Protein 7UZT (pdb70)

InterPro domains:
  IPR004337 Astrovirus capsid protein, inner core domain [PF03115] (21-243)
  IPR022027 Turkey astrovirus capsid protein [PF12226] (657-752)
  IPR029053 Viral coat protein subunit [G3DSA:2.60.120.20] (69-247)

Nearest PDB structures (foldseek):
  7uzt-assembly1_A-2  TM=9.349E-01  e=1.998E-42  Astrovirus MLB1
  7uzt-assembly2_B  TM=1.003E+00  e=9.089E-39  Astrovirus MLB1
  7xca-assembly1_B  TM=6.822E-01  e=4.653E-08  Mamastrovirus 3
  5w1n-assembly1_A  TM=6.013E-01  e=4.735E-07  Human astrovirus 2
  7z3o-assembly1_D  TM=3.786E-01  e=3.758E+00  Thermochaetoides thermophila DSM 1495

Sequence (639 aa):
SYPMTPSSLVLMAGYFSGPEIGKYMPLLFQQNTSKVTFRSGSHTIKIVSMVLVDRLMWLDKHFNQYTNEPDGVFGDVGNVFVDNDNVAKVITMSGSSAPANRGATLLMLCRATKNIQTFNFAATVYIPAYKVVVLNVAQWEANKTLTYPAIPKDTYFMVVTMGGASFTIQRYVVYNEGLELPAFWGKYLSQLYGFSWSSPTYACVTWEPIYASYPMTPSSLVLMAGYFSGPEIGKYMPLLFQQNTSKVTFRSGSHTIKIVSMVLVDRLMWLDKHFNQYTNEPDGVFGDVGNVFVDNDNVAKVITMSGSSAPANRGATLMLCRATKNIQTFNFAATVYIPAYKVVVLNVAQWEANKTLTYPAIPKDTYFMVVTMGGASFTIQRYVVYNEGIGDGLELPAFWGKYLSQLYGFSSWSSPTYACVTWEPIYSYPMTPSSSLVLMAGYFSGPEIGKYMPLLFQQNTSKVTFRSGSHTIKIVSMVLVDDRLMWLDKHFNQYTNEPDGVFGDVGNVFVDNDNVAKVITMSGSSAPANRGATLMLCRATKNIQTFNFAATVYIPAYKVVVLNVAQWEANKTLTYPAIPKDTYFMVVTMGGASFTIQRYVVYNEGIGDGLELPAFWGKYLSQLYGFSWSSPTYACVTWEPIY

Secondary structure (DSSP, 8-state):
-----TT---EEEEEEE--B--TT---EEEESS--EEEEETTEEEE-SEEEEEEEEEEE-TT-PBPSS-SBTTBPP-EEEEETTEEEEEEEEEE---S--SSEEEEEEEEESS-B--EEEEEEEEEEEEE--EEEEEEEEEEEEEEE--B-TT-EEEEEEEESEEEEETTEEEEE---EEETTHHHHHTBTSSS-SSS-EEEE-SSS----/-----TTS--EEEEEEE--B--TTS--EEEESSS-EEEEETTEEEE-SEEEEEEEEEEE-TT-PBPSS-SBTTB---EEEEETTEEEEEEEEEE---S--SSEEEEEEEEESSPBPPEEEEEEEEEEEEE--EEEEEEEEEEEEEEE--B-TT-EEEEEEEESEEEEETTEEEEES--SSEEEEETTHHHHTTBTSSS-SSS-EEEE-SSS---/-----TT---EEEEEEE--B--TTS--EEEESSS-EEEEETTEEEE-SEEEEEEEEEEE-TTSPBPSS-SBTTB---EEEEETTEEEEEEEEEE---S--SSEEEEEEEEESS-BPPEEEEEEEEEEEEE--EEEEEEEEEEEEEEE--B-TT-EEEEEEEESEEEEETTEEEEES--SSEEEEEGGGGGTTTBTSSS-SSS-EEEE-SSS---

Radius of gyration: 28.17 Å; Cα contacts (8 Å, |Δi|>4): 1856; chains: 3; bounding box: 49×88×68 Å

Solvent-accessible surface area: 26065 Å² total; per-residue (Å²): 144,83,73,5,58,93,38,18,19,0,2,0,10,0,91,5,49,17,9,108,73,36,166,136,79,5,1,3,1,68,4,78,86,68,36,0,0,0,59,25,87,110,64,75,16,77,1,10,1,1,0,23,18,98,116,57,54,18,10,4,80,128,121,79,98,12,88,50,69,0,43,76,36,22,57,89,21,6,35,0,35,11,75,120,78,72,2,0,44,0,2,1,0,0,0,1,0,2,42,27,103,94,0,1,0,1,0,0,0,34,2,53,79,100,5,145,85,8,81,12,35,0,20,0,38,47,21,48,134,114,165,112,40,12,33,15,44,116,111,96,51,109,58,90,0,37,0,65,65,3,79,121,74,39,12,0,0,0,0,0,7,0,40,36,47,28,44,18,110,41,26,0,0,2,21,115,49,75,74,0,52,38,63,0,13,92,12,11,21,100,1,21,42,203,36,9,59,56,69,18,31,0,1,0,4,4,15,4,65,72,123,140,88,68,4,60,86,40,16,22,0,2,0,10,7,85,5,47,7,8,85,77,46,145,125,56,2,2,1,0,20,3,11,53,59,39,0,2,0,62,20,87,112,63,75,18,18,1,1,2,2,0,19,14,82,182,56,82,16,20,7,83,135,125,75,92,12,90,45,69,0,39,74,41,16,54,83,16,6,37,0,29,12,76,124,61,57,2,0,50,0,1,1,0,0,0,1,0,2,39,28,73,29,0,2,0,3,1,0,0,43,0,55,77,114,8,124,67,16,81,13,32,0,10,0,2,49,17,51,133,109,163,112,50,9,26,0,40,60,105,57,32,72,69,81,0,44,0,70,54,3,81,111,64,39,12,0,0,0,1,0,1,0,11,28,47,30,36,20,111,42,24,0,0,2,23,21,6,0,11,28,12,13,58,1,55,35,65,0,12,81,20,6,23,102,0,27,41,202,33,8,57,55,79,17,30,0,1,1,3,6,11,7,94,102,143,87,70,5,60,103,108,21,18,0,2,0,10,8,88,6,47,16,18,91,58,43,150,136,63,2,7,0,1,20,4,10,53,60,40,0,0,0,55,22,86,109,67,74,16,17,1,1,2,2,0,17,14,83,199,56,74,17,15,10,85,140,125,80,94,13,94,47,62,0,34,75,39,16,53,85,12,7,40,0,35,14,76,125,68,65,2,0,52,0,0,1,0,0,1,1,55,35,142,38,98,25,0,3,0,2,0,0,0,43,1,55,80,101,6,151,85,20,82,10,32,0,9,4,2,48,13,51,131,118,169,110,37,9,34,1,41,58,120,89,28,67,80,78,0,45,0,68,70,4,80,118,79,38,13,0,0,0,0,0,1,0,13,23,57,33,92,17,151,160,24,19,0,5,28,17,5,1,10,26,12,15,70,0,60,32,86,0,11,87,12,4,23,103,0,25,40,195,38,8,58,58,79,16,29,0,1,1,8,21,57,4,133,106

Organism: NCBI:txid1239570

B-factor: mean 22.5, std 8.04, range [6.01, 70.16]

Foldseek 3Di:
DAADALVFWKKWWAQKAWWPLQGFADKWWAFPDQFKFWDADPDTFRFGTKMFGDPIFIAGLVRHTHPDDLVVRFPFQTAMHGRNDGFWTFGFKEFAPDDDQWAKIKTKIFTQAWFAKDKGWTFMWAFDADPHWTDGHTDGHTTMTMDHIDHGRGIIMTMAITRDWDDGVNDTHHHDGDTHHPVRVVQCPPVHDGGSVDMTIHTGHYPDDSD/DAADALPFWKKWWAQKFWFDQCTFALKWWAFPDQFKWKDADPDTARFGTKIFGDPIFIAGPVRHTHPDDLVPRAPFQTAMDGPNRGFWTFRFKEWAPPDDQKAKIKTKIFGQAWAAKDKGWTFMWAFDADPHWTKGATDGHGTITMDHIDHGGGIMMTMAITRDWDDGPNDTHGHDGADNMDIHHPVRVVQCPDSRDGTSVDMTIHTGHYPDDD/DAAAALPFWKKWKAQKAWFPQCGFALKWKAFPDQFKWWDADPDTAHFRTKIFGDPIFIAGPVRHTHPDDLVVRACFQTFMDGPNRGFWTWRFKEDAPPDFQWAKMKTKIFGQAWAAKDKGWIFMWAFDADPHWTKGATDGHGTITIDHTDHGGGIMMTMAITRDWDDRPSDTHHHPYADNMDTHHCVRVVQCPPSRDGTSVDMTIHTGHYPDDD

Structure (mmCIF, N/CA/C/O backbone):
data_7UZT
#
_entry.id   7UZT
#
_cell.length_a   72.100
_cell.length_b   77.109
_cell.length_c   75.445
_cell.angle_alpha   90.000
_cell.angle_beta   110.710
_cell.angle_gamma   90.000
#
_symmetry.space_group_name_H-M   'P 1 2 1'
#
loop_
_entity.id
_entity.type
_entity.pdbx_description
1 polymer 'Capsid polyprotein VP90'
2 water water
#
loop_
_atom_site.group_PDB
_atom_site.id
_atom_site.type_symbol
_atom_site.label_atom_id
_atom_site.label_alt_id
_atom_site.label_comp_id
_atom_site.label_asym_id
_atom_site.label_entity_id
_atom_site.label_seq_id
_atom_site.pdbx_PDB_ins_code
_atom_site.Cartn_x
_atom_site.Cartn_y
_atom_site.Cartn_z
_atom_site.occupancy
_atom_site.B_iso_or_equiv
_atom_site.auth_seq_id
_atom_site.auth_comp_id
_atom_site.auth_asym_id
_atom_site.auth_atom_id
_atom_site.pdbx_PDB_model_num
ATOM 1 N N . SER A 1 33 ? 4.886 11.874 7.602 1.00 41.51 420 SER A N 1
ATOM 2 C CA . SER A 1 33 ? 5.795 11.235 8.556 1.00 39.86 420 SER A CA 1
ATOM 3 C C . SER A 1 33 ? 5.065 10.188 9.379 1.00 38.22 420 SER A C 1
ATOM 4 O O . SER A 1 33 ? 4.078 10.490 10.042 1.00 35.99 420 SER A O 1
ATOM 7 N N . TYR A 1 34 ? 5.445 8.941 9.133 1.00 39.94 421 TYR A N 1
ATOM 8 C CA . TYR A 1 34 ? 4.796 7.816 9.833 1.00 31.64 421 TYR A CA 1
ATOM 9 C C . TYR A 1 34 ? 5.922 6.861 10.189 1.00 33.79 421 TYR A C 1
ATOM 10 O O . TYR A 1 34 ? 6.225 5.960 9.411 1.00 32.12 421 TYR A O 1
ATOM 19 N N . PRO A 1 35 ? 6.622 7.089 11.311 1.00 32.65 422 PRO A N 1
ATOM 20 C CA . PRO A 1 35 ? 7.747 6.222 11.658 1.00 33.04 422 PRO A CA 1
ATOM 21 C C . PRO A 1 35 ? 7.265 4.938 12.317 1.00 33.11 422 PRO A C 1
ATOM 22 O O . PRO A 1 35 ? 6.351 4.934 13.148 1.00 31.82 422 PRO A O 1
ATOM 26 N N . MET A 1 36 ? 7.875 3.832 11.913 1.00 28.49 423 MET A N 1
ATOM 27 C CA . MET A 1 36 ? 7.765 2.615 12.686 1.00 26.47 423 MET A CA 1
ATOM 28 C C . MET A 1 36 ? 8.537 2.755 13.998 1.00 31.47 423 MET A C 1
ATOM 29 O O . MET A 1 36 ? 9.563 3.445 14.081 1.00 28.37 423 MET A O 1
ATOM 34 N N . THR A 1 37 ? 8.000 2.134 15.038 1.00 28.74 424 THR A N 1
ATOM 35 C CA . THR A 1 37 ? 8.597 2.063 16.357 1.00 30.62 424 THR A CA 1
ATOM 36 C C . THR A 1 37 ? 9.048 0.630 16.639 1.00 32.56 424 THR A C 1
ATOM 37 O O . THR A 1 37 ? 8.738 -0.291 15.875 1.00 28.23 424 THR A O 1
ATOM 41 N N . PRO A 1 38 ? 9.802 0.400 17.713 1.00 34.07 425 PRO A N 1
ATOM 42 C CA . PRO A 1 38 ? 10.098 -0.996 18.096 1.00 30.78 425 PRO A CA 1
ATOM 43 C C . PRO A 1 38 ? 8.859 -1.813 18.467 1.00 31.21 425 PRO A C 1
ATOM 44 O O . PRO A 1 38 ? 8.942 -3.047 18.533 1.00 26.40 425 PRO A O 1
ATOM 48 N N . SER A 1 39 ? 7.725 -1.166 18.715 1.00 25.24 426 SER A N 1
ATOM 49 C CA . SER A 1 39 ? 6.483 -1.849 19.023 1.00 31.73 426 SER A CA 1
ATOM 50 C C . SER A 1 39 ? 5.604 -2.032 17.790 1.00 26.79 426 SER A C 1
ATOM 51 O O . SER A 1 39 ? 4.569 -2.703 17.866 1.00 28.54 426 SER A O 1
ATOM 54 N N . SER A 1 40 ? 6.010 -1.454 16.665 1.00 27.55 427 SER A N 1
ATOM 55 C CA . SER A 1 40 ? 5.230 -1.496 15.442 1.00 25.07 427 SER A CA 1
ATOM 56 C C . SER A 1 40 ? 5.183 -2.911 14.876 1.00 24.40 427 SER A C 1
ATOM 57 O O . SER A 1 40 ? 6.126 -3.694 15.017 1.00 24.17 427 SER A O 1
ATOM 60 N N . LEU A 1 41 ? 4.069 -3.232 14.227 1.00 24.96 428 LEU A N 1
ATOM 61 C CA . LEU A 1 41 ? 3.984 -4.401 13.362 1.00 21.49 428 LEU A CA 1
ATOM 62 C C . LEU A 1 41 ? 4.366 -3.939 11.963 1.00 20.72 428 LEU A C 1
ATOM 63 O O . LEU A 1 41 ? 3.676 -3.109 11.375 1.00 21.73 428 LEU A O 1
ATOM 68 N N . VAL A 1 42 ? 5.455 -4.473 11.428 1.00 17.62 429 VAL A N 1
ATOM 69 C CA . VAL A 1 42 ? 6.014 -4.028 10.156 1.00 15.50 429 VAL A CA 1
ATOM 70 C C . VAL A 1 42 ? 6.017 -5.161 9.144 1.00 13.80 429 VAL A C 1
ATOM 71 O O . VAL A 1 42 ? 6.521 -6.251 9.432 1.00 16.35 429 VAL A O 1
ATOM 75 N N . LEU A 1 43 ? 5.484 -4.893 7.958 1.00 17.39 430 LEU A N 1
ATOM 76 C CA . LEU A 1 43 ? 5.511 -5.821 6.832 1.00 14.90 430 LEU A CA 1
ATOM 77 C C . LEU A 1 43 ? 6.605 -5.389 5.863 1.00 15.02 430 LEU A C 1
ATOM 78 O O . LEU A 1 43 ? 6.774 -4.205 5.571 1.00 22.23 430 LEU A O 1
ATOM 83 N N . MET A 1 44 ? 7.364 -6.348 5.405 1.00 14.02 431 MET A N 1
ATOM 84 C CA . MET A 1 44 ? 8.274 -6.193 4.282 1.00 20.41 431 MET A CA 1
ATOM 85 C C . MET A 1 44 ? 7.535 -6.546 3.004 1.00 19.63 431 MET A C 1
ATOM 86 O O . MET A 1 44 ? 7.411 -7.720 2.650 1.00 17.33 431 MET A O 1
ATOM 91 N N . ALA A 1 45 ? 7.100 -5.546 2.268 1.00 18.69 432 ALA A N 1
ATOM 92 C CA . ALA A 1 45 ? 6.375 -5.824 1.037 1.00 19.24 432 ALA A CA 1
ATOM 93 C C . ALA A 1 45 ? 7.282 -5.626 -0.170 1.00 22.26 432 ALA A C 1
ATOM 94 O O . ALA A 1 45 ? 8.203 -4.806 -0.150 1.00 24.11 432 ALA A O 1
ATOM 96 N N . GLY A 1 46 ? 7.022 -6.391 -1.221 1.00 13.64 433 GLY A N 1
ATOM 97 C CA . GLY A 1 46 ? 7.711 -6.176 -2.483 1.00 19.48 433 GLY A CA 1
ATOM 98 C C . GLY A 1 46 ? 7.631 -7.426 -3.334 1.00 20.82 433 GLY A C 1
ATOM 99 O O . GLY A 1 46 ? 6.819 -8.315 -3.080 1.00 15.81 433 GLY A O 1
ATOM 100 N N . TYR A 1 47 ? 8.493 -7.474 -4.346 1.00 22.97 434 TYR A N 1
ATOM 101 C CA . TYR A 1 47 ? 8.608 -8.658 -5.189 1.00 15.97 434 TYR A CA 1
ATOM 102 C C . TYR A 1 47 ? 9.757 -9.491 -4.664 1.00 19.85 434 TYR A C 1
ATOM 103 O O . TYR A 1 47 ? 10.925 -9.087 -4.763 1.00 21.26 434 TYR A O 1
ATOM 112 N N . PHE A 1 48 ? 9.420 -10.658 -4.142 1.00 16.36 435 PHE A N 1
ATOM 113 C CA . PHE A 1 48 ? 10.356 -11.545 -3.499 1.00 16.48 435 PHE A CA 1
ATOM 114 C C . PHE A 1 48 ? 10.929 -12.514 -4.509 1.00 18.21 435 PHE A C 1
ATOM 115 O O . PHE A 1 48 ? 10.246 -12.949 -5.443 1.00 20.12 435 PHE A O 1
ATOM 123 N N . SER A 1 49 ? 12.200 -12.850 -4.312 1.00 14.89 436 SER A N 1
ATOM 124 C CA . SER A 1 49 ? 12.851 -13.876 -5.107 1.00 19.46 436 SER A CA 1
ATOM 125 C C . SER A 1 49 ? 13.763 -14.723 -4.227 1.00 24.06 436 SER A C 1
ATOM 126 O O . SER A 1 49 ? 14.365 -14.237 -3.266 1.00 24.19 436 SER A O 1
ATOM 129 N N . GLY A 1 50 ? 13.835 -16.006 -4.549 1.00 20.60 437 GLY A N 1
ATOM 130 C CA . GLY A 1 50 ? 14.695 -16.924 -3.843 1.00 23.49 437 GLY A CA 1
ATOM 131 C C . GLY A 1 50 ? 15.880 -17.310 -4.694 1.00 23.64 437 GLY A C 1
ATOM 132 O O . GLY A 1 50 ? 16.361 -16.534 -5.525 1.00 30.40 437 GLY A O 1
ATOM 133 N N . PRO A 1 51 ? 16.360 -18.532 -4.507 1.00 26.69 438 PRO A N 1
ATOM 134 C CA . PRO A 1 51 ? 17.550 -18.991 -5.234 1.00 32.49 438 PRO A CA 1
ATOM 135 C C . PRO A 1 51 ? 17.268 -19.461 -6.658 1.00 27.35 438 PRO A C 1
ATOM 136 O O . PRO A 1 51 ? 16.309 -20.200 -6.915 1.00 23.21 438 PRO A O 1
ATOM 140 N N . GLU A 1 52 ? 18.146 -19.053 -7.581 1.00 34.27 439 GLU A N 1
ATOM 141 C CA . GLU A 1 52 ? 18.235 -19.712 -8.887 1.00 28.93 439 GLU A CA 1
ATOM 142 C C . GLU A 1 52 ? 18.549 -21.192 -8.701 1.00 32.42 439 GLU A C 1
ATOM 143 O O . GLU A 1 52 ? 19.488 -21.555 -7.975 1.00 22.57 439 GLU A O 1
ATOM 149 N N . ILE A 1 53 ? 17.769 -22.037 -9.372 1.00 24.29 440 ILE A N 1
ATOM 150 C CA . ILE A 1 53 ? 17.979 -23.474 -9.410 1.00 23.95 440 ILE A CA 1
ATOM 151 C C . ILE A 1 53 ? 18.037 -23.954 -10.849 1.00 33.01 440 ILE A C 1
ATOM 152 O O . ILE A 1 53 ? 18.453 -23.209 -11.733 1.00 43.97 440 ILE A O 1
ATOM 157 N N . GLY A 1 58 ? 12.963 -23.428 -9.468 1.00 46.31 445 GL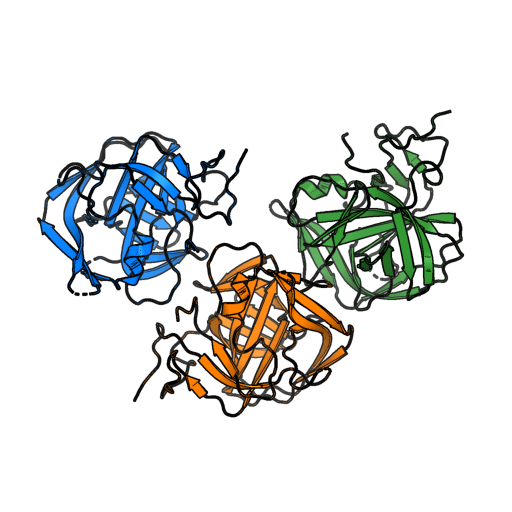Y A N 1
ATOM 158 C CA . GLY A 1 58 ? 11.633 -23.030 -8.972 1.00 44.85 445 GLY A CA 1
ATOM 159 C C . GLY A 1 58 ? 11.508 -21.526 -9.014 1.00 41.76 445 GLY A C 1
ATOM 160 O O . GLY A 1 58 ? 11.522 -20.900 -7.950 1.00 43.20 445 GLY A O 1
ATOM 161 N N . LYS A 1 59 ? 11.410 -20.978 -10.218 1.00 42.76 446 LYS A N 1
ATOM 162 C CA . LYS A 1 59 ? 11.209 -19.512 -10.318 1.00 48.06 446 LYS A CA 1
ATOM 163 C C . LYS A 1 59 ? 9.778 -19.210 -9.881 1.00 40.69 446 LYS A C 1
ATOM 164 O O . LYS A 1 59 ? 8.879 -19.937 -10.332 1.00 36.97 446 LYS A O 1
ATOM 170 N N . TYR A 1 60 ? 9.631 -18.214 -9.000 1.00 42.13 447 TYR A N 1
ATOM 171 C CA . TYR A 1 60 ? 8.296 -17.769 -8.516 1.00 36.73 447 TYR A CA 1
ATOM 172 C C . TYR A 1 60 ? 7.696 -18.847 -7.623 1.00 29.20 447 TYR A C 1
ATOM 173 O O . TYR A 1 60 ? 6.579 -18.688 -7.174 1.00 23.88 447 TYR A O 1
ATOM 182 N N . MET A 1 61 ? 8.448 -19.914 -7.395 1.00 29.46 448 MET A N 1
ATOM 183 C CA . MET A 1 61 ? 7.943 -20.946 -6.466 1.00 24.39 448 MET A CA 1
ATOM 184 C C . MET A 1 61 ? 8.450 -20.681 -5.052 1.00 28.43 448 MET A C 1
ATOM 185 O O . MET A 1 61 ? 9.661 -20.817 -4.830 1.00 30.01 448 MET A O 1
ATOM 190 N N . PRO A 1 62 ? 7.602 -20.357 -4.058 1.00 21.63 449 PRO A N 1
ATOM 191 C CA . PRO A 1 62 ? 8.092 -20.278 -2.679 1.00 22.23 449 PRO A CA 1
ATOM 192 C C . PRO A 1 62 ? 8.618 -21.640 -2.257 1.00 24.88 449 PRO A C 1
ATOM 193 O O . PRO A 1 62 ? 7.912 -22.650 -2.317 1.00 35.23 449 PRO A O 1
ATOM 197 N N . LEU A 1 63 ? 9.889 -21.686 -1.892 1.00 24.82 450 LEU A N 1
ATOM 198 C CA . LEU A 1 63 ? 10.506 -22.954 -1.545 1.00 24.69 450 LEU A CA 1
ATOM 199 C C . LEU A 1 63 ? 11.328 -22.827 -0.273 1.00 23.32 450 LEU A C 1
ATOM 200 O O . LEU A 1 63 ? 11.817 -21.748 0.072 1.00 19.66 450 LEU A O 1
ATOM 205 N N . LEU A 1 64 ? 11.490 -23.954 0.412 1.00 23.37 451 LEU A N 1
ATOM 206 C CA . LEU A 1 64 ? 12.456 -24.094 1.486 1.00 20.81 451 LEU A CA 1
ATOM 207 C C . LEU A 1 64 ? 13.594 -24.991 1.005 1.00 24.28 451 LEU A C 1
ATOM 208 O O . LEU A 1 64 ? 13.430 -25.808 0.086 1.00 19.28 451 LEU A O 1
ATOM 213 N N . PHE A 1 65 ? 14.732 -24.888 1.671 1.00 24.36 452 PHE A N 1
ATOM 214 C CA . PHE A 1 65 ? 15.882 -25.752 1.319 1.00 26.13 452 PHE A CA 1
ATOM 215 C C . PHE A 1 65 ? 16.593 -26.288 2.557 1.00 27.94 452 PHE A C 1
ATOM 216 O O . PHE A 1 65 ? 16.553 -25.664 3.600 1.00 23.47 452 PHE A O 1
ATOM 224 N N . GLN A 1 66 ? 17.210 -27.454 2.404 1.00 27.80 453 GLN A N 1
ATOM 225 C CA . GLN A 1 66 ? 18.032 -28.023 3.482 1.00 27.79 453 GLN A CA 1
ATOM 226 C C . GLN A 1 66 ? 19.420 -28.120 2.870 1.00 29.66 453 GLN A C 1
ATOM 227 O O . GLN A 1 66 ? 19.593 -28.953 1.989 1.00 26.04 453 GLN A O 1
ATOM 233 N N . GLN A 1 67 ? 20.323 -27.221 3.263 1.00 29.50 454 GLN A N 1
ATOM 234 C CA . GLN A 1 67 ? 21.661 -27.214 2.688 1.00 32.57 454 GLN A CA 1
ATOM 235 C C . GLN A 1 67 ? 22.371 -28.525 2.973 1.00 31.49 454 GLN A C 1
ATOM 236 O O . GLN A 1 67 ? 22.169 -29.154 4.019 1.00 32.02 454 GLN A O 1
ATOM 242 N N . ASN A 1 68 ? 23.170 -28.964 2.001 1.00 38.96 455 ASN A N 1
ATOM 243 C CA . ASN A 1 68 ? 23.988 -30.154 2.205 1.00 33.73 455 ASN A CA 1
ATOM 244 C C . ASN A 1 68 ? 25.150 -29.854 3.140 1.00 35.27 455 ASN A C 1
ATOM 245 O O . ASN A 1 68 ? 25.498 -30.676 3.998 1.00 38.77 455 ASN A O 1
ATOM 250 N N . THR A 1 69 ? 25.662 -28.636 2.977 1.00 35.52 456 THR A N 1
ATOM 251 C CA . THR A 1 69 ? 26.745 -28.110 3.832 1.00 37.17 456 THR A CA 1
ATOM 252 C C . THR A 1 69 ? 26.222 -26.928 4.648 1.00 32.16 456 THR A C 1
ATOM 253 O O . THR A 1 69 ? 25.108 -26.533 4.433 1.00 32.51 456 THR A O 1
ATOM 257 N N . SER A 1 70 ? 27.043 -26.397 5.542 1.00 37.75 457 SER A N 1
ATOM 258 C CA . SER A 1 70 ? 26.645 -25.247 6.387 1.00 32.80 457 SER A CA 1
ATOM 259 C C . SER A 1 70 ? 27.076 -23.976 5.673 1.00 26.39 457 SER A C 1
ATOM 260 O O . SER A 1 70 ? 27.836 -23.229 6.227 1.00 31.59 457 SER A O 1
ATOM 263 N N . LYS A 1 71 ? 26.556 -23.747 4.473 1.00 31.88 458 LYS A N 1
ATOM 264 C CA . LYS A 1 71 ? 27.056 -22.618 3.701 1.00 30.31 458 LYS A CA 1
ATOM 265 C C . LYS A 1 71 ? 26.507 -21.289 4.229 1.00 30.15 458 LYS A C 1
ATOM 266 O O . LYS A 1 71 ? 27.242 -20.305 4.321 1.00 32.29 458 LYS A O 1
ATOM 272 N N . VAL A 1 72 ? 25.222 -21.222 4.548 1.00 26.61 459 VAL A N 1
ATOM 273 C CA . VAL A 1 72 ? 24.626 -19.931 5.002 1.00 23.49 459 VAL A CA 1
ATOM 274 C C . VAL A 1 72 ? 24.033 -20.185 6.380 1.00 23.71 459 VAL A C 1
ATOM 275 O O . VAL A 1 72 ? 23.223 -21.116 6.534 1.00 22.30 459 VAL A O 1
ATOM 279 N N . THR A 1 73 ? 24.432 -19.364 7.318 1.00 21.20 460 THR A N 1
ATOM 280 C CA . THR A 1 73 ? 24.024 -19.671 8.693 1.00 21.78 460 THR A CA 1
ATOM 281 C C . THR A 1 73 ? 23.674 -18.438 9.498 1.00 20.96 460 THR A C 1
ATOM 282 O O . THR A 1 73 ? 24.195 -17.373 9.201 1.00 20.59 460 THR A O 1
ATOM 286 N N . PHE A 1 74 ? 22.716 -18.596 10.384 1.00 16.03 461 PHE A N 1
ATOM 287 C CA . PHE A 1 74 ? 22.465 -17.568 11.377 1.00 18.72 461 PHE A CA 1
ATOM 288 C C . PHE A 1 74 ? 23.364 -17.850 12.559 1.00 13.61 461 PHE A C 1
ATOM 289 O O . PHE A 1 74 ? 23.401 -18.983 13.045 1.00 17.49 461 PHE A O 1
ATOM 297 N N . ARG A 1 75 ? 24.068 -16.830 13.021 1.00 17.87 462 ARG A N 1
ATOM 298 C CA . ARG A 1 75 ? 24.952 -16.975 14.163 1.00 20.03 462 ARG A CA 1
ATOM 299 C C . ARG A 1 75 ? 24.668 -15.901 15.200 1.00 17.93 462 ARG A C 1
ATOM 300 O O . ARG A 1 75 ? 24.405 -14.741 14.870 1.00 18.67 462 ARG A O 1
ATOM 308 N N . SER A 1 76 ? 24.735 -16.305 16.458 1.00 18.01 463 SER A N 1
ATOM 309 C CA . SER A 1 76 ? 24.560 -15.391 17.571 1.00 19.60 463 SER A CA 1
ATOM 310 C C . SER A 1 76 ? 24.987 -16.148 18.825 1.00 22.32 463 SER A C 1
ATOM 311 O O . SER A 1 76 ? 24.543 -17.290 19.047 1.00 21.52 463 SER A O 1
ATOM 314 N N . GLY A 1 77 ? 25.890 -15.556 19.610 1.00 26.55 464 GLY A N 1
ATOM 315 C CA . GLY A 1 77 ? 26.439 -16.246 20.768 1.00 24.70 464 GLY A CA 1
ATOM 316 C C . GLY A 1 77 ? 27.050 -17.586 20.397 1.00 20.65 464 GLY A C 1
ATOM 317 O O . GLY A 1 77 ? 27.914 -17.687 19.517 1.00 26.39 464 GLY A O 1
ATOM 318 N N . SER A 1 78 ? 26.596 -18.643 21.062 1.00 19.45 465 SER A N 1
ATOM 319 C CA . SER A 1 78 ? 27.094 -19.988 20.786 1.00 23.49 465 SER A CA 1
ATOM 320 C C . SER A 1 78 ? 26.343 -20.682 19.653 1.00 26.73 465 SER A C 1
ATOM 321 O O . SER A 1 78 ? 26.739 -21.770 19.223 1.00 28.16 465 SER A O 1
ATOM 324 N N . HIS A 1 79 ? 25.274 -20.076 19.165 1.00 24.04 466 HIS A N 1
ATOM 325 C CA . HIS A 1 79 ? 24.418 -20.695 18.173 1.00 23.51 466 HIS A CA 1
ATOM 326 C C . HIS A 1 79 ? 24.935 -20.444 16.762 1.00 17.03 466 HIS A C 1
ATOM 327 O O . HIS A 1 79 ? 25.202 -19.298 16.382 1.00 19.45 466 HIS A O 1
ATOM 334 N N . THR A 1 80 ? 25.059 -21.527 16.001 1.00 25.19 467 THR A N 1
ATOM 335 C CA . THR A 1 80 ? 25.287 -21.512 14.558 1.00 24.53 467 THR A CA 1
ATOM 336 C C . THR A 1 80 ? 24.239 -22.434 13.961 1.00 20.22 467 THR A C 1
ATOM 337 O O . THR A 1 80 ? 24.237 -23.635 14.252 1.00 27.48 467 THR A O 1
ATOM 341 N N . ILE A 1 81 ? 23.306 -21.873 13.211 1.00 17.40 468 ILE A N 1
ATOM 342 C CA . ILE A 1 81 ? 22.186 -22.704 12.693 1.00 21.09 468 ILE A CA 1
ATOM 343 C C . ILE A 1 81 ? 22.047 -22.537 11.165 1.00 19.56 468 ILE A C 1
ATOM 344 O O . ILE A 1 81 ? 22.239 -21.450 10.666 1.00 19.54 468 ILE A O 1
ATOM 349 N N . LYS A 1 82 ? 21.723 -23.623 10.475 1.00 19.65 469 LYS A N 1
ATOM 350 C CA . LYS A 1 82 ? 21.612 -23.528 9.024 1.00 21.52 469 LYS A CA 1
ATOM 351 C C . LYS A 1 82 ? 20.257 -22.930 8.676 1.00 20.17 469 LYS A C 1
ATOM 352 O O . LYS A 1 82 ? 19.240 -23.359 9.206 1.00 20.57 469 LYS A O 1
ATOM 358 N N . ILE A 1 83 ? 20.245 -21.917 7.825 1.00 20.12 470 ILE A N 1
ATOM 359 C CA . ILE A 1 83 ? 18.969 -21.378 7.374 1.00 20.33 470 ILE A CA 1
ATOM 360 C C . ILE A 1 83 ? 18.325 -22.338 6.368 1.00 26.89 470 ILE A C 1
ATOM 361 O O . ILE A 1 83 ? 18.986 -23.210 5.775 1.00 19.10 470 ILE A O 1
ATOM 366 N N . VAL A 1 84 ? 16.999 -22.193 6.198 1.00 20.36 471 VAL A N 1
ATOM 367 C CA . VAL A 1 84 ? 16.228 -23.099 5.286 1.00 18.75 471 VAL A CA 1
ATOM 368 C C . VAL A 1 84 ? 15.586 -22.290 4.158 1.00 18.54 471 VAL A C 1
ATOM 369 O O . VAL A 1 84 ? 14.984 -22.883 3.301 1.00 20.67 471 VAL A O 1
ATOM 373 N N . SER A 1 85 ? 15.688 -20.979 4.225 1.00 17.39 472 SER A N 1
ATOM 374 C CA . SER A 1 85 ? 15.214 -20.126 3.115 1.00 19.17 472 SER A CA 1
ATOM 375 C C . SER A 1 85 ? 15.932 -18.789 3.135 1.00 21.87 472 SER A C 1
ATOM 376 O O . SER A 1 85 ? 16.275 -18.308 4.211 1.00 20.41 472 SER A O 1
ATOM 379 N N . MET A 1 86 ? 16.242 -18.308 1.953 1.00 19.19 473 MET A N 1
ATOM 380 C CA . MET A 1 86 ? 16.820 -16.967 1.829 1.00 18.47 473 MET A CA 1
ATOM 381 C C . MET A 1 86 ? 16.052 -16.309 0.690 1.00 22.45 473 MET A C 1
ATOM 382 O O . MET A 1 86 ? 15.915 -16.893 -0.379 1.00 20.05 473 MET A O 1
ATOM 387 N N . VAL A 1 87 ? 15.583 -15.119 0.948 1.00 20.19 474 VAL A N 1
ATOM 388 C CA . VAL A 1 87 ? 14.662 -14.377 0.055 1.00 20.83 474 VAL A CA 1
ATOM 389 C C . VAL A 1 87 ? 15.148 -12.946 -0.070 1.00 20.87 474 VAL A C 1
ATOM 390 O O . VAL A 1 87 ? 15.529 -12.369 0.930 1.00 18.54 474 VAL A O 1
ATOM 394 N N . LEU A 1 88 ? 15.303 -12.535 -1.349 1.00 22.95 475 LEU A N 1
ATOM 395 C CA . LEU A 1 88 ? 15.665 -11.134 -1.641 1.00 25.95 475 LEU A CA 1
ATOM 396 C C . LEU A 1 88 ? 14.392 -10.378 -2.044 1.00 22.79 475 LEU A C 1
ATOM 397 O O . LEU A 1 88 ? 13.431 -11.027 -2.460 1.00 23.13 475 LEU A O 1
ATOM 402 N N . VAL A 1 89 ? 14.396 -9.065 -1.950 1.00 20.58 476 VAL A N 1
ATOM 403 C CA . VAL A 1 89 ? 13.234 -8.215 -2.215 1.00 21.06 476 VAL A CA 1
ATOM 404 C C . VAL A 1 89 ? 13.624 -7.092 -3.160 1.00 23.98 476 VAL A C 1
ATOM 405 O O . VAL A 1 89 ? 14.461 -6.252 -2.814 1.00 27.60 476 VAL A O 1
ATOM 409 N N . ASP A 1 90 ? 12.992 -7.043 -4.325 1.00 18.68 477 ASP A N 1
ATOM 410 C CA . ASP A 1 90 ? 12.990 -5.811 -5.112 1.00 25.68 477 ASP A CA 1
ATOM 411 C C . ASP A 1 90 ? 11.795 -4.962 -4.710 1.00 27.93 477 ASP A C 1
ATOM 412 O O . ASP A 1 90 ? 10.812 -5.481 -4.188 1.00 21.98 477 ASP A O 1
ATOM 417 N N . ARG A 1 91 ? 11.885 -3.638 -4.965 1.00 21.17 478 ARG A N 1
ATOM 418 C CA . ARG A 1 91 ? 10.750 -2.722 -4.830 1.00 26.28 478 ARG A CA 1
ATOM 419 C C . ARG A 1 91 ? 10.189 -2.747 -3.402 1.00 28.03 478 ARG A C 1
ATOM 420 O O . ARG A 1 91 ? 8.981 -2.684 -3.169 1.00 29.88 478 ARG A O 1
ATOM 428 N N . LEU A 1 92 ? 11.096 -2.824 -2.444 1.00 25.84 479 LEU A N 1
ATOM 429 C CA . LEU A 1 92 ? 10.748 -2.961 -1.041 1.00 27.90 479 LEU A CA 1
ATOM 430 C C . LEU A 1 92 ? 9.926 -1.783 -0.519 1.00 23.86 479 LEU A C 1
ATOM 431 O O . LEU A 1 92 ? 10.200 -0.618 -0.813 1.00 26.42 479 LEU A O 1
ATOM 436 N N . MET A 1 93 ? 8.923 -2.089 0.290 1.00 19.42 480 MET A N 1
ATOM 437 C CA . MET A 1 93 ? 8.142 -1.085 0.985 1.00 26.61 480 MET A CA 1
ATOM 438 C C . MET A 1 93 ? 7.895 -1.581 2.398 1.00 24.06 480 MET A C 1
ATOM 439 O O . MET A 1 93 ? 7.563 -2.748 2.600 1.00 24.69 480 MET A O 1
ATOM 444 N N . TRP A 1 94 ? 8.056 -0.696 3.371 1.00 24.09 481 TRP A N 1
ATOM 445 C CA . TRP A 1 94 ? 7.734 -1.013 4.750 1.00 23.07 481 TRP A CA 1
ATOM 446 C C . TRP A 1 94 ? 6.298 -0.564 5.018 1.00 23.31 481 TRP A C 1
ATOM 447 O O . TRP A 1 94 ? 5.990 0.626 4.937 1.00 25.88 481 TRP A O 1
ATOM 458 N N . LEU A 1 95 ? 5.419 -1.516 5.309 1.00 16.38 482 LEU A N 1
ATOM 459 C CA . LEU A 1 95 ? 3.998 -1.272 5.460 1.00 17.18 482 LEU A CA 1
ATOM 460 C C . LEU A 1 95 ? 3.539 -1.652 6.853 1.00 21.11 482 LEU A C 1
ATOM 461 O O . LEU A 1 95 ? 4.130 -2.519 7.501 1.00 20.33 482 LEU A O 1
ATOM 466 N N . ASP A 1 96 ? 2.430 -1.060 7.284 1.00 20.87 483 ASP A N 1
ATOM 467 C CA . ASP A 1 96 ? 1.794 -1.512 8.506 1.00 21.03 483 ASP A CA 1
ATOM 468 C C . ASP A 1 96 ? 0.661 -2.475 8.156 1.00 22.52 483 ASP A C 1
ATOM 469 O O . ASP A 1 96 ? 0.427 -2.786 6.978 1.00 20.44 483 ASP A O 1
ATOM 474 N N . LYS A 1 97 ? -0.069 -2.955 9.169 1.00 18.83 484 LYS A N 1
ATOM 475 C CA . LYS A 1 97 ? -1.140 -3.971 8.973 1.00 21.16 484 LYS A CA 1
ATOM 476 C C . LYS A 1 97 ? -2.234 -3.474 8.014 1.00 26.84 484 LYS A C 1
ATOM 477 O O . LYS A 1 97 ? -3.033 -4.283 7.555 1.00 21.49 484 LYS A O 1
ATOM 483 N N . HIS A 1 98 ? -2.267 -2.175 7.763 1.00 26.10 485 HIS A N 1
ATOM 484 C CA . HIS A 1 98 ? -3.300 -1.622 6.897 1.00 27.37 485 HIS A CA 1
ATOM 485 C C . HIS A 1 98 ? -2.723 -1.207 5.541 1.00 29.30 485 HIS A C 1
ATOM 486 O O . HIS A 1 98 ? -3.386 -0.500 4.767 1.00 27.70 485 HIS A O 1
ATOM 493 N N . PHE A 1 99 ? -1.496 -1.636 5.246 1.00 27.07 486 PHE A N 1
ATOM 494 C CA . PHE A 1 99 ? -0.769 -1.348 4.007 1.00 27.29 486 PHE A CA 1
ATOM 495 C C . PHE A 1 99 ? -0.450 0.131 3.837 1.00 28.44 486 PHE A C 1
ATOM 496 O O . PHE A 1 99 ? -0.212 0.585 2.715 1.00 24.37 486 PHE A O 1
ATOM 504 N N . ASN A 1 100 ? -0.387 0.886 4.938 1.00 27.42 487 ASN A N 1
ATOM 505 C CA . ASN A 1 100 ? 0.112 2.255 4.923 1.00 28.83 487 ASN A CA 1
ATOM 506 C C . ASN A 1 100 ? 1.626 2.244 5.074 1.00 28.35 487 ASN A C 1
ATOM 507 O O . ASN A 1 100 ? 2.180 1.459 5.841 1.00 24.98 487 ASN A O 1
ATOM 512 N N . GLN A 1 101 ? 2.304 3.079 4.299 1.00 23.00 488 GLN A N 1
ATOM 513 C CA . GLN A 1 101 ? 3.750 2.965 4.193 1.00 26.71 488 GLN A CA 1
ATOM 514 C C . GLN A 1 101 ? 4.464 3.765 5.286 1.00 32.23 488 GLN A C 1
ATOM 515 O O . GLN A 1 101 ? 4.165 4.942 5.515 1.00 31.54 488 GLN A O 1
ATOM 521 N N . TYR A 1 102 ? 5.393 3.103 5.980 1.00 24.07 489 TYR A N 1
ATOM 522 C CA . TYR A 1 102 ? 6.233 3.751 6.975 1.00 25.77 489 TYR A CA 1
ATOM 523 C C . TYR A 1 102 ? 7.276 4.626 6.297 1.00 29.03 489 TYR A C 1
ATOM 524 O O . TYR A 1 102 ? 7.788 4.297 5.230 1.00 22.76 489 TYR A O 1
ATOM 533 N N . THR A 1 103 ? 7.645 5.719 6.968 1.00 28.83 490 THR A N 1
ATOM 534 C CA . THR A 1 103 ? 8.560 6.686 6.382 1.00 30.28 490 THR A CA 1
ATOM 535 C C . THR A 1 103 ? 10.001 6.506 6.825 1.00 37.02 490 THR A C 1
ATOM 536 O O . THR A 1 103 ? 10.889 7.159 6.266 1.00 37.93 490 THR A O 1
ATOM 540 N N . ASN A 1 104 ? 10.263 5.647 7.806 1.00 29.16 491 ASN A N 1
ATOM 541 C CA . ASN A 1 104 ? 11.618 5.271 8.158 1.00 28.91 491 ASN A CA 1
ATOM 542 C C . ASN A 1 104 ? 11.843 3.794 7.802 1.00 34.13 491 ASN A C 1
ATOM 543 O O . ASN A 1 104 ? 11.092 3.218 7.003 1.00 29.60 491 ASN A O 1
ATOM 548 N N . GLU A 1 105 ? 12.928 3.234 8.331 1.00 29.28 492 GLU A N 1
ATOM 549 C CA . GLU A 1 105 ? 13.306 1.843 8.008 1.00 31.63 492 GLU A CA 1
ATOM 550 C C . GLU A 1 105 ? 13.713 1.088 9.280 1.00 30.09 492 GLU A C 1
ATOM 551 O O . GLU A 1 105 ? 14.057 1.728 10.274 1.00 32.95 492 GLU A O 1
ATOM 557 N N . PRO A 1 106 ? 13.651 -0.251 9.278 1.00 28.48 493 PRO A N 1
ATOM 558 C CA . PRO A 1 106 ? 13.973 -1.061 10.449 1.00 23.36 493 PRO A CA 1
ATOM 559 C C . PRO A 1 106 ? 15.376 -0.826 11.019 1.00 29.16 493 PRO A C 1
ATOM 560 O O . PRO A 1 106 ? 15.478 -0.800 12.212 1.00 28.77 493 PRO A O 1
ATOM 564 N N . ASP A 1 107 ? 16.388 -0.706 10.164 1.00 29.74 494 ASP A N 1
ATOM 565 C CA . ASP A 1 107 ? 17.756 -0.374 10.644 1.00 33.06 494 ASP A CA 1
ATOM 566 C C . ASP A 1 107 ? 17.689 0.998 11.306 1.00 30.30 494 ASP A C 1
ATOM 567 O O . ASP A 1 107 ? 17.258 1.948 10.676 1.00 33.89 494 ASP A O 1
ATOM 572 N N . GLY A 1 108 ? 18.071 1.058 12.560 1.00 33.90 495 GLY A N 1
ATOM 573 C CA . GLY A 1 108 ? 17.893 2.330 13.272 1.00 39.38 495 GLY A CA 1
ATOM 574 C C . GLY A 1 108 ? 16.784 2.251 14.302 1.00 39.76 495 GLY A C 1
ATOM 575 O O . GLY A 1 108 ? 16.925 2.884 15.345 1.00 42.01 495 GLY A O 1
ATOM 576 N N . VAL A 1 109 ? 15.715 1.515 14.011 1.00 33.02 496 VAL A N 1
ATOM 577 C CA . VAL A 1 109 ? 14.624 1.325 15.005 1.00 30.12 496 VAL A CA 1
ATOM 578 C C . VAL A 1 109 ? 14.888 0.092 15.864 1.00 30.35 496 VAL A C 1
ATOM 579 O O . VAL A 1 109 ? 14.744 0.197 17.083 1.00 35.99 496 VAL A O 1
ATOM 583 N N . PHE A 1 110 ? 15.197 -1.033 15.246 1.00 26.60 497 PHE A N 1
ATOM 584 C CA . PHE A 1 110 ? 15.359 -2.276 15.989 1.00 30.79 497 PHE A CA 1
ATOM 585 C C . PHE A 1 110 ? 16.836 -2.581 16.157 1.00 33.57 497 PHE A C 1
ATOM 586 O O . PHE A 1 110 ? 17.646 -2.309 15.265 1.00 40.63 497 PHE A O 1
ATOM 594 N N . GLY A 1 111 ? 17.192 -3.161 17.277 1.00 36.99 498 GLY A N 1
ATOM 595 C CA . GLY A 1 111 ? 18.618 -3.413 17.520 1.00 37.76 498 GLY A CA 1
ATOM 596 C C . GLY A 1 111 ? 19.042 -4.734 16.914 1.00 39.34 498 GLY A C 1
ATOM 597 O O . GLY A 1 111 ? 18.161 -5.588 16.690 1.00 44.76 498 GLY A O 1
ATOM 598 N N . ASP A 1 112 ? 20.332 -4.912 16.659 1.00 32.83 499 ASP A N 1
ATOM 599 C CA . ASP A 1 112 ? 20.759 -6.154 15.973 1.00 32.74 499 ASP A CA 1
ATOM 600 C C . ASP A 1 112 ? 20.804 -7.291 16.987 1.00 30.34 499 ASP A C 1
ATOM 601 O O . ASP A 1 112 ? 21.236 -7.072 18.126 1.00 23.64 499 ASP A O 1
ATOM 606 N N . VAL A 1 113 ? 20.358 -8.452 16.547 1.00 24.23 500 VAL A N 1
ATOM 607 C CA . VAL A 1 113 ? 20.268 -9.620 17.458 1.00 26.96 500 VAL A CA 1
ATOM 608 C C . VAL A 1 113 ? 21.057 -10.798 16.891 1.00 26.48 500 VAL A C 1
ATOM 609 O O . VAL A 1 113 ? 20.908 -11.898 17.414 1.00 32.60 500 VAL A O 1
ATOM 613 N N . GLY A 1 114 ? 21.855 -10.574 15.861 1.00 18.66 501 GLY A N 1
ATOM 614 C CA . GLY A 1 114 ? 22.640 -11.684 15.372 1.00 19.19 501 GLY A CA 1
ATOM 615 C C . GLY A 1 114 ? 23.177 -11.380 13.990 1.00 21.07 501 GLY A C 1
ATOM 616 O O . GLY A 1 114 ? 23.159 -10.237 13.542 1.00 22.15 501 GLY A O 1
ATOM 617 N N . ASN A 1 115 ? 23.684 -12.423 13.336 1.00 20.96 502 ASN A N 1
ATOM 618 C CA . ASN A 1 115 ? 24.293 -12.200 12.038 1.00 23.31 502 ASN A CA 1
ATOM 619 C C . ASN A 1 115 ? 24.053 -13.390 11.132 1.00 15.80 502 ASN A C 1
ATOM 620 O O . ASN A 1 115 ? 23.790 -14.505 11.585 1.00 23.14 502 ASN A O 1
ATOM 625 N N . VAL A 1 116 ? 24.171 -13.131 9.838 1.00 17.06 503 VAL A N 1
ATOM 626 C CA . VAL A 1 116 ? 24.100 -14.155 8.819 1.00 15.80 503 VAL A CA 1
ATOM 627 C C . VAL A 1 116 ? 25.516 -14.359 8.294 1.00 18.88 503 VAL A C 1
ATOM 628 O O . VAL A 1 116 ? 26.195 -13.392 7.946 1.00 22.09 503 VAL A O 1
ATOM 632 N N . PHE A 1 117 ? 25.960 -15.606 8.249 1.00 24.45 504 PHE A N 1
ATOM 633 C CA . PHE A 1 117 ? 27.289 -15.933 7.769 1.00 27.90 504 PHE A CA 1
ATOM 634 C C . PHE A 1 117 ? 27.172 -16.671 6.453 1.00 30.46 504 PHE A C 1
ATOM 635 O O . PHE A 1 117 ? 26.307 -17.534 6.295 1.00 29.59 504 PHE A O 1
ATOM 643 N N . VAL A 1 118 ? 28.072 -16.347 5.531 1.00 29.17 505 VAL A N 1
ATOM 644 C CA . VAL A 1 118 ? 28.209 -17.136 4.278 1.00 32.15 505 VAL A CA 1
ATOM 645 C C . VAL A 1 118 ? 29.594 -17.765 4.452 1.00 31.12 505 VAL A C 1
ATOM 646 O O . VAL A 1 118 ? 30.555 -16.993 4.466 1.00 37.26 505 VAL A O 1
ATOM 650 N N . ASP A 1 119 ? 29.673 -19.069 4.701 1.00 32.29 506 ASP A N 1
ATOM 651 C CA . ASP A 1 119 ? 30.937 -19.755 5.095 1.00 39.29 506 ASP A CA 1
ATOM 652 C C . ASP A 1 119 ? 31.338 -19.184 6.469 1.00 42.43 506 ASP A C 1
ATOM 653 O O . ASP A 1 119 ? 30.585 -19.401 7.426 1.00 39.51 506 ASP A O 1
ATOM 658 N N . ASN A 1 120 ? 32.462 -18.479 6.555 1.00 41.57 507 ASN A N 1
ATOM 659 C CA . ASN A 1 120 ? 32.848 -17.819 7.797 1.00 38.41 507 ASN A CA 1
ATOM 660 C C . ASN A 1 120 ? 32.933 -16.309 7.654 1.00 40.01 507 ASN A C 1
ATOM 661 O O . ASN A 1 120 ? 33.484 -15.640 8.540 1.00 38.77 507 ASN A O 1
ATOM 666 N N . ASP A 1 121 ? 32.393 -15.754 6.577 1.00 38.70 508 ASP A N 1
ATOM 667 C CA . ASP A 1 121 ? 32.299 -14.309 6.417 1.00 37.52 508 ASP A CA 1
ATOM 668 C C . ASP A 1 121 ? 31.000 -13.818 7.039 1.00 37.40 508 ASP A C 1
ATOM 669 O O . ASP A 1 121 ? 29.923 -14.351 6.740 1.00 27.36 508 ASP A O 1
ATOM 674 N N . ASN A 1 122 ? 31.116 -12.809 7.900 1.00 32.23 509 ASN A N 1
ATOM 675 C CA . ASN A 1 122 ? 29.991 -12.128 8.525 1.00 32.97 509 ASN A CA 1
ATOM 676 C C . ASN A 1 122 ? 29.430 -11.124 7.529 1.00 35.20 509 ASN A C 1
ATOM 677 O O . ASN A 1 122 ? 29.914 -9.994 7.424 1.00 29.66 509 ASN A O 1
ATOM 682 N N . VAL A 1 123 ? 28.369 -11.521 6.823 1.00 34.41 510 VAL A N 1
ATOM 683 C CA . VAL A 1 123 ? 27.887 -10.747 5.684 1.00 32.11 510 VAL A CA 1
ATOM 684 C C . VAL A 1 123 ? 26.682 -9.871 5.997 1.00 31.78 510 VAL A C 1
ATOM 685 O O . VAL A 1 123 ? 26.417 -8.924 5.243 1.00 26.55 510 VAL A O 1
ATOM 689 N N . ALA A 1 124 ? 25.923 -10.177 7.046 1.00 29.65 511 ALA A N 1
ATOM 690 C CA . ALA A 1 124 ? 24.708 -9.415 7.283 1.00 25.38 511 ALA A CA 1
ATOM 691 C C . ALA A 1 124 ? 24.412 -9.343 8.771 1.00 20.20 511 ALA A C 1
ATOM 692 O O . ALA A 1 124 ? 24.841 -10.184 9.556 1.00 27.38 511 ALA A O 1
ATOM 694 N N . LYS A 1 125 ? 23.653 -8.326 9.135 1.00 25.74 512 LYS A N 1
ATOM 695 C CA . LYS A 1 125 ? 23.139 -8.172 10.481 1.00 27.88 512 LYS A CA 1
ATOM 696 C C . LYS A 1 125 ? 21.662 -8.528 10.494 1.00 27.71 512 LYS A C 1
ATOM 697 O O . LYS A 1 125 ? 20.907 -8.094 9.617 1.00 22.18 512 LYS A O 1
ATOM 703 N N . VAL A 1 126 ? 21.255 -9.317 11.476 1.00 19.20 513 VAL A N 1
ATOM 704 C CA . VAL A 1 126 ? 19.838 -9.576 11.698 1.00 20.42 513 VAL A CA 1
ATOM 705 C C . VAL A 1 126 ? 19.260 -8.453 12.546 1.00 18.19 513 VAL A C 1
ATOM 706 O O . VAL A 1 126 ? 19.697 -8.239 13.682 1.00 23.33 513 VAL A O 1
ATOM 710 N N . ILE A 1 127 ? 18.263 -7.758 12.003 1.00 20.92 514 ILE A N 1
ATOM 711 C CA . ILE A 1 127 ? 17.662 -6.575 12.629 1.00 22.42 514 ILE A CA 1
ATOM 712 C C . ILE A 1 127 ? 16.477 -6.936 13.517 1.00 22.84 514 ILE A C 1
ATOM 713 O O . ILE A 1 127 ? 16.316 -6.398 14.613 1.00 20.99 514 ILE A O 1
ATOM 718 N N . THR A 1 128 ? 15.609 -7.823 13.060 1.00 21.67 515 THR A N 1
ATOM 719 C CA . THR A 1 128 ? 14.390 -8.119 13.793 1.00 18.80 515 THR A CA 1
ATOM 720 C C . THR A 1 128 ? 13.948 -9.474 13.298 1.00 16.70 515 THR A C 1
ATOM 721 O O . THR A 1 128 ? 14.516 -10.024 12.358 1.00 17.23 515 THR A O 1
ATOM 725 N N . MET A 1 129 ? 12.941 -10.017 13.952 1.00 17.41 516 MET A N 1
ATOM 726 C CA . MET A 1 129 ? 12.561 -11.388 13.673 1.00 16.09 516 MET A CA 1
ATOM 727 C C . MET A 1 129 ? 11.060 -11.429 13.713 1.00 15.68 516 MET A C 1
ATOM 728 O O . MET A 1 129 ? 10.441 -10.658 14.446 1.00 16.21 516 MET A O 1
ATOM 733 N N . SER A 1 130 ? 10.483 -12.375 12.989 1.00 16.65 517 SER A N 1
ATOM 734 C CA . SER A 1 130 ? 9.056 -12.631 13.111 1.00 16.48 517 SER A CA 1
ATOM 735 C C . SER A 1 130 ? 8.835 -14.093 13.427 1.00 12.92 517 SER A C 1
ATOM 736 O O . SER A 1 130 ? 9.625 -14.958 13.043 1.00 14.41 517 SER A O 1
ATOM 739 N N . GLY A 1 131 ? 7.722 -14.357 14.074 1.00 15.06 518 GLY A N 1
ATOM 740 C CA . GLY A 1 131 ? 7.435 -15.671 14.576 1.00 10.51 518 GLY A CA 1
ATOM 741 C C . GLY A 1 131 ? 6.553 -15.533 15.788 1.00 13.41 518 GLY A C 1
ATOM 742 O O . GLY A 1 131 ? 5.947 -14.479 16.022 1.00 14.08 518 GLY A O 1
ATOM 743 N N . SER A 1 132 ? 6.502 -16.610 16.540 1.00 15.77 519 SER A N 1
ATOM 744 C CA . SER A 1 132 ? 5.631 -16.704 17.691 1.00 17.13 519 SER A CA 1
ATOM 745 C C . SER A 1 132 ? 6.417 -17.315 18.827 1.00 14.80 519 SER A C 1
ATOM 746 O O . SER A 1 132 ? 7.276 -18.184 18.616 1.00 12.57 519 SER A O 1
ATOM 749 N N . SER A 1 133 ? 6.140 -16.837 20.026 1.00 15.67 520 SER A N 1
ATOM 750 C CA . SER A 1 133 ? 6.626 -17.519 21.203 1.00 16.78 520 SER A CA 1
ATOM 751 C C . SER A 1 133 ? 5.607 -18.496 21.762 1.00 15.20 520 SER A C 1
ATOM 752 O O . SER A 1 133 ? 5.816 -19.002 22.872 1.00 14.93 520 SER A O 1
ATOM 755 N N . ALA A 1 134 ? 4.482 -18.708 21.067 1.00 14.78 521 ALA A N 1
ATOM 756 C CA . ALA A 1 134 ? 3.505 -19.670 21.553 1.00 17.00 521 ALA A CA 1
ATOM 757 C C . ALA A 1 134 ? 4.184 -21.028 21.668 1.00 16.62 521 ALA A C 1
ATOM 758 O O . ALA A 1 134 ? 4.985 -21.391 20.799 1.00 21.69 521 ALA A O 1
ATOM 760 N N . PRO A 1 135 ? 3.951 -21.769 22.744 1.00 18.07 522 PRO A N 1
ATOM 761 C CA . PRO A 1 135 ? 4.702 -23.010 22.940 1.00 24.87 522 PRO A CA 1
ATOM 762 C C . PRO A 1 135 ? 4.378 -23.971 21.813 1.00 19.59 522 PRO A C 1
ATOM 763 O O . PRO A 1 135 ? 3.230 -24.080 21.399 1.00 21.42 522 PRO A O 1
ATOM 767 N N . ALA A 1 136 ? 5.417 -24.606 21.274 1.00 22.32 523 ALA A N 1
ATOM 768 C CA . ALA A 1 136 ? 5.267 -25.545 20.171 1.00 22.00 523 ALA A CA 1
ATOM 769 C C . ALA A 1 136 ? 6.475 -26.454 20.188 1.00 26.89 523 ALA A C 1
ATOM 770 O O . ALA A 1 136 ? 7.551 -26.043 20.627 1.00 26.81 523 ALA A O 1
ATOM 772 N N . ASN A 1 137 ? 6.306 -27.684 19.694 1.00 22.97 524 ASN A N 1
ATOM 773 C CA . ASN A 1 137 ? 7.476 -28.543 19.541 1.00 33.66 524 ASN A CA 1
ATOM 774 C C . ASN A 1 137 ? 8.171 -28.377 18.197 1.00 28.39 524 ASN A C 1
ATOM 775 O O . ASN A 1 137 ? 9.300 -28.849 18.042 1.00 27.89 524 ASN A O 1
ATOM 780 N N . ARG A 1 138 ? 7.530 -27.725 17.229 1.00 21.79 525 ARG A N 1
ATOM 781 C CA . ARG A 1 138 ? 8.100 -27.526 15.907 1.00 24.59 525 ARG A CA 1
ATOM 782 C C . ARG A 1 138 ? 7.686 -26.141 15.430 1.00 22.94 525 ARG A C 1
ATOM 783 O O . ARG A 1 138 ? 6.562 -25.722 15.681 1.00 24.98 525 ARG A O 1
ATOM 791 N N . GLY A 1 139 ? 8.560 -25.440 14.722 1.00 17.68 526 GLY A N 1
ATOM 792 C CA . GLY A 1 139 ? 8.177 -24.093 14.367 1.00 16.39 526 GLY A CA 1
ATOM 793 C C . GLY A 1 139 ? 9.118 -23.484 13.363 1.00 16.52 526 GLY A C 1
ATOM 794 O O . GLY A 1 139 ? 9.961 -24.156 12.782 1.00 14.76 526 GLY A O 1
ATOM 795 N N . ALA A 1 140 ? 8.938 -22.194 13.135 1.00 13.88 527 ALA A N 1
ATOM 796 C CA . ALA A 1 140 ? 9.809 -21.510 12.206 1.00 12.83 527 ALA A CA 1
ATOM 797 C C . ALA A 1 140 ? 9.978 -20.091 12.703 1.00 13.38 527 ALA A C 1
ATOM 798 O O . ALA A 1 140 ? 9.131 -19.567 13.446 1.00 14.20 527 ALA A O 1
ATOM 800 N N . THR A 1 141 ? 11.080 -19.480 12.278 1.00 10.48 528 THR A N 1
ATOM 801 C CA . THR A 1 141 ? 11.436 -18.109 12.601 1.00 13.57 528 THR A CA 1
ATOM 802 C C . THR A 1 141 ? 11.812 -17.363 11.326 1.00 11.48 528 THR A C 1
ATOM 803 O O . THR A 1 141 ? 12.619 -17.841 10.527 1.00 12.95 528 THR A O 1
ATOM 807 N N . LEU A 1 142 ? 11.259 -16.182 11.138 1.00 14.49 529 LEU A N 1
ATOM 808 C CA A LEU A 1 142 ? 11.700 -15.333 10.047 0.58 16.37 529 LEU A CA 1
ATOM 809 C CA B LEU A 1 142 ? 11.708 -15.346 10.043 0.42 16.17 529 LEU A CA 1
ATOM 810 C C . LEU A 1 142 ? 12.670 -14.306 10.594 1.00 18.16 529 LEU A C 1
ATOM 811 O O . LEU A 1 142 ? 12.529 -13.850 11.725 1.00 18.89 529 LEU A O 1
ATOM 820 N N . MET A 1 143 ? 13.637 -13.921 9.779 1.00 15.16 530 MET A N 1
ATOM 821 C CA . MET A 1 143 ? 14.632 -12.952 10.227 1.00 14.31 530 MET A CA 1
ATOM 822 C C . MET A 1 143 ? 14.851 -11.915 9.152 1.00 19.19 530 MET A C 1
ATOM 823 O O . MET A 1 143 ? 15.140 -12.281 8.010 1.00 18.81 530 MET A O 1
ATOM 828 N N . LEU A 1 144 ? 14.722 -10.629 9.502 1.00 14.19 531 LEU A N 1
ATOM 829 C CA . LEU A 1 144 ? 15.065 -9.546 8.587 1.00 18.88 531 LEU A CA 1
ATOM 830 C C . LEU A 1 144 ? 16.560 -9.237 8.701 1.00 22.35 531 LEU A C 1
ATOM 831 O O . LEU A 1 144 ? 17.023 -8.815 9.750 1.00 17.73 531 LEU A O 1
ATOM 836 N N . CYS A 1 145 ? 17.310 -9.409 7.618 1.00 19.46 532 CYS A N 1
ATOM 837 C CA . CYS A 1 145 ? 18.722 -9.072 7.656 1.00 24.17 532 CYS A CA 1
ATOM 838 C C . CYS A 1 145 ? 19.020 -7.808 6.849 1.00 22.87 532 CYS A C 1
ATOM 839 O O . CYS A 1 145 ? 18.199 -7.314 6.079 1.00 20.84 532 CYS A O 1
ATOM 842 N N . ARG A 1 146 ? 20.215 -7.270 7.050 1.00 23.61 533 ARG A N 1
ATOM 843 C CA . ARG A 1 146 ? 20.717 -6.224 6.176 1.00 28.43 533 ARG A CA 1
ATOM 844 C C . ARG A 1 146 ? 22.166 -6.543 5.886 1.00 28.60 533 ARG A C 1
ATOM 845 O O . ARG A 1 146 ? 22.949 -6.781 6.812 1.00 25.66 533 ARG A O 1
ATOM 853 N N . ALA A 1 147 ? 22.500 -6.602 4.605 1.00 25.20 534 ALA A N 1
ATOM 854 C CA . ALA A 1 147 ? 23.879 -6.824 4.220 1.00 25.97 534 ALA A CA 1
ATOM 855 C C . ALA A 1 147 ? 24.758 -5.739 4.834 1.00 26.49 534 ALA A C 1
ATOM 856 O O . ALA A 1 147 ? 24.453 -4.548 4.736 1.00 24.42 534 ALA A O 1
ATOM 858 N N . THR A 1 148 ? 25.830 -6.164 5.503 1.00 26.19 535 THR A N 1
ATOM 859 C CA . THR A 1 148 ? 26.755 -5.250 6.166 1.00 28.27 535 THR A CA 1
ATOM 860 C C . THR A 1 148 ? 27.978 -4.957 5.312 1.00 34.22 535 THR A C 1
ATOM 861 O O . THR A 1 148 ? 28.738 -4.023 5.610 1.00 35.72 535 THR A O 1
ATOM 865 N N . LYS A 1 149 ? 28.167 -5.738 4.262 1.00 32.67 536 LYS A N 1
ATOM 866 C CA . LYS A 1 149 ? 29.221 -5.600 3.282 1.00 37.83 536 LYS A CA 1
ATOM 867 C C . LYS A 1 149 ? 28.590 -5.939 1.944 1.00 36.56 536 LYS A C 1
ATOM 868 O O . LYS A 1 149 ? 27.486 -6.484 1.891 1.00 29.01 536 LYS A O 1
ATOM 874 N N . ASN A 1 150 ? 29.256 -5.593 0.852 1.00 37.80 537 ASN A N 1
ATOM 875 C CA . ASN A 1 150 ? 28.800 -6.126 -0.422 1.00 36.42 537 ASN A CA 1
ATOM 876 C C . ASN A 1 150 ? 29.061 -7.625 -0.434 1.00 35.25 537 ASN A C 1
ATOM 877 O O . ASN A 1 150 ? 30.140 -8.085 -0.047 1.00 42.26 537 ASN A O 1
ATOM 882 N N . ILE A 1 151 ? 28.014 -8.381 -0.750 1.00 33.26 538 ILE A N 1
ATOM 883 C CA . ILE A 1 151 ? 28.097 -9.856 -0.659 1.00 29.53 538 ILE A CA 1
ATOM 884 C C . ILE A 1 151 ? 28.207 -10.422 -2.061 1.00 33.01 538 ILE A C 1
ATOM 885 O O . ILE A 1 151 ? 27.373 -10.102 -2.869 1.00 36.13 538 ILE A O 1
ATOM 890 N N . GLN A 1 152 ? 29.158 -11.320 -2.265 1.00 33.14 539 GLN A N 1
ATOM 891 C CA . GLN A 1 152 ? 29.387 -11.865 -3.612 1.00 34.50 539 GLN A CA 1
ATOM 892 C C . GLN A 1 152 ? 28.528 -13.108 -3.844 1.00 37.34 539 GLN A C 1
ATOM 893 O O . GLN A 1 152 ? 28.114 -13.742 -2.860 1.00 34.81 539 GLN A O 1
ATOM 899 N N . THR A 1 153 ? 28.309 -13.446 -5.117 1.00 34.77 540 THR A N 1
ATOM 900 C CA . THR A 1 153 ? 27.507 -14.631 -5.480 1.00 33.64 540 THR A CA 1
ATOM 901 C C . THR A 1 153 ? 28.016 -15.860 -4.746 1.00 37.00 540 THR A C 1
ATOM 902 O O . THR A 1 153 ? 29.239 -16.017 -4.563 1.00 33.30 540 THR A O 1
ATOM 906 N N . PHE A 1 154 ? 27.071 -16.701 -4.383 1.00 31.97 541 PHE A N 1
ATOM 907 C CA . PHE A 1 154 ? 27.460 -17.962 -3.741 1.00 32.03 541 PHE A CA 1
ATOM 908 C C . PHE A 1 154 ? 26.498 -19.047 -4.178 1.00 34.67 541 PHE A C 1
ATOM 909 O O . PHE A 1 154 ? 25.378 -18.773 -4.638 1.00 31.90 541 PHE A O 1
ATOM 917 N N . ASN A 1 155 ? 26.933 -20.269 -3.945 1.00 33.43 542 ASN A N 1
ATOM 918 C CA . ASN A 1 155 ? 26.103 -21.377 -4.411 1.00 31.50 542 ASN A CA 1
ATOM 919 C C . ASN A 1 155 ? 26.222 -22.528 -3.421 1.00 31.61 542 ASN A C 1
ATOM 920 O O . ASN A 1 155 ? 27.201 -22.569 -2.678 1.00 38.33 542 ASN A O 1
ATOM 925 N N . PHE A 1 156 ? 25.259 -23.431 -3.447 1.00 29.93 543 PHE A N 1
ATOM 926 C CA . PHE A 1 156 ? 25.329 -24.592 -2.555 1.00 26.00 543 PHE A CA 1
ATOM 927 C C . PHE A 1 156 ? 24.340 -25.648 -2.974 1.00 30.74 543 PHE A C 1
ATOM 928 O O . PHE A 1 156 ? 23.299 -25.332 -3.486 1.00 33.85 543 PHE A O 1
ATOM 936 N N . ALA A 1 157 ? 24.718 -26.885 -2.754 1.00 31.42 544 ALA A N 1
ATOM 937 C CA . ALA A 1 157 ? 23.776 -27.961 -2.950 1.00 31.36 544 ALA A CA 1
ATOM 938 C C . ALA A 1 157 ? 22.827 -28.000 -1.768 1.00 35.96 544 ALA A C 1
ATOM 939 O O . ALA A 1 157 ? 23.187 -27.647 -0.639 1.00 38.01 544 ALA A O 1
ATOM 941 N N . ALA A 1 158 ? 21.601 -28.419 -2.046 1.00 31.15 545 ALA A N 1
ATOM 942 C CA . ALA A 1 158 ? 20.548 -28.466 -1.048 1.00 29.75 545 ALA A CA 1
ATOM 943 C C . ALA A 1 158 ? 19.440 -29.339 -1.580 1.00 25.34 545 ALA A C 1
ATOM 944 O O . ALA A 1 158 ? 19.277 -29.469 -2.790 1.00 34.39 545 ALA A O 1
ATOM 946 N N . THR A 1 159 ? 18.707 -29.962 -0.669 1.00 25.95 546 THR A N 1
ATOM 947 C CA . THR A 1 159 ? 17.427 -30.541 -1.016 1.00 28.06 546 THR A CA 1
ATOM 948 C C . THR A 1 159 ? 16.427 -29.393 -1.039 1.00 31.66 546 THR A C 1
ATOM 949 O O . THR A 1 159 ? 16.531 -28.449 -0.247 1.00 24.17 546 THR A O 1
ATOM 953 N N . VAL A 1 160 ? 15.521 -29.414 -2.002 1.00 29.98 547 VAL A N 1
ATOM 954 C CA . VAL A 1 160 ? 14.563 -28.328 -2.160 1.00 25.73 547 VAL A CA 1
ATOM 955 C C . VAL A 1 160 ? 13.206 -28.847 -1.735 1.00 23.49 547 VAL A C 1
ATOM 956 O O . VAL A 1 160 ? 12.825 -29.981 -2.060 1.00 30.13 547 VAL A O 1
ATOM 960 N N . TYR A 1 161 ? 12.505 -28.027 -0.969 1.00 24.05 548 TYR A N 1
ATOM 961 C CA . TYR A 1 161 ? 11.236 -28.367 -0.351 1.00 21.51 548 TYR A CA 1
ATOM 962 C C . TYR A 1 161 ? 10.177 -27.325 -0.674 1.00 21.12 548 TYR A C 1
ATOM 963 O O . TYR A 1 161 ? 10.464 -26.143 -0.840 1.00 17.35 548 TYR A O 1
ATOM 972 N N . ILE A 1 162 ? 8.937 -27.784 -0.689 1.00 27.22 549 ILE A N 1
ATOM 973 C CA . ILE A 1 162 ? 7.785 -26.930 -0.926 1.00 26.85 549 ILE A CA 1
ATOM 974 C C . ILE A 1 162 ? 6.911 -27.004 0.316 1.00 21.96 549 ILE A C 1
ATOM 975 O O . ILE A 1 162 ? 6.412 -28.081 0.653 1.00 25.79 549 ILE A O 1
ATOM 980 N N . PRO A 1 163 ? 6.707 -25.905 1.039 1.00 25.40 550 PRO A N 1
ATOM 981 C CA . PRO A 1 163 ? 5.860 -25.953 2.234 1.00 24.84 550 PRO A CA 1
ATOM 982 C C . PRO A 1 163 ? 4.406 -25.794 1.823 1.00 28.42 550 PRO A C 1
ATOM 983 O O . PRO A 1 163 ? 4.058 -24.863 1.093 1.00 25.38 550 PRO A O 1
ATOM 987 N N . ALA A 1 164 ? 3.548 -26.680 2.309 1.00 22.23 551 ALA A N 1
ATOM 988 C CA . ALA A 1 164 ? 2.172 -26.630 1.836 1.00 23.72 551 ALA A CA 1
ATOM 989 C C . ALA A 1 164 ? 1.280 -27.322 2.844 1.00 23.59 551 ALA A C 1
ATOM 990 O O . ALA A 1 164 ? 1.696 -28.283 3.492 1.00 28.16 551 ALA A O 1
ATOM 992 N N . TYR A 1 165 ? 0.065 -26.811 2.997 1.00 19.26 552 TYR A N 1
ATOM 993 C CA . TYR A 1 165 ? -0.881 -27.470 3.882 1.00 24.10 552 TYR A CA 1
ATOM 994 C C . TYR A 1 165 ? -1.210 -28.842 3.325 1.00 25.54 552 TYR A C 1
ATOM 995 O O . TYR A 1 165 ? -1.361 -29.019 2.112 1.00 22.24 552 TYR A O 1
ATOM 1004 N N . LYS A 1 166 ? -1.363 -29.798 4.230 1.00 24.79 553 LYS A N 1
ATOM 1005 C CA . LYS A 1 166 ? -1.562 -31.195 3.887 1.00 26.11 553 LYS A CA 1
ATOM 1006 C C . LYS A 1 166 ? -2.614 -31.749 4.823 1.00 28.39 553 LYS A C 1
ATOM 1007 O O . LYS A 1 166 ? -2.580 -31.481 6.030 1.00 26.87 553 LYS A O 1
ATOM 1013 N N . VAL A 1 167 ? -3.489 -32.473 4.223 1.00 30.74 554 VAL A N 1
ATOM 1014 C CA . VAL A 1 167 ? -4.600 -32.958 5.020 1.00 31.55 554 VAL A CA 1
ATOM 1015 C C . VAL A 1 167 ? -4.192 -34.250 5.720 1.00 32.66 554 VAL A C 1
ATOM 1016 O O . VAL A 1 167 ? -3.528 -35.106 5.125 1.00 35.64 554 VAL A O 1
ATOM 1020 N N . VAL A 1 176 ? -5.183 -30.629 9.744 1.00 33.78 563 VAL A N 1
ATOM 1021 C CA . VAL A 1 176 ? -4.387 -30.113 8.631 1.00 26.37 563 VAL A CA 1
ATOM 1022 C C . VAL A 1 176 ? -3.045 -29.690 9.195 1.00 24.87 563 VAL A C 1
ATOM 1023 O O . VAL A 1 176 ? -2.988 -29.158 10.300 1.00 22.33 563 VAL A O 1
ATOM 1027 N N . VAL A 1 177 ? -2.034 -29.903 8.493 1.00 21.21 564 VAL A N 1
ATOM 1028 C CA . VAL A 1 177 ? -0.673 -29.528 8.926 1.00 29.42 564 VAL A CA 1
ATOM 1029 C C . VAL A 1 177 ? 0.069 -28.802 7.804 1.00 26.95 564 VAL A C 1
ATOM 1030 O O . VAL A 1 177 ? -0.262 -29.008 6.636 1.00 25.07 564 VAL A O 1
ATOM 1034 N N . LEU A 1 178 ? 1.154 -28.142 8.245 1.00 24.75 565 LEU A N 1
ATOM 1035 C CA . LEU A 1 178 ? 2.059 -27.493 7.304 1.00 19.49 565 LEU A CA 1
ATOM 1036 C C . LEU A 1 178 ? 3.148 -28.500 6.973 1.00 26.87 565 LEU A C 1
ATOM 1037 O O . LEU A 1 178 ? 4.081 -28.717 7.760 1.00 28.70 565 LEU A O 1
ATOM 1042 N N . ASN A 1 179 ? 3.049 -29.089 5.794 1.00 26.88 566 ASN A N 1
ATOM 1043 C CA . ASN A 1 179 ? 3.939 -30.149 5.359 1.00 26.58 566 ASN A CA 1
ATOM 1044 C C . ASN A 1 179 ? 5.100 -29.547 4.581 1.00 27.20 566 ASN A C 1
ATOM 1045 O O . ASN A 1 179 ? 4.903 -28.728 3.683 1.00 26.67 566 ASN A O 1
ATOM 1050 N N . VAL A 1 180 ? 6.318 -29.922 4.949 1.00 25.22 567 VAL A N 1
ATOM 1051 C CA . VAL A 1 180 ? 7.497 -29.511 4.204 1.00 28.41 567 VAL A CA 1
ATOM 1052 C C . VAL A 1 180 ? 7.828 -30.719 3.340 1.00 31.75 567 VAL A C 1
ATOM 1053 O O . VAL A 1 180 ? 8.467 -31.677 3.788 1.00 27.21 567 VAL A O 1
ATOM 1057 N N . ALA A 1 181 ? 7.317 -30.702 2.115 1.00 28.29 568 ALA A N 1
ATOM 1058 C CA . ALA A 1 181 ? 7.425 -31.835 1.217 1.00 31.68 568 ALA A CA 1
ATOM 1059 C C . ALA A 1 181 ? 8.693 -31.716 0.388 1.00 28.58 568 ALA A C 1
ATOM 1060 O O . ALA A 1 181 ? 8.935 -30.688 -0.252 1.00 29.30 568 ALA A O 1
ATOM 1062 N N . GLN A 1 182 ? 9.493 -32.779 0.385 1.00 25.19 569 GLN A N 1
ATOM 1063 C CA . GLN A 1 182 ? 10.671 -32.788 -0.458 1.00 28.79 569 GLN A CA 1
ATOM 1064 C C . GLN A 1 182 ? 10.276 -32.826 -1.928 1.00 24.82 569 GLN A C 1
ATOM 1065 O O . GLN A 1 182 ? 9.373 -33.568 -2.328 1.00 32.37 569 GLN A O 1
ATOM 1071 N N . TRP A 1 183 ? 10.976 -32.031 -2.730 1.00 30.97 570 TRP A N 1
ATOM 1072 C CA . TRP A 1 183 ? 10.776 -31.940 -4.167 1.00 37.20 570 TRP A CA 1
ATOM 1073 C C . TRP A 1 183 ? 11.894 -32.690 -4.870 1.00 41.11 570 TRP A C 1
ATOM 1074 O O . TRP A 1 183 ? 11.666 -33.761 -5.441 1.00 41.54 570 TRP A O 1
ATOM 1085 N N . GLU A 1 184 ? 13.109 -32.154 -4.821 1.00 37.54 571 GLU A N 1
ATOM 1086 C CA . GLU A 1 184 ? 14.235 -32.831 -5.439 1.00 42.65 571 GLU A CA 1
ATOM 1087 C C . GLU A 1 184 ? 15.486 -32.669 -4.590 1.00 42.62 571 GLU A C 1
ATOM 1088 O O . GLU A 1 184 ? 15.805 -31.571 -4.121 1.00 38.24 571 GLU A O 1
ATOM 1094 N N . ALA A 1 185 ? 16.189 -33.779 -4.399 1.00 43.64 572 ALA A N 1
ATOM 1095 C CA . ALA A 1 185 ? 17.435 -33.770 -3.662 1.00 37.64 572 ALA A CA 1
ATOM 1096 C C . ALA A 1 185 ? 18.576 -33.295 -4.554 1.00 40.08 572 ALA A C 1
ATOM 1097 O O . ALA A 1 185 ? 18.513 -33.373 -5.782 1.00 44.95 572 ALA A O 1
ATOM 1099 N N . ASN A 1 186 ? 19.634 -32.814 -3.914 1.00 41.11 573 ASN A N 1
ATOM 1100 C CA . ASN A 1 186 ? 20.890 -32.431 -4.607 1.00 43.14 573 ASN A CA 1
ATOM 1101 C C . ASN A 1 186 ? 20.704 -31.498 -5.802 1.00 43.93 573 ASN A C 1
ATOM 1102 O O . ASN A 1 186 ? 21.054 -31.883 -6.908 1.00 49.29 573 ASN A O 1
ATOM 1107 N N . LYS A 1 187 ? 20.177 -30.316 -5.575 1.00 42.04 574 LYS A N 1
ATOM 1108 C CA . LYS A 1 187 ? 20.157 -29.300 -6.608 1.00 39.12 574 LYS A CA 1
ATOM 1109 C C . LYS A 1 187 ? 21.135 -28.216 -6.197 1.00 33.18 574 LYS A C 1
ATOM 1110 O O . LYS A 1 187 ? 21.312 -27.951 -5.010 1.00 36.18 574 LYS A O 1
ATOM 1116 N N . THR A 1 188 ? 21.800 -27.616 -7.175 1.00 32.69 575 THR A N 1
ATOM 1117 C CA . THR A 1 188 ? 22.651 -26.471 -6.903 1.00 34.69 575 THR A CA 1
ATOM 1118 C C . THR A 1 188 ? 21.786 -25.235 -6.735 1.00 33.61 575 THR A C 1
ATOM 1119 O O . THR A 1 188 ? 20.883 -24.998 -7.540 1.00 34.73 575 THR A O 1
ATOM 1123 N N . LEU A 1 189 ? 22.062 -24.450 -5.691 1.00 32.39 576 LEU A N 1
ATOM 1124 C CA . LEU A 1 189 ? 21.326 -23.224 -5.386 1.00 33.03 576 LEU A CA 1
ATOM 1125 C C . LEU A 1 189 ? 22.265 -22.024 -5.412 1.00 26.51 576 LEU A C 1
ATOM 1126 O O . LEU A 1 189 ? 23.261 -21.984 -4.679 1.00 31.01 576 LEU A O 1
ATOM 1131 N N . THR A 1 190 ? 21.959 -21.042 -6.253 1.00 27.75 577 THR A N 1
ATOM 1132 C CA . THR A 1 190 ? 22.764 -19.836 -6.366 1.00 20.24 577 THR A CA 1
ATOM 1133 C C . THR A 1 190 ? 21.990 -18.650 -5.809 1.00 33.26 577 THR A C 1
ATOM 1134 O O . THR A 1 190 ? 20.751 -18.646 -5.796 1.00 30.94 577 THR A O 1
ATOM 1138 N N . TYR A 1 191 ? 22.746 -17.669 -5.318 1.00 34.13 578 TYR A N 1
ATOM 1139 C CA . TYR A 1 191 ? 22.184 -16.362 -4.927 1.00 33.37 578 TYR A CA 1
ATOM 1140 C C . TYR A 1 191 ? 23.080 -15.360 -5.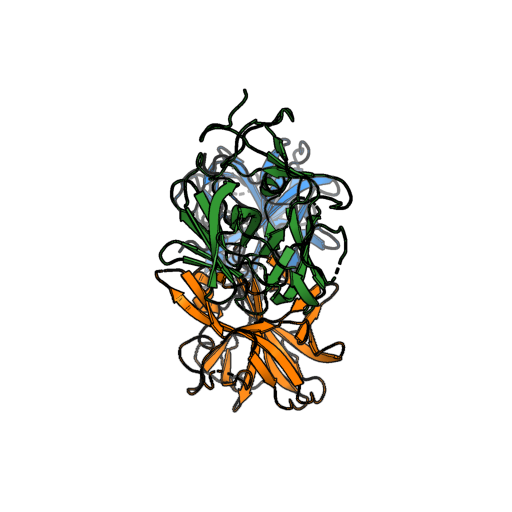653 1.00 35.54 578 TYR A C 1
ATOM 1141 O O . TYR A 1 191 ? 24.298 -15.542 -5.639 1.00 37.47 578 TYR A O 1
ATOM 1150 N N . PRO A 1 192 ? 22.519 -14.342 -6.332 1.00 36.23 579 PRO A N 1
ATOM 1151 C CA . PRO A 1 192 ? 23.325 -13.306 -6.971 1.00 29.18 579 PRO A CA 1
ATOM 1152 C C . PRO A 1 192 ? 24.052 -12.478 -5.931 1.00 40.74 579 PRO A C 1
ATOM 1153 O O . PRO A 1 192 ? 23.853 -12.674 -4.728 1.00 43.16 579 PRO A O 1
ATOM 1157 N N . ALA A 1 193 ? 24.887 -11.545 -6.379 1.00 32.50 580 ALA A N 1
ATOM 1158 C CA . ALA A 1 193 ? 25.535 -10.628 -5.455 1.00 37.70 580 ALA A CA 1
ATOM 1159 C C . ALA A 1 193 ? 24.502 -9.747 -4.762 1.00 31.07 580 ALA A C 1
ATOM 1160 O O . ALA A 1 193 ? 23.568 -9.242 -5.376 1.00 28.01 580 ALA A O 1
ATOM 1162 N N . ILE A 1 194 ? 24.668 -9.565 -3.467 1.00 35.25 581 ILE A N 1
ATOM 1163 C CA . ILE A 1 194 ? 23.748 -8.663 -2.719 1.00 31.54 581 ILE A CA 1
ATOM 1164 C C . ILE A 1 194 ? 24.577 -7.464 -2.270 1.00 31.79 581 ILE A C 1
ATOM 1165 O O . ILE A 1 194 ? 25.540 -7.635 -1.522 1.00 30.61 581 ILE A O 1
ATOM 1170 N N . PRO A 1 195 ? 24.235 -6.259 -2.730 1.00 31.73 582 PRO A N 1
ATOM 1171 C CA . PRO A 1 195 ? 24.924 -5.032 -2.312 1.00 33.53 582 PRO A CA 1
ATOM 1172 C C . PRO A 1 195 ? 24.885 -4.808 -0.806 1.00 37.20 582 PRO A C 1
ATOM 1173 O O . PRO A 1 195 ? 24.125 -5.423 -0.068 1.00 26.51 582 PRO A O 1
ATOM 1177 N N . LYS A 1 196 ? 25.709 -3.855 -0.365 1.00 38.23 583 LYS A N 1
ATOM 1178 C CA . LYS A 1 196 ? 25.637 -3.352 1.001 1.00 33.72 583 LYS A CA 1
ATOM 1179 C C . LYS A 1 196 ? 24.377 -2.527 1.205 1.00 33.48 583 LYS A C 1
ATOM 1180 O O . LYS A 1 196 ? 23.937 -1.800 0.306 1.00 35.59 583 LYS A O 1
ATOM 1186 N N . ASP A 1 197 ? 23.802 -2.639 2.409 1.00 30.42 584 ASP A N 1
ATOM 1187 C CA . ASP A 1 197 ? 22.598 -1.960 2.903 1.00 28.69 584 ASP A CA 1
ATOM 1188 C C . ASP A 1 197 ? 21.347 -2.628 2.334 1.00 26.74 584 ASP A C 1
ATOM 1189 O O . ASP A 1 197 ? 20.227 -2.169 2.621 1.00 37.45 584 ASP A O 1
ATOM 1194 N N . THR A 1 198 ? 21.491 -3.702 1.558 1.00 27.14 585 THR A N 1
ATOM 1195 C CA . THR A 1 198 ? 20.339 -4.423 1.027 1.00 31.50 585 THR A CA 1
ATOM 1196 C C . THR A 1 198 ? 19.709 -5.304 2.097 1.00 23.58 585 THR A C 1
ATOM 1197 O O . THR A 1 198 ? 20.374 -6.165 2.689 1.00 23.22 585 THR A O 1
ATOM 1201 N N . TYR A 1 199 ? 18.408 -5.120 2.289 1.00 22.30 586 TYR A N 1
ATOM 1202 C CA . TYR A 1 199 ? 17.611 -5.948 3.178 1.00 23.00 586 TYR A CA 1
ATOM 1203 C C . TYR A 1 199 ? 17.272 -7.277 2.502 1.00 28.42 586 TYR A C 1
ATOM 1204 O O . TYR A 1 199 ? 17.062 -7.347 1.281 1.00 28.64 586 TYR A O 1
ATOM 1213 N N . PHE A 1 200 ? 17.206 -8.338 3.307 1.00 19.71 587 PHE A N 1
ATOM 1214 C CA . PHE A 1 200 ? 16.762 -9.634 2.812 1.00 22.85 587 PHE A CA 1
ATOM 1215 C C . PHE A 1 200 ? 16.281 -10.459 3.995 1.00 18.84 587 PHE A C 1
ATOM 1216 O O . PHE A 1 200 ? 16.498 -10.111 5.154 1.00 19.24 587 PHE A O 1
ATOM 1224 N N . MET A 1 201 ? 15.616 -11.557 3.707 1.00 18.44 588 MET A N 1
ATOM 1225 C CA . MET A 1 201 ? 15.022 -12.333 4.779 1.00 14.63 588 MET A CA 1
ATOM 1226 C C . MET A 1 201 ? 15.629 -13.701 4.763 1.00 15.89 588 MET A C 1
ATOM 1227 O O . MET A 1 201 ? 15.889 -14.243 3.691 1.00 18.86 588 MET A O 1
ATOM 1232 N N . VAL A 1 202 ? 15.863 -14.259 5.941 1.00 15.75 589 VAL A N 1
ATOM 1233 C CA . VAL A 1 202 ? 16.189 -15.667 6.015 1.00 14.54 589 VAL A CA 1
ATOM 1234 C C . VAL A 1 202 ? 15.166 -16.309 6.939 1.00 17.62 589 VAL A C 1
ATOM 1235 O O . VAL A 1 202 ? 14.449 -15.629 7.686 1.00 17.45 589 VAL A O 1
ATOM 1239 N N . VAL A 1 203 ? 15.064 -17.625 6.840 1.00 19.27 590 VAL A N 1
ATOM 1240 C CA . VAL A 1 203 ? 14.132 -18.404 7.640 1.00 14.60 590 VAL A CA 1
ATOM 1241 C C . VAL A 1 203 ? 14.906 -19.543 8.283 1.00 15.63 590 VAL A C 1
ATOM 1242 O O . VAL A 1 203 ? 15.767 -20.158 7.636 1.00 21.26 590 VAL A O 1
ATOM 1246 N N . THR A 1 204 ? 14.602 -19.845 9.544 1.00 15.85 591 THR A N 1
ATOM 1247 C CA . THR A 1 204 ? 15.075 -21.101 10.109 1.00 14.41 591 THR A CA 1
ATOM 1248 C C . THR A 1 204 ? 13.883 -21.885 10.627 1.00 14.93 591 THR A C 1
ATOM 1249 O O . THR A 1 204 ? 12.806 -21.339 10.869 1.00 16.55 591 THR A O 1
ATOM 1253 N N . MET A 1 205 ? 14.094 -23.171 10.853 1.00 17.16 592 MET A N 1
ATOM 1254 C CA . MET A 1 205 ? 12.947 -24.025 11.088 1.00 17.12 592 MET A CA 1
ATOM 1255 C C . MET A 1 205 ? 13.423 -25.358 11.658 1.00 20.08 592 MET A C 1
ATOM 1256 O O . MET A 1 205 ? 14.504 -25.829 11.309 1.00 23.75 592 MET A O 1
ATOM 1261 N N . GLY A 1 206 ? 12.615 -25.948 12.529 1.00 20.76 593 GLY A N 1
ATOM 1262 C CA . GLY A 1 206 ? 12.927 -27.288 12.992 1.00 23.55 593 GLY A CA 1
ATOM 1263 C C . GLY A 1 206 ? 12.166 -27.607 14.258 1.00 21.90 593 GLY A C 1
ATOM 1264 O O . GLY A 1 206 ? 11.179 -26.950 14.593 1.00 18.57 593 GLY A O 1
ATOM 1265 N N . GLY A 1 207 ? 12.654 -28.632 14.946 1.00 24.55 594 GLY A N 1
ATOM 1266 C CA . GLY A 1 207 ? 11.970 -29.133 16.122 1.00 24.90 594 GLY A CA 1
ATOM 1267 C C . GLY A 1 207 ? 12.701 -28.799 17.400 1.00 26.70 594 GLY A C 1
ATOM 1268 O O . GLY A 1 207 ? 12.483 -29.442 18.426 1.00 28.48 594 GLY A O 1
ATOM 1269 N N . ALA A 1 208 ? 13.598 -27.821 17.326 1.00 24.11 595 ALA A N 1
ATOM 1270 C CA . ALA A 1 208 ? 14.336 -27.309 18.470 1.00 26.43 595 ALA A CA 1
ATOM 1271 C C . ALA A 1 208 ? 14.292 -25.790 18.412 1.00 25.42 595 ALA A C 1
ATOM 1272 O O . ALA A 1 208 ? 14.012 -25.192 17.367 1.00 20.99 595 ALA A O 1
ATOM 1274 N N . SER A 1 209 ? 14.562 -25.165 19.551 1.00 23.35 596 SER A N 1
ATOM 1275 C CA . SER A 1 209 ? 14.462 -23.722 19.606 1.00 16.30 596 SER A CA 1
ATOM 1276 C C . SER A 1 209 ? 15.346 -23.189 20.724 1.00 20.44 596 SER A C 1
ATOM 1277 O O . SER A 1 209 ? 15.571 -23.856 21.730 1.00 18.12 596 SER A O 1
ATOM 1280 N N . PHE A 1 210 ? 15.800 -21.980 20.512 1.00 16.84 597 PHE A N 1
ATOM 1281 C CA . PHE A 1 210 ? 16.561 -21.232 21.529 1.00 21.53 597 PHE A CA 1
ATOM 1282 C C . PHE A 1 210 ? 16.049 -19.789 21.404 1.00 21.13 597 PHE A C 1
ATOM 1283 O O . PHE A 1 210 ? 15.362 -19.449 20.444 1.00 17.10 597 PHE A O 1
ATOM 1291 N N . THR A 1 211 ? 16.359 -18.990 22.401 1.00 14.98 598 THR A N 1
ATOM 1292 C CA . THR A 1 211 ? 15.829 -17.644 22.339 1.00 16.50 598 THR A CA 1
ATOM 1293 C C . THR A 1 211 ? 16.971 -16.660 22.248 1.00 17.42 598 THR A C 1
ATOM 1294 O O . THR A 1 211 ? 18.085 -16.925 22.701 1.00 16.70 598 THR A O 1
ATOM 1298 N N . ILE A 1 212 ? 16.678 -15.563 21.578 1.00 16.72 599 ILE A N 1
ATOM 1299 C CA . ILE A 1 212 ? 17.535 -14.412 21.475 1.00 20.73 599 ILE A CA 1
ATOM 1300 C C . ILE A 1 212 ? 16.639 -13.232 21.805 1.00 20.41 599 ILE A C 1
ATOM 1301 O O . ILE A 1 212 ? 15.742 -12.886 21.018 1.00 15.76 599 ILE A O 1
ATOM 1306 N N . GLN A 1 213 ? 16.850 -12.690 23.001 1.00 17.36 600 GLN A N 1
ATOM 1307 C CA . GLN A 1 213 ? 15.902 -11.679 23.513 1.00 21.66 600 GLN A CA 1
ATOM 1308 C C . GLN A 1 213 ? 14.556 -12.418 23.570 1.00 17.91 600 GLN A C 1
ATOM 1309 O O . GLN A 1 213 ? 14.529 -13.551 24.016 1.00 18.73 600 GLN A O 1
ATOM 1315 N N . ARG A 1 214 ? 13.493 -11.822 23.069 1.00 15.58 601 ARG A N 1
ATOM 1316 C CA . ARG A 1 214 ? 12.251 -12.559 23.170 1.00 19.13 601 ARG A CA 1
ATOM 1317 C C . ARG A 1 214 ? 12.046 -13.481 21.985 1.00 16.08 601 ARG A C 1
ATOM 1318 O O . ARG A 1 214 ? 11.075 -14.237 21.962 1.00 15.34 601 ARG A O 1
ATOM 1326 N N . TYR A 1 215 ? 12.914 -13.360 21.012 1.00 14.17 602 TYR A N 1
ATOM 1327 C CA . TYR A 1 215 ? 12.714 -14.131 19.780 1.00 14.04 602 TYR A CA 1
ATOM 1328 C C . TYR A 1 215 ? 12.936 -15.633 20.016 1.00 14.41 602 TYR A C 1
ATOM 1329 O O . TYR A 1 215 ? 13.945 -15.988 20.554 1.00 15.92 602 TYR A O 1
ATOM 1338 N N . VAL A 1 216 ? 11.992 -16.443 19.579 1.00 10.90 603 VAL A N 1
ATOM 1339 C CA . VAL A 1 216 ? 12.161 -17.893 19.595 1.00 11.05 603 VAL A CA 1
ATOM 1340 C C . VAL A 1 216 ? 12.663 -18.324 18.223 1.00 13.64 603 VAL A C 1
ATOM 1341 O O . VAL A 1 216 ? 12.002 -18.109 17.200 1.00 13.23 603 VAL A O 1
ATOM 1345 N N . VAL A 1 217 ? 13.800 -18.977 18.211 1.00 12.60 604 VAL A N 1
ATOM 1346 C CA . VAL A 1 217 ? 14.513 -19.313 16.990 1.00 12.22 604 VAL A CA 1
ATOM 1347 C C . VAL A 1 217 ? 14.452 -20.806 16.823 1.00 13.81 604 VAL A C 1
ATOM 1348 O O . VAL A 1 217 ? 15.134 -21.567 17.528 1.00 16.46 604 VAL A O 1
ATOM 1352 N N . TYR A 1 218 ? 13.663 -21.230 15.865 1.00 14.51 605 TYR A N 1
ATOM 1353 C CA . TYR A 1 218 ? 13.588 -22.654 15.567 1.00 16.00 605 TYR A CA 1
ATOM 1354 C C . TYR A 1 218 ? 14.747 -23.094 14.682 1.00 16.15 605 TYR A C 1
ATOM 1355 O O . TYR A 1 218 ? 15.275 -22.333 13.872 1.00 21.30 605 TYR A O 1
ATOM 1364 N N . ASN A 1 219 ? 15.118 -24.348 14.876 1.00 18.90 606 ASN A N 1
ATOM 1365 C CA . ASN A 1 219 ? 16.319 -24.831 14.185 1.00 18.75 606 ASN A CA 1
ATOM 1366 C C . ASN A 1 219 ? 16.342 -26.355 14.075 1.00 24.83 606 ASN A C 1
ATOM 1367 O O . ASN A 1 219 ? 15.522 -26.959 14.760 1.00 21.83 606 ASN A O 1
ATOM 1372 N N . GLU A 1 220 ? 17.346 -26.875 13.357 1.00 27.15 607 GLU A N 1
ATOM 1373 C CA . GLU A 1 220 ? 17.530 -28.300 12.984 1.00 39.54 607 GLU A CA 1
ATOM 1374 C C . GLU A 1 220 ? 17.069 -28.373 11.518 1.00 32.34 607 GLU A C 1
ATOM 1375 O O . GLU A 1 220 ? 16.993 -27.339 10.820 1.00 27.61 607 GLU A O 1
ATOM 1381 N N . GLY A 1 221 ? 16.827 -29.577 11.061 1.00 33.57 608 GLY A N 1
ATOM 1382 C CA . GLY A 1 221 ? 16.410 -29.739 9.673 1.00 31.65 608 GLY A CA 1
ATOM 1383 C C . GLY A 1 221 ? 14.914 -29.740 9.557 1.00 30.46 608 GLY A C 1
ATOM 1384 O O . GLY A 1 221 ? 14.247 -29.778 10.586 1.00 26.74 608 GLY A O 1
ATOM 1385 N N . LEU A 1 226 ? 9.189 -32.914 7.147 1.00 38.27 613 LEU A N 1
ATOM 1386 C CA . LEU A 1 226 ? 8.775 -32.251 8.412 1.00 31.86 613 LEU A CA 1
ATOM 1387 C C . LEU A 1 226 ? 7.339 -31.742 8.330 1.00 35.94 613 LEU A C 1
ATOM 1388 O O . LEU A 1 226 ? 6.954 -31.214 7.293 1.00 32.08 613 LEU A O 1
ATOM 1393 N N . GLU A 1 227 ? 6.603 -31.887 9.415 1.00 31.44 614 GLU A N 1
ATOM 1394 C CA . GLU A 1 227 ? 5.237 -31.358 9.479 1.00 29.46 614 GLU A CA 1
ATOM 1395 C C . GLU A 1 227 ? 5.186 -30.362 10.630 1.00 31.57 614 GLU A C 1
ATOM 1396 O O . GLU A 1 227 ? 5.541 -30.731 11.754 1.00 35.93 614 GLU A O 1
ATOM 1402 N N . LEU A 1 228 ? 4.841 -29.132 10.323 1.00 28.32 615 LEU A N 1
ATOM 1403 C CA . LEU A 1 228 ? 4.679 -28.087 11.344 1.00 24.33 615 LEU A CA 1
ATOM 1404 C C . LEU A 1 228 ? 3.181 -27.904 11.581 1.00 27.45 615 LEU A C 1
ATOM 1405 O O . LEU A 1 228 ? 2.399 -28.120 10.667 1.00 29.13 615 LEU A O 1
ATOM 1410 N N . PRO A 1 229 ? 2.757 -27.507 12.782 1.00 21.51 616 PRO A N 1
ATOM 1411 C CA . PRO A 1 229 ? 1.348 -27.242 13.060 1.00 23.03 616 PRO A CA 1
ATOM 1412 C C . PRO A 1 229 ? 0.859 -26.163 12.112 1.00 23.12 616 PRO A C 1
ATOM 1413 O O . PRO A 1 229 ? 1.619 -25.272 11.715 1.00 21.02 616 PRO A O 1
ATOM 1417 N N . ALA A 1 230 ? -0.411 -26.250 11.735 1.00 19.01 617 ALA A N 1
ATOM 1418 C CA . ALA A 1 230 ? -0.989 -25.289 10.764 1.00 21.71 617 ALA A CA 1
ATOM 1419 C C . ALA A 1 230 ? -0.886 -23.861 11.308 1.00 24.64 617 ALA A C 1
ATOM 1420 O O . ALA A 1 230 ? -0.913 -22.943 10.478 1.00 22.53 617 ALA A O 1
ATOM 1422 N N . PHE A 1 231 ? -0.827 -23.703 12.634 1.00 23.77 618 PHE A N 1
ATOM 1423 C CA . PHE A 1 231 ? -0.646 -22.405 13.324 1.00 19.21 618 PHE A CA 1
ATOM 1424 C C . PHE A 1 231 ? 0.421 -21.551 12.630 1.00 16.40 618 PHE A C 1
ATOM 1425 O O . PHE A 1 231 ? 0.256 -20.341 12.553 1.00 15.81 618 PHE A O 1
ATOM 1433 N N . TRP A 1 232 ? 1.483 -22.203 12.153 1.00 20.22 619 TRP A N 1
ATOM 1434 C CA . TRP A 1 232 ? 2.639 -21.496 11.550 1.00 17.51 619 TRP A CA 1
ATOM 1435 C C . TRP A 1 232 ? 2.308 -20.811 10.213 1.00 20.68 619 TRP A C 1
ATOM 1436 O O . TRP A 1 232 ? 3.042 -19.908 9.841 1.00 17.14 619 TRP A O 1
ATOM 1447 N N . GLY A 1 233 ? 1.238 -21.223 9.537 1.00 17.35 620 GLY A N 1
ATOM 1448 C CA . GLY A 1 233 ? 0.960 -20.614 8.248 1.00 14.32 620 GLY A CA 1
ATOM 1449 C C . GLY A 1 233 ? 0.754 -19.115 8.350 1.00 16.79 620 GLY A C 1
ATOM 1450 O O . GLY A 1 233 ? 1.170 -18.361 7.473 1.00 17.14 620 GLY A O 1
ATOM 1451 N N . LYS A 1 234 ? 0.134 -18.660 9.440 1.00 13.54 621 LYS A N 1
ATOM 1452 C CA . LYS A 1 234 ? -0.009 -17.228 9.644 1.00 19.30 621 LYS A CA 1
ATOM 1453 C C . LYS A 1 234 ? 1.346 -16.516 9.609 1.00 17.59 621 LYS A C 1
ATOM 1454 O O . LYS A 1 234 ? 1.510 -15.494 8.938 1.00 13.43 621 LYS A O 1
ATOM 1460 N N . TYR A 1 235 ? 2.324 -17.047 10.338 1.00 13.07 622 TYR A N 1
ATOM 1461 C CA . TYR A 1 235 ? 3.621 -16.371 10.472 1.00 15.43 622 TYR A CA 1
ATOM 1462 C C . TYR A 1 235 ? 4.447 -16.441 9.207 1.00 16.25 622 TYR A C 1
ATOM 1463 O O . TYR A 1 235 ? 5.364 -15.638 9.036 1.00 18.06 622 TYR A O 1
ATOM 1472 N N . LEU A 1 236 ? 4.163 -17.383 8.325 1.00 15.85 623 LEU A N 1
ATOM 1473 C CA . LEU A 1 236 ? 4.897 -17.476 7.079 1.00 14.43 623 LEU A CA 1
ATOM 1474 C C . LEU A 1 236 ? 4.136 -16.794 5.952 1.00 14.86 623 LEU A C 1
ATOM 1475 O O . LEU A 1 236 ? 4.592 -16.810 4.808 1.00 18.66 623 LEU A O 1
ATOM 1480 N N . SER A 1 237 ? 3.001 -16.175 6.253 1.00 16.09 624 SER A N 1
ATOM 1481 C CA . SER A 1 237 ? 2.194 -15.529 5.229 1.00 13.44 624 SER A CA 1
ATOM 1482 C C . SER A 1 237 ? 2.563 -14.053 5.209 1.00 16.44 624 SER A C 1
ATOM 1483 O O . SER A 1 237 ? 3.021 -13.495 6.222 1.00 19.03 624 SER A O 1
ATOM 1486 N N . GLN A 1 238 ? 2.345 -13.401 4.065 1.00 15.42 625 GLN A N 1
ATOM 1487 C CA . GLN A 1 238 ? 1.837 -14.005 2.837 1.00 14.87 625 GLN A CA 1
ATOM 1488 C C . GLN A 1 238 ? 2.970 -14.505 1.958 1.00 16.69 625 GLN A C 1
ATOM 1489 O O . GLN A 1 238 ? 2.733 -15.005 0.859 1.00 19.31 625 GLN A O 1
ATOM 1495 N N . LEU A 1 239 ? 4.190 -14.395 2.477 1.00 12.88 626 LEU A N 1
ATOM 1496 C CA . LEU A 1 239 ? 5.399 -14.742 1.736 1.00 18.83 626 LEU A CA 1
ATOM 1497 C C . LEU A 1 239 ? 5.304 -16.115 1.087 1.00 22.32 626 LEU A C 1
ATOM 1498 O O . LEU A 1 239 ? 5.398 -16.246 -0.134 1.00 24.37 626 LEU A O 1
ATOM 1503 N N . TYR A 1 240 ? 5.149 -17.148 1.904 1.00 13.82 627 TYR A N 1
ATOM 1504 C CA . TYR A 1 240 ? 4.996 -18.509 1.445 1.00 21.51 627 TYR A CA 1
ATOM 1505 C C . TYR A 1 240 ? 3.517 -18.768 1.207 1.00 26.41 627 TYR A C 1
ATOM 1506 O O . TYR A 1 240 ? 2.652 -18.307 1.960 1.00 27.00 627 TYR A O 1
ATOM 1515 N N . GLY A 1 241 ? 3.248 -19.536 0.194 1.00 30.00 628 GLY A N 1
ATOM 1516 C CA . GLY A 1 241 ? 2.017 -19.447 -0.534 1.00 25.31 628 GLY A CA 1
ATOM 1517 C C . GLY A 1 241 ? 2.343 -19.784 -1.968 1.00 23.60 628 GLY A C 1
ATOM 1518 O O . GLY A 1 241 ? 3.349 -20.441 -2.229 1.00 23.19 628 GLY A O 1
ATOM 1519 N N . PHE A 1 242 ? 1.518 -19.288 -2.890 1.00 20.74 629 PHE A N 1
ATOM 1520 C CA . PHE A 1 242 ? 1.505 -19.884 -4.213 1.00 22.29 629 PHE A CA 1
ATOM 1521 C C . PHE A 1 242 ? 2.567 -19.326 -5.137 1.00 18.63 629 PHE A C 1
ATOM 1522 O O . PHE A 1 242 ? 3.015 -20.035 -6.039 1.00 22.00 629 PHE A O 1
ATOM 1530 N N . SER A 1 243 ? 2.990 -18.092 -4.941 1.00 16.06 630 SER A N 1
ATOM 1531 C CA . SER A 1 243 ? 3.745 -17.459 -6.006 1.00 19.84 630 SER A CA 1
ATOM 1532 C C . SER A 1 243 ? 4.559 -16.302 -5.480 1.00 16.46 630 SER A C 1
ATOM 1533 O O . SER A 1 243 ? 4.073 -15.509 -4.682 1.00 14.44 630 SER A O 1
ATOM 1536 N N . TRP A 1 244 ? 5.776 -16.169 -6.006 1.00 17.52 631 TRP A N 1
ATOM 1537 C CA . TRP A 1 244 ? 6.574 -14.965 -5.825 1.00 15.59 631 TRP A CA 1
ATOM 1538 C C . TRP A 1 244 ? 6.625 -14.118 -7.092 1.00 20.69 631 TRP A C 1
ATOM 1539 O O . TRP A 1 244 ? 7.323 -13.097 -7.143 1.00 17.11 631 TRP A O 1
ATOM 1550 N N . SER A 1 245 ? 5.909 -14.531 -8.123 1.00 18.96 632 SER A N 1
ATOM 1551 C CA . SER A 1 245 ? 5.783 -13.684 -9.286 1.00 22.78 632 SER A CA 1
ATOM 1552 C C . SER A 1 245 ? 4.889 -12.494 -8.992 1.00 16.21 632 SER A C 1
ATOM 1553 O O . SER A 1 245 ? 5.102 -11.422 -9.535 1.00 18.85 632 SER A O 1
ATOM 1556 N N . SER A 1 246 ? 3.881 -12.655 -8.143 1.00 16.85 633 SER A N 1
ATOM 1557 C CA . SER A 1 246 ? 3.071 -11.515 -7.757 1.00 18.98 633 SER A CA 1
ATOM 1558 C C . SER A 1 246 ? 3.651 -10.903 -6.498 1.00 12.32 633 SER A C 1
ATOM 1559 O O . SER A 1 246 ? 4.299 -11.609 -5.710 1.00 14.26 633 SER A O 1
ATOM 1562 N N . PRO A 1 247 ? 3.403 -9.619 -6.225 1.00 14.20 634 PRO A N 1
ATOM 1563 C CA . PRO A 1 247 ? 4.007 -9.010 -5.024 1.00 17.70 634 PRO A CA 1
ATOM 1564 C C . PRO A 1 247 ? 3.428 -9.628 -3.758 1.00 16.74 634 PRO A C 1
ATOM 1565 O O . PRO A 1 247 ? 2.288 -10.105 -3.746 1.00 15.58 634 PRO A O 1
ATOM 1569 N N . THR A 1 248 ? 4.226 -9.647 -2.690 1.00 13.53 635 THR A N 1
ATOM 1570 C CA . THR A 1 248 ? 3.735 -10.203 -1.433 1.00 14.22 635 THR A CA 1
ATOM 1571 C C . THR A 1 248 ? 4.454 -9.504 -0.284 1.00 18.59 635 THR A C 1
ATOM 1572 O O . THR A 1 248 ? 5.076 -8.444 -0.459 1.00 13.71 635 THR A O 1
ATOM 1576 N N . TYR A 1 249 ? 4.325 -10.059 0.914 1.00 14.83 636 TYR A N 1
ATOM 1577 C CA . TYR A 1 249 ? 5.015 -9.466 2.049 1.00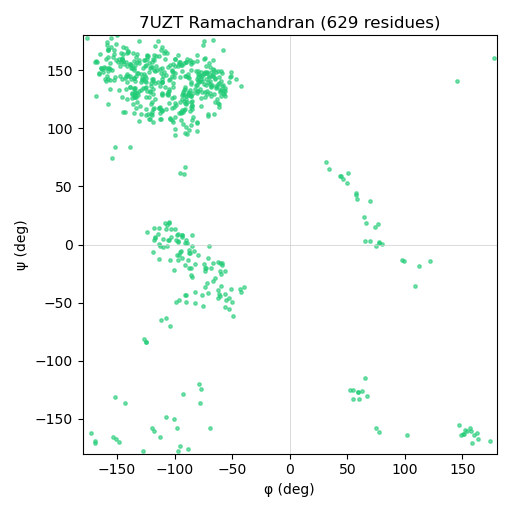 15.25 636 TYR A CA 1
ATOM 1578 C C . TYR A 1 249 ? 5.341 -10.553 3.053 1.00 12.54 636 TYR A C 1
ATOM 1579 O O . TYR A 1 249 ? 4.662 -11.583 3.138 1.00 13.94 636 TYR A O 1
ATOM 1588 N N . ALA A 1 250 ? 6.315 -10.244 3.891 1.00 13.88 637 ALA A N 1
ATOM 1589 C CA . ALA A 1 250 ? 6.598 -11.028 5.076 1.00 17.45 637 ALA A CA 1
ATOM 1590 C C . ALA A 1 250 ? 6.561 -10.091 6.274 1.00 19.40 637 ALA A C 1
ATOM 1591 O O . ALA A 1 250 ? 7.051 -8.954 6.209 1.00 17.16 637 ALA A O 1
ATOM 1593 N N . CYS A 1 251 ? 6.000 -10.569 7.369 1.00 15.77 638 CYS A N 1
ATOM 1594 C CA . CYS A 1 251 ? 6.058 -9.779 8.585 1.00 19.29 638 CYS A CA 1
ATOM 1595 C C . CYS A 1 251 ? 7.469 -9.874 9.134 1.00 17.33 638 CYS A C 1
ATOM 1596 O O . CYS A 1 251 ? 8.093 -10.940 9.067 1.00 13.58 638 CYS A O 1
ATOM 1599 N N . VAL A 1 252 ? 8.013 -8.749 9.605 1.00 17.08 639 VAL A N 1
ATOM 1600 C CA . VAL A 1 252 ? 9.379 -8.781 10.128 1.00 16.23 639 VAL A CA 1
ATOM 1601 C C . VAL A 1 252 ? 9.428 -8.489 11.618 1.00 16.52 639 VAL A C 1
ATOM 1602 O O . VAL A 1 252 ? 10.514 -8.381 12.185 1.00 18.59 639 VAL A O 1
ATOM 1606 N N . THR A 1 253 ? 8.301 -8.421 12.283 1.00 15.87 640 THR A N 1
ATOM 1607 C CA . THR A 1 253 ? 8.289 -8.079 13.691 1.00 17.32 640 THR A CA 1
ATOM 1608 C C . THR A 1 253 ? 7.682 -9.251 14.457 1.00 18.44 640 THR A C 1
ATOM 1609 O O . THR A 1 253 ? 6.984 -10.098 13.889 1.00 13.94 640 THR A O 1
ATOM 1613 N N . TRP A 1 254 ? 7.967 -9.289 15.753 1.00 19.35 641 TRP A N 1
ATOM 1614 C CA . TRP A 1 254 ? 7.600 -10.441 16.558 1.00 17.54 641 TRP A CA 1
ATOM 1615 C C . TRP A 1 254 ? 6.093 -10.511 16.823 1.00 19.26 641 TRP A C 1
ATOM 1616 O O . TRP A 1 254 ? 5.411 -9.492 16.982 1.00 16.68 641 TRP A O 1
ATOM 1627 N N . GLU A 1 255 ? 5.588 -11.741 16.928 1.00 12.14 642 GLU A N 1
ATOM 1628 C CA . GLU A 1 255 ? 4.188 -11.996 17.350 1.00 20.03 642 GLU A CA 1
ATOM 1629 C C . GLU A 1 255 ? 3.198 -11.039 16.667 1.00 19.77 642 GLU A C 1
ATOM 1630 O O . GLU A 1 255 ? 2.505 -10.304 17.381 1.00 19.20 642 GLU A O 1
ATOM 1636 N N . PRO A 1 256 ? 3.121 -11.017 15.317 1.00 16.96 643 PRO A N 1
ATOM 1637 C CA . PRO A 1 256 ? 2.222 -10.057 14.654 1.00 19.86 643 PRO A CA 1
ATOM 1638 C C . PRO A 1 256 ? 0.786 -10.351 15.040 1.00 19.72 643 PRO A C 1
ATOM 1639 O O . PRO A 1 256 ? 0.327 -11.491 14.913 1.00 13.23 643 PRO A O 1
ATOM 1643 N N . ILE A 1 257 ? 0.112 -9.326 15.556 1.00 24.20 644 ILE A N 1
ATOM 1644 C CA . ILE A 1 257 ? -1.323 -9.322 15.834 1.00 25.83 644 ILE A CA 1
ATOM 1645 C C . ILE A 1 257 ? -2.003 -8.513 14.750 1.00 23.84 644 ILE A C 1
ATOM 1646 O O . ILE A 1 257 ? -1.927 -7.280 14.754 1.00 24.00 644 ILE A O 1
ATOM 1651 N N . TYR A 1 258 ? -2.734 -9.167 13.874 1.00 20.23 645 TYR A N 1
ATOM 1652 C CA . TYR A 1 258 ? -3.376 -8.411 12.806 1.00 22.26 645 TYR A CA 1
ATOM 1653 C C . TYR A 1 258 ? -4.718 -7.836 13.213 1.00 28.63 645 TYR A C 1
ATOM 1654 O O . TYR A 1 258 ? -5.151 -6.829 12.640 1.00 28.68 645 TYR A O 1
ATOM 1663 N N . ALA A 1 259 ? -5.383 -8.472 14.175 1.00 31.62 646 ALA A N 1
ATOM 1664 C CA . ALA A 1 259 ? -6.537 -7.920 14.868 1.00 32.37 646 ALA A CA 1
ATOM 1665 C C . ALA A 1 259 ? -6.311 -6.458 15.245 1.00 32.38 646 ALA A C 1
ATOM 1666 O O . ALA A 1 259 ? -5.280 -6.117 15.844 1.00 38.87 646 ALA A O 1
ATOM 1668 N N . SER B 1 33 ? -4.732 -41.273 32.396 1.00 29.57 420 SER B N 1
ATOM 1669 C CA . SER B 1 33 ? -3.856 -40.131 32.644 1.00 28.46 420 SER B CA 1
ATOM 1670 C C . SER B 1 33 ? -3.962 -39.038 31.591 1.00 21.22 420 SER B C 1
ATOM 1671 O O . SER B 1 33 ? -4.313 -39.257 30.438 1.00 24.04 420 SER B O 1
ATOM 1674 N N . TYR B 1 34 ? -3.623 -37.831 32.014 1.00 23.77 421 TYR B N 1
ATOM 1675 C CA . TYR B 1 34 ? -3.648 -36.669 31.134 1.00 20.39 421 TYR B CA 1
ATOM 1676 C C . TYR B 1 34 ? -2.600 -35.722 31.660 1.00 18.22 421 TYR B C 1
ATOM 1677 O O . TYR B 1 34 ? -2.896 -34.832 32.465 1.00 17.19 421 TYR B O 1
ATOM 1686 N N . PRO B 1 35 ? -1.345 -35.919 31.274 1.00 20.03 422 PRO B N 1
ATOM 1687 C CA . PRO B 1 35 ? -0.266 -35.079 31.796 1.00 18.94 422 PRO B CA 1
ATOM 1688 C C . PRO B 1 35 ? -0.151 -33.825 30.963 1.00 15.07 422 PRO B C 1
ATOM 1689 O O . PRO B 1 35 ? -0.237 -33.870 29.736 1.00 17.66 422 PRO B O 1
ATOM 1693 N N . MET B 1 36 ? 0.084 -32.698 31.638 1.00 17.58 423 MET B N 1
ATOM 1694 C CA . MET B 1 36 ? 0.457 -31.514 30.889 1.00 15.01 423 MET B CA 1
ATOM 1695 C C . MET B 1 36 ? 1.871 -31.712 30.386 1.00 16.87 423 MET B C 1
ATOM 1696 O O . MET B 1 36 ? 2.699 -32.346 31.040 1.00 18.14 423 MET B O 1
ATOM 1701 N N . THR B 1 37 ? 2.152 -31.157 29.224 1.00 19.83 424 THR B N 1
ATOM 1702 C CA . THR B 1 37 ? 3.459 -31.157 28.598 1.00 23.99 424 THR B CA 1
ATOM 1703 C C . THR B 1 37 ? 4.032 -29.744 28.654 1.00 19.55 424 THR B C 1
ATOM 1704 O O . THR B 1 37 ? 3.302 -28.781 28.900 1.00 17.49 424 THR B O 1
ATOM 1708 N N . PRO B 1 38 ? 5.331 -29.574 28.415 1.00 19.11 425 PRO B N 1
ATOM 1709 C CA . PRO B 1 38 ? 5.878 -28.203 28.365 1.00 20.11 425 PRO B CA 1
ATOM 1710 C C . PRO B 1 38 ? 5.240 -27.317 27.305 1.00 22.52 425 PRO B C 1
ATOM 1711 O O . PRO B 1 38 ? 5.348 -26.082 27.390 1.00 18.52 425 PRO B O 1
ATOM 1715 N N . SER B 1 39 ? 4.554 -27.902 26.330 1.00 17.31 426 SER B N 1
ATOM 1716 C CA . SER B 1 39 ? 3.840 -27.166 25.300 1.00 24.36 426 SER B CA 1
ATOM 1717 C C . SER B 1 39 ? 2.350 -26.990 25.594 1.00 21.63 426 SER B C 1
ATOM 1718 O O . SER B 1 39 ? 1.639 -26.401 24.766 1.00 21.16 426 SER B O 1
ATOM 1721 N N . SER B 1 40 ? 1.851 -27.470 26.741 1.00 16.52 427 SER B N 1
ATOM 1722 C CA . SER B 1 40 ? 0.429 -27.371 27.041 1.00 18.11 427 SER B CA 1
ATOM 1723 C C . SER B 1 40 ? 0.046 -25.984 27.544 1.00 17.79 427 SER B C 1
ATOM 1724 O O . SER B 1 40 ? 0.840 -25.259 28.153 1.00 12.65 427 SER B O 1
ATOM 1727 N N . LEU B 1 41 ? -1.177 -25.597 27.242 1.00 18.96 428 LEU B N 1
ATOM 1728 C CA . LEU B 1 41 ? -1.758 -24.432 27.867 1.00 16.25 428 LEU B CA 1
ATOM 1729 C C . LEU B 1 41 ? -2.359 -24.925 29.175 1.00 13.85 428 LEU B C 1
ATOM 1730 O O . LEU B 1 41 ? -3.193 -25.832 29.173 1.00 15.52 428 LEU B O 1
ATOM 1735 N N . VAL B 1 42 ? -1.928 -24.350 30.284 1.00 10.87 429 VAL B N 1
ATOM 1736 C CA . VAL B 1 42 ? -2.310 -24.827 31.612 1.00 10.89 429 VAL B CA 1
ATOM 1737 C C . VAL B 1 42 ? -2.900 -23.683 32.408 1.00 13.26 429 VAL B C 1
ATOM 1738 O O . VAL B 1 42 ? -2.308 -22.603 32.476 1.00 10.84 429 VAL B O 1
ATOM 1742 N N . LEU B 1 43 ? -4.011 -23.956 33.076 1.00 12.29 430 LEU B N 1
ATOM 1743 C CA . LEU B 1 43 ? -4.746 -22.981 33.871 1.00 11.93 430 LEU B CA 1
ATOM 1744 C C . LEU B 1 43 ? -4.587 -23.385 35.319 1.00 9.44 430 LEU B C 1
ATOM 1745 O O . LEU B 1 43 ? -4.753 -24.563 35.654 1.00 13.83 430 LEU B O 1
ATOM 1750 N N . MET B 1 44 ? -4.222 -22.439 36.147 1.00 7.85 431 MET B N 1
ATOM 1751 C CA . MET B 1 44 ? -4.256 -22.601 37.602 1.00 11.68 431 MET B CA 1
ATOM 1752 C C . MET B 1 44 ? -5.642 -22.269 38.122 1.00 14.07 431 MET B C 1
ATOM 1753 O O . MET B 1 44 ? -5.992 -21.099 38.269 1.00 10.87 431 MET B O 1
ATOM 1758 N N . ALA B 1 45 ? -6.434 -23.274 38.455 1.00 11.10 432 ALA B N 1
ATOM 1759 C CA . ALA B 1 45 ? -7.795 -22.956 38.822 1.00 12.11 432 ALA B CA 1
ATOM 1760 C C . ALA B 1 45 ? -8.049 -23.250 40.293 1.00 14.58 432 ALA B C 1
ATOM 1761 O O . ALA B 1 45 ? -7.436 -24.140 40.892 1.00 15.65 432 ALA B O 1
ATOM 1763 N N . GLY B 1 46 ? -8.963 -22.498 40.872 1.00 12.59 433 GLY B N 1
ATOM 1764 C CA . GLY B 1 46 ? -9.298 -22.682 42.263 1.00 13.46 433 GLY B CA 1
ATOM 1765 C C . GLY B 1 46 ? -9.825 -21.396 42.855 1.00 14.68 433 GLY B C 1
ATOM 1766 O O . GLY B 1 46 ? -10.272 -20.506 42.150 1.00 10.51 433 GLY B O 1
ATOM 1767 N N . TYR B 1 47 ? -9.764 -21.344 44.164 1.00 11.37 434 TYR B N 1
ATOM 1768 C CA . TYR B 1 47 ? -10.237 -20.208 44.922 1.00 9.18 434 TYR B CA 1
ATOM 1769 C C . TYR B 1 47 ? -9.026 -19.374 45.273 1.00 12.40 434 TYR B C 1
ATOM 1770 O O . TYR B 1 47 ? -8.185 -19.793 46.073 1.00 11.58 434 TYR B O 1
ATOM 1779 N N . PHE B 1 48 ? -8.924 -18.222 44.645 1.00 12.28 435 PHE B N 1
ATOM 1780 C CA . PHE B 1 48 ? -7.767 -17.364 44.816 1.00 11.97 435 PHE B CA 1
ATOM 1781 C C . PHE B 1 48 ? -7.989 -16.444 45.994 1.00 11.76 435 PHE B C 1
ATOM 1782 O O . PHE B 1 48 ? -9.123 -16.036 46.270 1.00 11.88 435 PHE B O 1
ATOM 1790 N N . SER B 1 49 ? -6.901 -16.116 46.705 1.00 8.43 436 SER B N 1
ATOM 1791 C CA . SER B 1 49 ? -6.994 -15.048 47.682 1.00 16.83 436 SER B CA 1
ATOM 1792 C C . SER B 1 49 ? -5.744 -14.174 47.625 1.00 15.36 436 SER B C 1
ATOM 1793 O O . SER B 1 49 ? -4.644 -14.671 47.373 1.00 17.69 436 SER B O 1
ATOM 1796 N N . GLY B 1 50 ? -5.928 -12.890 47.856 1.00 13.95 437 GLY B N 1
ATOM 1797 C CA . GLY B 1 50 ? -4.829 -11.941 47.871 1.00 14.92 437 GLY B CA 1
ATOM 1798 C C . GLY B 1 50 ? -4.408 -11.687 49.295 1.00 20.71 437 GLY B C 1
ATOM 1799 O O . GLY B 1 50 ? -4.627 -12.501 50.198 1.00 19.08 437 GLY B O 1
ATOM 1800 N N . PRO B 1 51 ? -3.763 -10.562 49.528 1.00 15.68 438 PRO B N 1
ATOM 1801 C CA . PRO B 1 51 ? -3.380 -10.225 50.896 1.00 20.44 438 PRO B CA 1
ATOM 1802 C C . PRO B 1 51 ? -4.613 -9.967 51.751 1.00 15.04 438 PRO B C 1
ATOM 1803 O O . PRO B 1 51 ? -5.683 -9.620 51.256 1.00 21.35 438 PRO B O 1
ATOM 1807 N N . GLU B 1 52 ? -4.443 -10.083 53.056 1.00 18.12 439 GLU B N 1
ATOM 1808 C CA . GLU B 1 52 ? -5.405 -9.539 54.017 1.00 17.73 439 GLU B CA 1
ATOM 1809 C C . GLU B 1 52 ? -5.055 -8.078 54.291 1.00 23.08 439 GLU B C 1
ATOM 1810 O O . GLU B 1 52 ? -3.885 -7.759 54.525 1.00 17.48 439 GLU B O 1
ATOM 1816 N N . ILE B 1 53 ? -6.058 -7.190 54.265 1.00 18.76 440 ILE B N 1
ATOM 1817 C CA . ILE B 1 53 ? -5.806 -5.754 54.354 1.00 23.41 440 ILE B CA 1
ATOM 1818 C C . ILE B 1 53 ? -6.593 -5.123 55.489 1.00 24.47 440 ILE B C 1
ATOM 1819 O O . ILE B 1 53 ? -7.428 -5.803 56.106 1.00 38.27 440 ILE B O 1
ATOM 1824 N N . GLY B 1 58 ? -11.038 -5.065 51.130 1.00 37.60 445 GLY B N 1
ATOM 1825 C CA . GLY B 1 58 ? -10.800 -5.624 49.810 1.00 28.68 445 GLY B CA 1
ATOM 1826 C C . GLY B 1 58 ? -10.825 -7.144 49.726 1.00 28.16 445 GLY B C 1
ATOM 1827 O O . GLY B 1 58 ? -10.288 -7.715 48.767 1.00 29.88 445 GLY B O 1
ATOM 1828 N N . LYS B 1 59 ? -11.394 -7.828 50.715 1.00 30.86 446 LYS B N 1
ATOM 1829 C CA . LYS B 1 59 ? -11.511 -9.272 50.584 1.00 39.72 446 LYS B CA 1
ATOM 1830 C C . LYS B 1 59 ? -12.449 -9.584 49.429 1.00 32.30 446 LYS B C 1
ATOM 1831 O O . LYS B 1 59 ? -13.402 -8.839 49.165 1.00 25.76 446 LYS B O 1
ATOM 1837 N N . TYR B 1 60 ? -12.109 -10.650 48.701 1.00 29.05 447 TYR B N 1
ATOM 1838 C CA . TYR B 1 60 ? -12.771 -11.095 47.476 1.00 26.74 447 TYR B CA 1
ATOM 1839 C C . TYR B 1 60 ? -12.626 -10.099 46.338 1.00 23.93 447 TYR B C 1
ATOM 1840 O O . TYR B 1 60 ? -13.156 -10.320 45.249 1.00 19.30 447 TYR B O 1
ATOM 1849 N N . MET B 1 61 ? -11.883 -9.010 46.560 1.00 26.74 448 MET B N 1
ATOM 1850 C CA . MET B 1 61 ? -11.705 -8.061 45.466 1.00 19.25 448 MET B CA 1
ATOM 1851 C C . MET B 1 61 ? -10.422 -8.388 44.720 1.00 14.37 448 MET B C 1
ATOM 1852 O O . MET B 1 61 ? -9.370 -8.500 45.360 1.00 19.16 448 MET B O 1
ATOM 1857 N N . PRO B 1 62 ? -10.413 -8.531 43.381 1.00 15.76 449 PRO B N 1
ATOM 1858 C CA . PRO B 1 62 ? -9.133 -8.748 42.703 1.00 13.80 449 PRO B CA 1
ATOM 1859 C C . PRO B 1 62 ? -8.319 -7.470 42.745 1.00 16.46 449 PRO B C 1
ATOM 1860 O O . PRO B 1 62 ? -8.681 -6.517 42.079 1.00 18.87 449 PRO B O 1
ATOM 1864 N N . LEU B 1 63 ? -7.224 -7.437 43.497 1.00 16.94 450 LEU B N 1
ATOM 1865 C CA . LEU B 1 63 ? -6.482 -6.202 43.677 1.00 13.97 450 LEU B CA 1
ATOM 1866 C C . LEU B 1 63 ? -5.051 -6.390 43.220 1.00 15.98 450 LEU B C 1
ATOM 1867 O O . LEU B 1 63 ? -4.486 -7.475 43.307 1.00 10.55 450 LEU B O 1
ATOM 1872 N N . LEU B 1 64 ? -4.435 -5.263 42.880 1.00 12.95 451 LEU B N 1
ATOM 1873 C CA . LEU B 1 64 ? -2.970 -5.247 42.669 1.00 10.81 451 LEU B CA 1
ATOM 1874 C C . LEU B 1 64 ? -2.416 -4.302 43.749 1.00 11.48 451 LEU B C 1
ATOM 1875 O O . LEU B 1 64 ? -3.184 -3.606 44.405 1.00 11.27 451 LEU B O 1
ATOM 1880 N N . PHE B 1 65 ? -1.114 -4.275 43.887 1.00 12.54 452 PHE B N 1
ATOM 1881 C CA . PHE B 1 65 ? -0.543 -3.400 44.898 1.00 12.06 452 PHE B CA 1
ATOM 1882 C C . PHE B 1 65 ? 0.809 -2.925 44.433 1.00 15.15 452 PHE B C 1
ATOM 1883 O O . PHE B 1 65 ? 1.428 -3.522 43.559 1.00 13.64 452 PHE B O 1
ATOM 1891 N N . GLN B 1 66 ? 1.239 -1.817 45.026 1.00 13.66 453 GLN B N 1
ATOM 1892 C CA . GLN B 1 66 ? 2.584 -1.280 44.869 1.00 18.69 453 GLN B CA 1
ATOM 1893 C C . GLN B 1 66 ? 3.204 -1.228 46.257 1.00 11.53 453 GLN B C 1
ATOM 1894 O O . GLN B 1 66 ? 2.731 -0.474 47.106 1.00 15.96 453 GLN B O 1
ATOM 1900 N N . GLN B 1 67 ? 4.219 -2.050 46.505 1.00 15.96 454 GLN B N 1
ATOM 1901 C CA . GLN B 1 67 ? 4.815 -2.086 47.834 1.00 14.70 454 GLN B CA 1
ATOM 1902 C C . GLN B 1 67 ? 5.556 -0.790 48.098 1.00 14.57 454 GLN B C 1
ATOM 1903 O O . GLN B 1 67 ? 6.227 -0.263 47.216 1.00 18.68 454 GLN B O 1
ATOM 1909 N N . ASN B 1 68 ? 5.401 -0.264 49.315 1.00 15.25 455 ASN B N 1
ATOM 1910 C CA . ASN B 1 68 ? 6.179 0.913 49.709 1.00 18.87 455 ASN B CA 1
ATOM 1911 C C . ASN B 1 68 ? 7.669 0.604 49.769 1.00 19.75 455 ASN B C 1
ATOM 1912 O O . ASN B 1 68 ? 8.494 1.511 49.588 1.00 25.05 455 ASN B O 1
ATOM 1917 N N . THR B 1 69 ? 8.032 -0.646 50.062 1.00 17.64 456 THR B N 1
ATOM 1918 C CA . THR B 1 69 ? 9.415 -1.112 50.211 1.00 18.19 456 THR B CA 1
ATOM 1919 C C . THR B 1 69 ? 9.588 -2.383 49.386 1.00 24.25 456 THR B C 1
ATOM 1920 O O . THR B 1 69 ? 8.629 -2.936 48.853 1.00 19.13 456 THR B O 1
ATOM 1924 N N . SER B 1 70 ? 10.817 -2.890 49.325 1.00 22.00 457 SER B N 1
ATOM 1925 C CA . SER B 1 70 ? 11.112 -4.035 48.462 1.00 22.01 457 SER B CA 1
ATOM 1926 C C . SER B 1 70 ? 10.928 -5.330 49.247 1.00 18.06 457 SER B C 1
ATOM 1927 O O . SER B 1 70 ? 11.866 -6.079 49.501 1.00 22.58 457 SER B O 1
ATOM 1930 N N . LYS B 1 71 ? 9.675 -5.599 49.614 1.00 14.63 458 LYS B N 1
ATOM 1931 C CA . LYS B 1 71 ? 9.422 -6.718 50.511 1.00 16.18 458 LYS B CA 1
ATOM 1932 C C . LYS B 1 71 ? 9.372 -8.044 49.761 1.00 21.02 458 LYS B C 1
ATOM 1933 O O . LYS B 1 71 ? 10.017 -9.018 50.164 1.00 19.05 458 LYS B O 1
ATOM 1939 N N . VAL B 1 72 ? 8.593 -8.127 48.680 1.00 15.38 459 VAL B N 1
ATOM 1940 C CA . VAL B 1 72 ? 8.535 -9.350 47.892 1.00 15.16 459 VAL B CA 1
ATOM 1941 C C . VAL B 1 72 ? 9.053 -9.027 46.509 1.00 15.71 459 VAL B C 1
ATOM 1942 O O . VAL B 1 72 ? 8.549 -8.103 45.853 1.00 16.35 459 VAL B O 1
ATOM 1946 N N . THR B 1 73 ? 10.057 -9.780 46.070 1.00 14.26 460 THR B N 1
ATOM 1947 C CA . THR B 1 73 ? 10.671 -9.539 44.778 1.00 14.46 460 THR B CA 1
ATOM 1948 C C . THR B 1 73 ? 10.804 -10.835 44.012 1.00 12.78 460 THR B C 1
ATOM 1949 O O . THR B 1 73 ? 10.935 -11.915 44.587 1.00 15.17 460 THR B O 1
ATOM 1953 N N . PHE B 1 74 ? 10.695 -10.711 42.704 1.00 11.55 461 PHE B N 1
ATOM 1954 C CA . PHE B 1 74 ? 11.130 -11.734 41.777 1.00 15.89 461 PHE B CA 1
ATOM 1955 C C . PHE B 1 74 ? 12.590 -11.501 41.436 1.00 14.47 461 PHE B C 1
ATOM 1956 O O . PHE B 1 74 ? 12.965 -10.404 41.030 1.00 11.77 461 PHE B O 1
ATOM 1964 N N . ARG B 1 75 ? 13.392 -12.555 41.539 1.00 16.91 462 ARG B N 1
ATOM 1965 C CA . ARG B 1 75 ? 14.814 -12.472 41.263 1.00 17.86 462 ARG B CA 1
ATOM 1966 C C . ARG B 1 75 ? 15.208 -13.546 40.269 1.00 15.00 462 ARG B C 1
ATOM 1967 O O . ARG B 1 75 ? 14.789 -14.707 40.388 1.00 12.47 462 ARG B O 1
ATOM 1975 N N . SER B 1 76 ? 15.996 -13.133 39.284 1.00 17.42 463 SER B N 1
ATOM 1976 C CA . SER B 1 76 ? 16.589 -14.056 38.329 1.00 19.46 463 SER B CA 1
ATOM 1977 C C . SER B 1 76 ? 17.801 -13.342 37.754 1.00 21.10 463 SER B C 1
ATOM 1978 O O . SER B 1 76 ? 17.669 -12.246 37.192 1.00 17.73 463 SER B O 1
ATOM 1981 N N . GLY B 1 77 ? 18.968 -13.936 37.921 1.00 27.09 464 GLY B N 1
ATOM 1982 C CA . GLY B 1 77 ? 20.165 -13.325 37.363 1.00 31.48 464 GLY B CA 1
ATOM 1983 C C . GLY B 1 77 ? 20.438 -12.035 38.095 1.00 28.33 464 GLY B C 1
ATOM 1984 O O . GLY B 1 77 ? 20.433 -11.992 39.328 1.00 34.92 464 GLY B O 1
ATOM 1985 N N . SER B 1 78 ? 20.664 -10.966 37.347 1.00 26.88 465 SER B N 1
ATOM 1986 C CA . SER B 1 78 ? 20.871 -9.665 37.972 1.00 28.16 465 SER B CA 1
ATOM 1987 C C . SER B 1 78 ? 19.570 -8.898 38.133 1.00 22.36 465 SER B C 1
ATOM 1988 O O . SER B 1 78 ? 19.576 -7.780 38.638 1.00 25.80 465 SER B O 1
ATOM 1991 N N . HIS B 1 79 ? 18.454 -9.490 37.734 1.00 22.92 466 HIS B N 1
ATOM 1992 C CA . HIS B 1 79 ? 17.154 -8.844 37.854 1.00 22.47 466 HIS B CA 1
ATOM 1993 C C . HIS B 1 79 ? 16.541 -9.084 39.226 1.00 21.34 466 HIS B C 1
ATOM 1994 O O . HIS B 1 79 ? 16.417 -10.228 39.676 1.00 15.96 466 HIS B O 1
ATOM 2001 N N . THR B 1 80 ? 16.147 -7.997 39.876 1.00 18.78 467 THR B N 1
ATOM 2002 C CA . THR B 1 80 ? 15.354 -8.032 41.100 1.00 17.37 467 THR B CA 1
ATOM 2003 C C . THR B 1 80 ? 14.247 -7.007 40.908 1.00 19.07 467 THR B C 1
ATOM 2004 O O . THR B 1 80 ? 14.536 -5.827 40.711 1.00 20.06 467 THR B O 1
ATOM 2008 N N . ILE B 1 81 ? 12.989 -7.448 40.899 1.00 12.95 468 ILE B N 1
ATOM 2009 C CA . ILE B 1 81 ? 11.879 -6.547 40.656 1.00 16.91 468 ILE B CA 1
ATOM 2010 C C . ILE B 1 81 ? 10.797 -6.799 41.691 1.00 16.72 468 ILE B C 1
ATOM 2011 O O . ILE B 1 81 ? 10.565 -7.940 42.094 1.00 17.53 468 ILE B O 1
ATOM 2016 N N . LYS B 1 82 ? 10.135 -5.722 42.087 1.00 14.63 469 LYS B N 1
ATOM 2017 C CA . LYS B 1 82 ? 9.026 -5.845 43.048 1.00 13.19 469 LYS B CA 1
ATOM 2018 C C . LYS B 1 82 ? 7.770 -6.367 42.341 1.00 14.69 469 LYS B C 1
ATOM 2019 O O . LYS B 1 82 ? 7.520 -6.008 41.217 1.00 17.34 469 LYS B O 1
ATOM 2025 N N . ILE B 1 83 ? 7.035 -7.207 43.039 1.00 12.17 470 ILE B N 1
ATOM 2026 C CA . ILE B 1 83 ? 5.828 -7.771 42.446 1.00 14.43 470 ILE B CA 1
ATOM 2027 C C . ILE B 1 83 ? 4.657 -6.851 42.763 1.00 13.66 470 ILE B C 1
ATOM 2028 O O . ILE B 1 83 ? 4.695 -6.100 43.735 1.00 12.01 470 ILE B O 1
ATOM 2033 N N . VAL B 1 84 ? 3.597 -6.916 41.946 1.00 11.12 471 VAL B N 1
ATOM 2034 C CA . VAL B 1 84 ? 2.390 -6.122 42.188 1.00 12.62 471 VAL B CA 1
ATOM 2035 C C . VAL B 1 84 ? 1.191 -6.973 42.525 1.00 14.45 471 VAL B C 1
ATOM 2036 O O . VAL B 1 84 ? 0.120 -6.420 42.807 1.00 14.63 471 VAL B O 1
ATOM 2040 N N . SER B 1 85 ? 1.363 -8.271 42.565 1.00 12.61 472 SER B N 1
ATOM 2041 C CA . SER B 1 85 ? 0.253 -9.104 43.071 1.00 13.54 472 SER B CA 1
ATOM 2042 C C . SER B 1 85 ? 0.801 -10.436 43.536 1.00 16.62 472 SER B C 1
ATOM 2043 O O . SER B 1 85 ? 1.772 -10.907 42.959 1.00 12.53 472 SER B O 1
ATOM 2046 N N . MET B 1 86 ? 0.227 -10.918 44.606 1.00 14.12 473 MET B N 1
ATOM 2047 C CA . MET B 1 86 ? 0.581 -12.277 45.058 1.00 11.21 473 MET B CA 1
ATOM 2048 C C . MET B 1 86 ? -0.724 -12.974 45.439 1.00 11.72 473 MET B C 1
ATOM 2049 O O . MET B 1 86 ? -1.486 -12.445 46.240 1.00 14.25 473 MET B O 1
ATOM 2054 N N . VAL B 1 87 ? -0.990 -14.080 44.764 1.00 13.83 474 VAL B N 1
ATOM 2055 C CA . VAL B 1 87 ? -2.284 -14.770 45.003 1.00 12.99 474 VAL B CA 1
ATOM 2056 C C . VAL B 1 87 ? -2.042 -16.216 45.413 1.00 11.76 474 VAL B C 1
ATOM 2057 O O . VAL B 1 87 ? -1.194 -16.875 44.843 1.00 10.99 474 VAL B O 1
ATOM 2061 N N . LEU B 1 88 ? -2.735 -16.584 46.473 1.00 12.16 475 LEU B N 1
ATOM 2062 C CA . LEU B 1 88 ? -2.714 -17.970 46.949 1.00 16.90 475 LEU B CA 1
ATOM 2063 C C . LEU B 1 88 ? -3.946 -18.674 46.367 1.00 15.39 475 LEU B C 1
ATOM 2064 O O . LEU B 1 88 ? -4.940 -18.011 46.108 1.00 13.76 475 LEU B O 1
ATOM 2069 N N . VAL B 1 89 ? -3.898 -19.987 46.268 1.00 14.57 476 VAL B N 1
ATOM 2070 C CA . VAL B 1 89 ? -4.996 -20.760 45.692 1.00 13.28 476 VAL B CA 1
ATOM 2071 C C . VAL B 1 89 ? -5.315 -21.915 46.626 1.00 15.83 476 VAL B C 1
ATOM 2072 O O . VAL B 1 89 ? -4.431 -22.727 46.934 1.00 18.40 476 VAL B O 1
ATOM 2076 N N . ASP B 1 90 ? -6.592 -22.038 46.969 1.00 13.89 477 ASP B N 1
ATOM 2077 C CA . ASP B 1 90 ? -7.096 -23.223 47.689 1.00 16.95 477 ASP B CA 1
ATOM 2078 C C . ASP B 1 90 ? -7.852 -24.086 46.671 1.00 19.34 477 ASP B C 1
ATOM 2079 O O . ASP B 1 90 ? -8.301 -23.527 45.656 1.00 15.03 477 ASP B O 1
ATOM 2084 N N . ARG B 1 91 ? -7.938 -25.394 46.923 1.00 15.18 478 ARG B N 1
ATOM 2085 C CA . ARG B 1 91 ? -8.668 -26.315 46.029 1.00 19.16 478 ARG B CA 1
ATOM 2086 C C . ARG B 1 91 ? -8.056 -26.195 44.633 1.00 16.91 478 ARG B C 1
ATOM 2087 O O . ARG B 1 91 ? -8.789 -26.203 43.649 1.00 18.76 478 ARG B O 1
ATOM 2095 N N . LEU B 1 92 ? -6.738 -26.133 44.597 1.00 12.77 479 LEU B N 1
ATOM 2096 C CA . LEU B 1 92 ? -6.012 -25.990 43.328 1.00 12.86 479 LEU B CA 1
ATOM 2097 C C . LEU B 1 92 ? -6.355 -27.101 42.350 1.00 16.76 479 LEU B C 1
ATOM 2098 O O . LEU B 1 92 ? -6.376 -28.255 42.761 1.00 17.61 479 LEU B O 1
ATOM 2103 N N . MET B 1 93 ? -6.600 -26.730 41.106 1.00 15.85 480 MET B N 1
ATOM 2104 C CA . MET B 1 93 ? -6.757 -27.698 40.035 1.00 12.04 480 MET B CA 1
ATOM 2105 C C . MET B 1 93 ? -5.975 -27.202 38.839 1.00 12.64 480 MET B C 1
ATOM 2106 O O . MET B 1 93 ? -6.088 -26.034 38.471 1.00 13.62 480 MET B O 1
ATOM 2111 N N . TRP B 1 94 ? -5.221 -28.083 38.216 1.00 13.19 481 TRP B N 1
ATOM 2112 C CA . TRP B 1 94 ? -4.570 -27.781 36.948 1.00 12.87 481 TRP B CA 1
ATOM 2113 C C . TRP B 1 94 ? -5.487 -28.210 35.805 1.00 16.48 481 TRP B C 1
ATOM 2114 O O . TRP B 1 94 ? -5.760 -29.404 35.632 1.00 14.45 481 TRP B O 1
ATOM 2125 N N . LEU B 1 95 ? -5.948 -27.242 35.016 1.00 9.37 482 LEU B N 1
ATOM 2126 C CA . LEU B 1 95 ? -6.966 -27.464 33.998 1.00 15.35 482 LEU B CA 1
ATOM 2127 C C . LEU B 1 95 ? -6.390 -27.188 32.627 1.00 12.07 482 LEU B C 1
ATOM 2128 O O . LEU B 1 95 ? -5.471 -26.377 32.493 1.00 12.27 482 LEU B O 1
ATOM 2133 N N . ASP B 1 96 ? -6.946 -27.817 31.586 1.00 10.39 483 ASP B N 1
ATOM 2134 C CA . ASP B 1 96 ? -6.568 -27.390 30.247 1.00 8.81 483 ASP B CA 1
ATOM 2135 C C . ASP B 1 96 ? -7.615 -26.382 29.759 1.00 10.65 483 ASP B C 1
ATOM 2136 O O . ASP B 1 96 ? -8.515 -25.995 30.510 1.00 11.70 483 ASP B O 1
ATOM 2141 N N . LYS B 1 97 ? -7.516 -25.966 28.496 1.00 9.62 484 LYS B N 1
ATOM 2142 C CA . LYS B 1 97 ? -8.373 -24.905 27.984 1.00 14.18 484 LYS B CA 1
ATOM 2143 C C . LYS B 1 97 ? -9.811 -25.368 27.831 1.00 16.81 484 LYS B C 1
ATOM 2144 O O . LYS B 1 97 ? -10.686 -24.545 27.540 1.00 18.04 484 LYS B O 1
ATOM 2150 N N . HIS B 1 98 ? -10.055 -26.672 27.943 1.00 12.84 485 HIS B N 1
ATOM 2151 C CA . HIS B 1 98 ? -11.414 -27.184 27.966 1.00 16.88 485 HIS B CA 1
ATOM 2152 C C . HIS B 1 98 ? -11.856 -27.558 29.363 1.00 20.31 485 HIS B C 1
ATOM 2153 O O . HIS B 1 98 ? -12.877 -28.237 29.526 1.00 21.23 485 HIS B O 1
ATOM 2160 N N . PHE B 1 99 ? -11.102 -27.142 30.376 1.00 15.45 486 PHE B N 1
ATOM 2161 C CA . PHE B 1 99 ? -11.403 -27.415 31.772 1.00 14.82 486 PHE B CA 1
ATOM 2162 C C . PHE B 1 99 ? -11.308 -28.901 32.105 1.00 16.10 486 PHE B C 1
ATOM 2163 O O . PHE B 1 99 ? -11.848 -29.324 33.114 1.00 16.07 486 PHE B O 1
ATOM 2171 N N . ASN B 1 100 ? -10.639 -29.688 31.269 1.00 16.30 487 ASN B N 1
ATOM 2172 C CA . ASN B 1 100 ? -10.216 -31.026 31.671 1.00 16.61 487 ASN B CA 1
ATOM 2173 C C . ASN B 1 100 ? -9.055 -30.927 32.654 1.00 19.56 487 ASN B C 1
ATOM 2174 O O . ASN B 1 100 ? -8.144 -30.110 32.487 1.00 16.54 487 ASN B O 1
ATOM 2179 N N . GLN B 1 101 ? -9.097 -31.740 33.698 1.00 15.32 488 GLN B N 1
ATOM 2180 C CA . GLN B 1 101 ? -8.076 -31.670 34.725 1.00 16.19 488 GLN B CA 1
ATOM 2181 C C . GLN B 1 101 ? -6.875 -32.513 34.326 1.00 20.32 488 GLN B C 1
ATOM 2182 O O . GLN B 1 101 ? -7.007 -33.694 33.965 1.00 15.32 488 GLN B O 1
ATOM 2188 N N . TYR B 1 102 ? -5.716 -31.888 34.380 1.00 14.17 489 TYR B N 1
ATOM 2189 C CA . TYR B 1 102 ? -4.459 -32.633 34.151 1.00 15.79 489 TYR B CA 1
ATOM 2190 C C . TYR B 1 102 ? -4.215 -33.561 35.349 1.00 15.34 489 TYR B C 1
ATOM 2191 O O . TYR B 1 102 ? -4.696 -33.283 36.435 1.00 14.95 489 TYR B O 1
ATOM 2200 N N . THR B 1 103 ? -3.456 -34.628 35.141 1.00 16.15 490 THR B N 1
ATOM 2201 C CA . THR B 1 103 ? -3.167 -35.624 36.194 1.00 18.85 490 THR B CA 1
ATOM 2202 C C . THR B 1 103 ? -1.833 -35.333 36.873 1.00 19.16 490 THR B C 1
ATOM 2203 O O . THR B 1 103 ? -1.547 -35.952 37.887 1.00 19.46 490 THR B O 1
ATOM 2207 N N . ASN B 1 104 ? -1.084 -34.387 36.316 1.00 19.46 491 ASN B N 1
ATOM 2208 C CA . ASN B 1 104 ? 0.265 -34.113 36.870 1.00 21.09 491 ASN B CA 1
ATOM 2209 C C . ASN B 1 104 ? 0.375 -32.671 37.358 1.00 22.72 491 ASN B C 1
ATOM 2210 O O . ASN B 1 104 ? -0.658 -32.063 37.637 1.00 17.63 491 ASN B O 1
ATOM 2215 N N . GLU B 1 105 ? 1.602 -32.167 37.448 1.00 18.83 492 GLU B N 1
ATOM 2216 C CA . GLU B 1 105 ? 1.820 -30.844 38.063 1.00 19.24 492 GLU B CA 1
ATOM 2217 C C . GLU B 1 105 ? 2.854 -30.046 37.265 1.00 17.33 492 GLU B C 1
ATOM 2218 O O . GLU B 1 105 ? 3.711 -30.657 36.642 1.00 18.01 492 GLU B O 1
ATOM 2224 N N . PRO B 1 106 ? 2.832 -28.702 37.333 1.00 12.29 493 PRO B N 1
ATOM 2225 C CA . PRO B 1 106 ? 3.803 -27.885 36.635 1.00 11.65 493 PRO B CA 1
ATOM 2226 C C . PRO B 1 106 ? 5.240 -28.154 37.102 1.00 13.23 493 PRO B C 1
ATOM 2227 O O . PRO B 1 106 ? 6.090 -28.201 36.269 1.00 14.71 493 PRO B O 1
ATOM 2231 N N . ASP B 1 107 ? 5.442 -28.290 38.410 1.00 13.89 494 ASP B N 1
ATOM 2232 C CA . ASP B 1 107 ? 6.810 -28.456 38.924 1.00 18.59 494 ASP B CA 1
ATOM 2233 C C . ASP B 1 107 ? 7.427 -29.721 38.362 1.00 20.06 494 ASP B C 1
ATOM 2234 O O . ASP B 1 107 ? 6.909 -30.824 38.569 1.00 16.63 494 ASP B O 1
ATOM 2239 N N . GLY B 1 108 ? 8.503 -29.564 37.614 1.00 17.24 495 GLY B N 1
ATOM 2240 C CA . GLY B 1 108 ? 9.119 -30.692 36.934 1.00 21.87 495 GLY B CA 1
ATOM 2241 C C . GLY B 1 108 ? 8.725 -30.854 35.480 1.00 19.11 495 GLY B C 1
ATOM 2242 O O . GLY B 1 108 ? 9.395 -31.600 34.744 1.00 17.60 495 GLY B O 1
ATOM 2243 N N . VAL B 1 109 ? 7.692 -30.165 35.022 1.00 17.18 496 VAL B N 1
ATOM 2244 C CA . VAL B 1 109 ? 7.365 -30.186 33.575 1.00 15.78 496 VAL B CA 1
ATOM 2245 C C . VAL B 1 109 ? 8.000 -28.940 32.956 1.00 21.58 496 VAL B C 1
ATOM 2246 O O . VAL B 1 109 ? 8.594 -29.044 31.885 1.00 22.25 496 VAL B O 1
ATOM 2250 N N . PHE B 1 110 ? 7.797 -27.799 33.598 1.00 15.51 497 PHE B N 1
ATOM 2251 C CA . PHE B 1 110 ? 8.383 -26.538 33.117 1.00 21.26 497 PHE B CA 1
ATOM 2252 C C . PHE B 1 110 ? 9.623 -26.328 33.977 1.00 25.93 497 PHE B C 1
ATOM 2253 O O . PHE B 1 110 ? 9.676 -26.913 34.999 1.00 31.93 497 PHE B O 1
ATOM 2261 N N . GLY B 1 111 ? 10.574 -25.530 33.561 1.00 27.24 498 GLY B N 1
ATOM 2262 C CA . GLY B 1 111 ? 11.812 -25.462 34.350 1.00 25.16 498 GLY B CA 1
ATOM 2263 C C . GLY B 1 111 ? 11.751 -24.622 35.605 1.00 26.08 498 GLY B C 1
ATOM 2264 O O . GLY B 1 111 ? 10.799 -24.745 36.387 1.00 26.53 498 GLY B O 1
ATOM 2265 N N . ASP B 1 112 ? 12.785 -23.841 35.812 1.00 21.57 499 ASP B N 1
ATOM 2266 C CA . ASP B 1 112 ? 12.895 -22.948 36.977 1.00 20.55 499 ASP B CA 1
ATOM 2267 C C . ASP B 1 112 ? 13.610 -21.754 36.368 1.00 19.81 499 ASP B C 1
ATOM 2268 O O . ASP B 1 112 ? 14.762 -21.918 35.977 1.00 18.55 499 ASP B O 1
ATOM 2273 N N . VAL B 1 113 ? 12.927 -20.628 36.310 1.00 15.62 500 VAL B N 1
ATOM 2274 C CA . VAL B 1 113 ? 13.481 -19.447 35.651 1.00 18.00 500 VAL B CA 1
ATOM 2275 C C . VAL B 1 113 ? 13.781 -18.345 36.619 1.00 15.58 500 VAL B C 1
ATOM 2276 O O . VAL B 1 113 ? 14.305 -17.308 36.210 1.00 25.93 500 VAL B O 1
ATOM 2280 N N . GLY B 1 114 ? 13.505 -18.542 37.897 1.00 14.64 501 GLY B N 1
ATOM 2281 C CA . GLY B 1 114 ? 13.748 -17.496 38.862 1.00 13.07 501 GLY B CA 1
ATOM 2282 C C . GLY B 1 114 ? 13.212 -17.907 40.213 1.00 13.10 501 GLY B C 1
ATOM 2283 O O . GLY B 1 114 ? 12.837 -19.067 40.431 1.00 13.95 501 GLY B O 1
ATOM 2284 N N . ASN B 1 115 ? 13.186 -16.935 41.111 1.00 11.76 502 ASN B N 1
ATOM 2285 C CA . ASN B 1 115 ? 12.822 -17.201 42.482 1.00 12.59 502 ASN B CA 1
ATOM 2286 C C . ASN B 1 115 ? 12.050 -16.014 43.005 1.00 13.92 502 ASN B C 1
ATOM 2287 O O . ASN B 1 115 ? 12.240 -14.888 42.556 1.00 14.23 502 ASN B O 1
ATOM 2292 N N . VAL B 1 116 ? 11.232 -16.265 44.011 1.00 14.26 503 VAL B N 1
ATOM 2293 C CA . VAL B 1 116 ? 10.515 -15.209 44.693 1.00 16.77 503 VAL B CA 1
ATOM 2294 C C . VAL B 1 116 ? 11.227 -15.042 46.021 1.00 15.33 503 VAL B C 1
ATOM 2295 O O . VAL B 1 116 ? 11.526 -16.041 46.686 1.00 15.86 503 VAL B O 1
ATOM 2299 N N . PHE B 1 117 ? 11.554 -13.810 46.374 1.00 11.56 504 PHE B N 1
ATOM 2300 C CA . PHE B 1 117 ? 12.211 -13.485 47.629 1.00 15.95 504 PHE B CA 1
ATOM 2301 C C . PHE B 1 117 ? 11.257 -12.719 48.523 1.00 17.68 504 PHE B C 1
ATOM 2302 O O . PHE B 1 117 ? 10.546 -11.832 48.054 1.00 14.98 504 PHE B O 1
ATOM 2310 N N . VAL B 1 118 ? 11.280 -13.031 49.815 1.00 14.33 505 VAL B N 1
ATOM 2311 C CA . VAL B 1 118 ? 10.698 -12.167 50.832 1.00 17.76 505 VAL B CA 1
ATOM 2312 C C . VAL B 1 118 ? 11.869 -11.636 51.646 1.00 17.51 505 VAL B C 1
ATOM 2313 O O . VAL B 1 118 ? 12.638 -12.426 52.218 1.00 24.09 505 VAL B O 1
ATOM 2317 N N . ASP B 1 119 ? 12.068 -10.328 51.583 1.00 20.20 506 ASP B N 1
ATOM 2318 C CA . ASP B 1 119 ? 13.286 -9.725 52.171 1.00 18.70 506 ASP B CA 1
ATOM 2319 C C . ASP B 1 119 ? 14.478 -10.320 51.397 1.00 20.77 506 ASP B C 1
ATOM 2320 O O . ASP B 1 119 ? 14.484 -10.259 50.189 1.00 19.40 506 ASP B O 1
ATOM 2325 N N . ASN B 1 120 ? 15.434 -10.900 52.099 1.00 22.31 507 ASN B N 1
ATOM 2326 C CA . ASN B 1 120 ? 16.594 -11.544 51.422 1.00 22.88 507 ASN B CA 1
ATOM 2327 C C . ASN B 1 120 ? 16.420 -13.072 51.476 1.00 23.36 507 ASN B C 1
ATOM 2328 O O . ASN B 1 120 ? 17.391 -13.811 51.294 1.00 22.38 507 ASN B O 1
ATOM 2333 N N . ASP B 1 121 ? 15.199 -13.514 51.705 1.00 20.32 508 ASP B N 1
ATOM 2334 C CA . ASP B 1 121 ? 14.945 -14.963 51.810 1.00 21.25 508 ASP B CA 1
ATOM 2335 C C . ASP B 1 121 ? 14.380 -15.527 50.499 1.00 19.74 508 ASP B C 1
ATOM 2336 O O . ASP B 1 121 ? 13.318 -15.099 50.096 1.00 16.98 508 ASP B O 1
ATOM 2341 N N . ASN B 1 122 ? 15.086 -16.505 49.941 1.00 20.29 509 ASN B N 1
ATOM 2342 C CA . ASN B 1 122 ? 14.613 -17.144 48.718 1.00 20.33 509 ASN B CA 1
ATOM 2343 C C . ASN B 1 122 ? 13.562 -18.158 49.150 1.00 20.75 509 ASN B C 1
ATOM 2344 O O . ASN B 1 122 ? 13.885 -19.223 49.703 1.00 18.86 509 ASN B O 1
ATOM 2349 N N . VAL B 1 123 ? 12.292 -17.830 48.927 1.00 15.78 510 VAL B N 1
ATOM 2350 C CA . VAL B 1 123 ? 11.225 -18.664 49.472 1.00 21.09 510 VAL B CA 1
ATOM 2351 C C . VAL B 1 123 ? 10.554 -19.559 48.446 1.00 17.50 510 VAL B C 1
ATOM 2352 O O . VAL B 1 123 ? 9.785 -20.448 48.839 1.00 15.05 510 VAL B O 1
ATOM 2356 N N . ALA B 1 124 ? 10.788 -19.323 47.165 1.00 14.57 511 ALA B N 1
ATOM 2357 C CA . ALA B 1 124 ? 10.042 -20.083 46.157 1.00 14.11 511 ALA B CA 1
ATOM 2358 C C . ALA B 1 124 ? 10.762 -20.069 44.821 1.00 15.26 511 ALA B C 1
ATOM 2359 O O . ALA B 1 124 ? 11.594 -19.185 44.616 1.00 13.30 511 ALA B O 1
ATOM 2361 N N . LYS B 1 125 ? 10.412 -21.031 43.989 1.00 12.23 512 LYS B N 1
ATOM 2362 C CA . LYS B 1 125 ? 10.977 -21.075 42.632 1.00 17.93 512 LYS B CA 1
ATOM 2363 C C . LYS B 1 125 ? 9.891 -20.666 41.652 1.00 15.16 512 LYS B C 1
ATOM 2364 O O . LYS B 1 125 ? 8.758 -21.031 41.875 1.00 13.04 512 LYS B O 1
ATOM 2370 N N . VAL B 1 126 ? 10.280 -19.991 40.588 1.00 15.32 513 VAL B N 1
ATOM 2371 C CA . VAL B 1 126 ? 9.317 -19.640 39.518 1.00 14.87 513 VAL B CA 1
ATOM 2372 C C . VAL B 1 126 ? 9.405 -20.728 38.437 1.00 18.13 513 VAL B C 1
ATOM 2373 O O . VAL B 1 126 ? 10.435 -20.828 37.793 1.00 15.46 513 VAL B O 1
ATOM 2377 N N . ILE B 1 127 ? 8.333 -21.472 38.288 1.00 10.50 514 ILE B N 1
ATOM 2378 C CA . ILE B 1 127 ? 8.219 -22.599 37.368 1.00 19.86 514 ILE B CA 1
ATOM 2379 C C . ILE B 1 127 ? 7.901 -22.149 35.942 1.00 17.80 514 ILE B C 1
ATOM 2380 O O . ILE B 1 127 ? 8.453 -22.669 34.966 1.00 12.74 514 ILE B O 1
ATOM 2385 N N . THR B 1 128 ? 7.017 -21.176 35.774 1.00 13.45 515 THR B N 1
ATOM 2386 C CA . THR B 1 128 ? 6.531 -20.885 34.444 1.00 8.32 515 THR B CA 1
ATOM 2387 C C . THR B 1 128 ? 5.864 -19.521 34.492 1.00 11.69 515 THR B C 1
ATOM 2388 O O . THR B 1 128 ? 5.583 -18.976 35.563 1.00 11.02 515 THR B O 1
ATOM 2392 N N . MET B 1 129 ? 5.660 -18.951 33.314 1.00 11.25 516 MET B N 1
ATOM 2393 C CA . MET B 1 129 ? 5.146 -17.603 33.288 1.00 12.31 516 MET B CA 1
ATOM 2394 C C . MET B 1 129 ? 4.093 -17.516 32.212 1.00 11.87 516 MET B C 1
ATOM 2395 O O . MET B 1 129 ? 4.150 -18.226 31.196 1.00 12.80 516 MET B O 1
ATOM 2400 N N . SER B 1 130 ? 3.180 -16.554 32.397 1.00 11.86 517 SER B N 1
ATOM 2401 C CA . SER B 1 130 ? 2.136 -16.323 31.430 1.00 12.29 517 SER B CA 1
ATOM 2402 C C . SER B 1 130 ? 2.123 -14.848 31.089 1.00 10.76 517 SER B C 1
ATOM 2403 O O . SER B 1 130 ? 2.430 -13.982 31.914 1.00 11.00 517 SER B O 1
ATOM 2406 N N . GLY B 1 131 ? 1.777 -14.575 29.850 1.00 11.15 518 GLY B N 1
ATOM 2407 C CA . GLY B 1 131 ? 1.898 -13.240 29.306 1.00 13.59 518 GLY B CA 1
ATOM 2408 C C . GLY B 1 131 ? 1.994 -13.366 27.802 1.00 13.39 518 GLY B C 1
ATOM 2409 O O . GLY B 1 131 ? 1.629 -14.390 27.239 1.00 10.61 518 GLY B O 1
ATOM 2410 N N . SER B 1 132 ? 2.558 -12.342 27.192 1.00 10.02 519 SER B N 1
ATOM 2411 C CA . SER B 1 132 ? 2.663 -12.248 25.745 1.00 14.59 519 SER B CA 1
ATOM 2412 C C . SER B 1 132 ? 3.994 -11.624 25.378 1.00 13.14 519 SER B C 1
ATOM 2413 O O . SER B 1 132 ? 4.511 -10.735 26.085 1.00 11.25 519 SER B O 1
ATOM 2416 N N . SER B 1 133 ? 4.543 -12.092 24.259 1.00 13.70 520 SER B N 1
ATOM 2417 C CA . SER B 1 133 ? 5.719 -11.471 23.660 1.00 17.07 520 SER B CA 1
ATOM 2418 C C . SER B 1 133 ? 5.334 -10.512 22.548 1.00 16.71 520 SER B C 1
ATOM 2419 O O . SER B 1 133 ? 6.207 -10.059 21.804 1.00 17.84 520 SER B O 1
ATOM 2422 N N . ALA B 1 134 ? 4.036 -10.228 22.395 1.00 18.27 521 ALA B N 1
ATOM 2423 C CA . ALA B 1 134 ? 3.600 -9.261 21.409 1.00 18.25 521 ALA B CA 1
ATOM 2424 C C . ALA B 1 134 ? 4.232 -7.922 21.735 1.00 18.22 521 ALA B C 1
ATOM 2425 O O . ALA B 1 134 ? 4.220 -7.515 22.906 1.00 21.16 521 ALA B O 1
ATOM 2427 N N . PRO B 1 135 ? 4.811 -7.222 20.762 1.00 19.11 522 PRO B N 1
ATOM 2428 C CA . PRO B 1 135 ? 5.475 -5.958 21.080 1.00 21.44 522 PRO B CA 1
ATOM 2429 C C . PRO B 1 135 ? 4.498 -4.995 21.736 1.00 18.98 522 PRO B C 1
ATOM 2430 O O . PRO B 1 135 ? 3.348 -4.872 21.314 1.00 24.75 522 PRO B O 1
ATOM 2434 N N . ALA B 1 136 ? 4.969 -4.321 22.780 1.00 21.76 523 ALA B N 1
ATOM 2435 C CA . ALA B 1 136 ? 4.132 -3.510 23.651 1.00 21.90 523 ALA B CA 1
ATOM 2436 C C . ALA B 1 136 ? 5.058 -2.593 24.435 1.00 24.04 523 ALA B C 1
ATOM 2437 O O . ALA B 1 136 ? 6.206 -2.946 24.692 1.00 22.47 523 ALA B O 1
ATOM 2439 N N . ASN B 1 137 ? 4.561 -1.420 24.814 1.00 20.66 524 ASN B N 1
ATOM 2440 C CA . ASN B 1 137 ? 5.375 -0.535 25.640 1.00 24.11 524 ASN B CA 1
ATOM 2441 C C . ASN B 1 137 ? 5.119 -0.697 27.123 1.00 22.41 524 ASN B C 1
ATOM 2442 O O . ASN B 1 137 ? 5.892 -0.171 27.922 1.00 21.78 524 ASN B O 1
ATOM 2447 N N . ARG B 1 138 ? 4.060 -1.410 27.487 1.00 14.45 525 ARG B N 1
ATOM 2448 C CA . ARG B 1 138 ? 3.630 -1.598 28.864 1.00 16.84 525 ARG B CA 1
ATOM 2449 C C . ARG B 1 138 ? 2.920 -2.931 28.897 1.00 13.89 525 ARG B C 1
ATOM 2450 O O . ARG B 1 138 ? 2.203 -3.269 27.957 1.00 15.48 525 ARG B O 1
ATOM 2458 N N . GLY B 1 139 ? 3.070 -3.666 29.982 1.00 9.20 526 GLY B N 1
ATOM 2459 C CA . GLY B 1 139 ? 2.424 -4.949 29.997 1.00 10.08 526 GLY B CA 1
ATOM 2460 C C . GLY B 1 139 ? 2.470 -5.545 31.376 1.00 12.49 526 GLY B C 1
ATOM 2461 O O . GLY B 1 139 ? 2.759 -4.869 32.363 1.00 9.86 526 GLY B O 1
ATOM 2462 N N . ALA B 1 140 ? 2.100 -6.812 31.435 1.00 9.22 527 ALA B N 1
ATOM 2463 C CA . ALA B 1 140 ? 2.090 -7.485 32.696 1.00 8.33 527 ALA B CA 1
ATOM 2464 C C . ALA B 1 140 ? 2.559 -8.904 32.442 1.00 9.38 527 ALA B C 1
ATOM 2465 O O . ALA B 1 140 ? 2.467 -9.399 31.316 1.00 10.43 527 ALA B O 1
ATOM 2467 N N . THR B 1 141 ? 3.075 -9.528 33.505 1.00 9.08 528 THR B N 1
ATOM 2468 C CA . THR B 1 141 ? 3.580 -10.904 33.499 1.00 9.28 528 THR B CA 1
ATOM 2469 C C . THR B 1 141 ? 3.064 -11.637 34.732 1.00 9.98 528 THR B C 1
ATOM 2470 O O . THR B 1 141 ? 3.235 -11.167 35.863 1.00 8.70 528 THR B O 1
ATOM 2474 N N . LEU B 1 142 ? 2.462 -12.815 34.526 1.00 11.47 529 LEU B N 1
ATOM 2475 C CA . LEU B 1 142 ? 2.124 -13.681 35.640 1.00 12.50 529 LEU B CA 1
ATOM 2476 C C . LEU B 1 142 ? 3.186 -14.760 35.739 1.00 10.49 529 LEU B C 1
ATOM 2477 O O . LEU B 1 142 ? 3.750 -15.198 34.727 1.00 9.45 529 LEU B O 1
ATOM 2482 N N . MET B 1 143 ? 3.446 -15.181 36.963 1.00 10.54 530 MET B N 1
ATOM 2483 C CA . MET B 1 143 ? 4.465 -16.190 37.270 1.00 9.33 530 MET B CA 1
ATOM 2484 C C . MET B 1 143 ? 3.923 -17.205 38.246 1.00 11.98 530 MET B C 1
ATOM 2485 O O . MET B 1 143 ? 3.355 -16.835 39.279 1.00 12.00 530 MET B O 1
ATOM 2490 N N . LEU B 1 144 ? 4.101 -18.487 37.944 1.00 8.50 531 LEU B N 1
ATOM 2491 C CA . LEU B 1 144 ? 3.686 -19.512 38.872 1.00 11.16 531 LEU B CA 1
ATOM 2492 C C . LEU B 1 144 ? 4.882 -19.841 39.766 1.00 10.75 531 LEU B C 1
ATOM 2493 O O . LEU B 1 144 ? 5.927 -20.192 39.264 1.00 11.50 531 LEU B O 1
ATOM 2498 N N . CYS B 1 145 ? 4.733 -19.723 41.072 1.00 7.11 532 CYS B N 1
ATOM 2499 C CA . CYS B 1 145 ? 5.817 -20.103 41.946 1.00 14.24 532 CYS B CA 1
ATOM 2500 C C . CYS B 1 145 ? 5.427 -21.352 42.730 1.00 14.62 532 CYS B C 1
ATOM 2501 O O . CYS B 1 145 ? 4.272 -21.793 42.736 1.00 12.44 532 CYS B O 1
ATOM 2504 N N . ARG B 1 146 ? 6.424 -21.950 43.370 1.00 12.32 533 ARG B N 1
ATOM 2505 C CA . ARG B 1 146 ? 6.153 -23.018 44.310 1.00 10.10 533 ARG B CA 1
ATOM 2506 C C . ARG B 1 146 ? 7.030 -22.774 45.503 1.00 13.85 533 ARG B C 1
ATOM 2507 O O . ARG B 1 146 ? 8.230 -22.524 45.333 1.00 14.09 533 ARG B O 1
ATOM 2515 N N . ALA B 1 147 ? 6.432 -22.804 46.693 1.00 14.18 534 ALA B N 1
ATOM 2516 C CA . ALA B 1 147 ? 7.209 -22.550 47.898 1.00 15.36 534 ALA B CA 1
ATOM 2517 C C . ALA B 1 147 ? 8.233 -23.668 48.079 1.00 13.43 534 ALA B C 1
ATOM 2518 O O . ALA B 1 147 ? 7.882 -24.840 48.016 1.00 15.73 534 ALA B O 1
ATOM 2520 N N . THR B 1 148 ? 9.498 -23.306 48.295 1.00 16.40 535 THR B N 1
ATOM 2521 C CA . THR B 1 148 ? 10.560 -24.296 48.503 1.00 14.58 535 THR B CA 1
ATOM 2522 C C . THR B 1 148 ? 10.962 -24.425 49.964 1.00 20.01 535 THR B C 1
ATOM 2523 O O . THR B 1 148 ? 11.908 -25.155 50.287 1.00 16.65 535 THR B O 1
ATOM 2527 N N . LYS B 1 149 ? 10.229 -23.745 50.824 1.00 18.28 536 LYS B N 1
ATOM 2528 C CA . LYS B 1 149 ? 10.423 -23.842 52.275 1.00 22.48 536 LYS B CA 1
ATOM 2529 C C . LYS B 1 149 ? 9.106 -23.400 52.888 1.00 23.29 536 LYS B C 1
ATOM 2530 O O . LYS B 1 149 ? 8.245 -22.899 52.165 1.00 19.51 536 LYS B O 1
ATOM 2536 N N . ASN B 1 150 ? 8.930 -23.631 54.178 1.00 21.00 537 ASN B N 1
ATOM 2537 C CA . ASN B 1 150 ? 7.749 -23.055 54.810 1.00 20.35 537 ASN B CA 1
ATOM 2538 C C . ASN B 1 150 ? 7.979 -21.566 54.912 1.00 21.13 537 ASN B C 1
ATOM 2539 O O . ASN B 1 150 ? 9.042 -21.128 55.363 1.00 23.69 537 ASN B O 1
ATOM 2544 N N . ILE B 1 151 ? 7.021 -20.781 54.454 1.00 18.79 538 ILE B N 1
ATOM 2545 C CA . ILE B 1 151 ? 7.160 -19.340 54.478 1.00 14.01 538 ILE B CA 1
ATOM 2546 C C . ILE B 1 151 ? 6.356 -18.802 55.642 1.00 19.79 538 ILE B C 1
ATOM 2547 O O . ILE B 1 151 ? 5.173 -19.112 55.765 1.00 19.40 538 ILE B O 1
ATOM 2552 N N . GLN B 1 152 ? 6.994 -18.016 56.519 1.00 17.32 539 GLN B N 1
ATOM 2553 C CA . GLN B 1 152 ? 6.178 -17.570 57.626 1.00 19.09 539 GLN B CA 1
ATOM 2554 C C . GLN B 1 152 ? 5.350 -16.398 57.135 1.00 22.55 539 GLN B C 1
ATOM 2555 O O . GLN B 1 152 ? 5.625 -15.817 56.083 1.00 17.71 539 GLN B O 1
ATOM 2561 N N . THR B 1 153 ? 4.297 -16.085 57.893 1.00 21.58 540 THR B N 1
ATOM 2562 C CA . THR B 1 153 ? 3.522 -14.891 57.640 1.00 20.07 540 THR B CA 1
ATOM 2563 C C . THR B 1 153 ? 4.434 -13.678 57.539 1.00 22.80 540 THR B C 1
ATOM 2564 O O . THR B 1 153 ? 5.485 -13.588 58.195 1.00 19.57 540 THR B O 1
ATOM 2568 N N . PHE B 1 154 ? 4.055 -12.755 56.668 1.00 18.10 541 PHE B N 1
ATOM 2569 C CA . PHE B 1 154 ? 4.833 -11.535 56.549 1.00 18.39 541 PHE B CA 1
ATOM 2570 C C . PHE B 1 154 ? 3.862 -10.422 56.211 1.00 19.64 541 PHE B C 1
ATOM 2571 O O . PHE B 1 154 ? 2.710 -10.667 55.833 1.00 21.41 541 PHE B O 1
ATOM 2579 N N . ASN B 1 155 ? 4.306 -9.186 56.369 1.00 19.00 542 ASN B N 1
ATOM 2580 C CA . ASN B 1 155 ? 3.441 -8.095 55.978 1.00 18.76 542 ASN B CA 1
ATOM 2581 C C . ASN B 1 155 ? 4.292 -6.971 55.422 1.00 21.02 542 ASN B C 1
ATOM 2582 O O . ASN B 1 155 ? 5.517 -7.000 55.511 1.00 20.19 542 ASN B O 1
ATOM 2587 N N . PHE B 1 156 ? 3.617 -5.988 54.829 1.00 17.89 543 PHE B N 1
ATOM 2588 C CA . PHE B 1 156 ? 4.240 -4.807 54.248 1.00 19.82 543 PHE B CA 1
ATOM 2589 C C . PHE B 1 156 ? 3.155 -3.796 53.924 1.00 17.85 543 PHE B C 1
ATOM 2590 O O . PHE B 1 156 ? 1.994 -4.154 53.725 1.00 15.12 543 PHE B O 1
ATOM 2598 N N . ALA B 1 157 ? 3.553 -2.534 53.822 1.00 18.00 544 ALA B N 1
ATOM 2599 C CA . ALA B 1 157 ? 2.624 -1.501 53.416 1.00 17.35 544 ALA B CA 1
ATOM 2600 C C . ALA B 1 157 ? 2.742 -1.281 51.919 1.00 14.88 544 ALA B C 1
ATOM 2601 O O . ALA B 1 157 ? 3.776 -1.557 51.294 1.00 12.92 544 ALA B O 1
ATOM 2603 N N . ALA B 1 158 ? 1.656 -0.793 51.343 1.00 13.78 545 ALA B N 1
ATOM 2604 C CA . ALA B 1 158 ? 1.497 -0.773 49.907 1.00 16.78 545 ALA B CA 1
ATOM 2605 C C . ALA B 1 158 ? 0.294 0.089 49.565 1.00 17.36 545 ALA B C 1
ATOM 2606 O O . ALA B 1 158 ? -0.595 0.320 50.396 1.00 17.41 545 ALA B O 1
ATOM 2608 N N . THR B 1 159 ? 0.302 0.583 48.344 1.00 11.85 546 THR B N 1
ATOM 2609 C CA . THR B 1 159 ? -0.875 1.155 47.750 1.00 13.28 546 THR B CA 1
ATOM 2610 C C . THR B 1 159 ? -1.635 0.023 47.094 1.00 17.30 546 THR B C 1
ATOM 2611 O O . THR B 1 159 ? -1.025 -0.935 46.596 1.00 12.36 546 THR B O 1
ATOM 2615 N N . VAL B 1 160 ? -2.956 0.083 47.163 1.00 14.92 547 VAL B N 1
ATOM 2616 C CA . VAL B 1 160 ? -3.803 -0.970 46.611 1.00 14.61 547 VAL B CA 1
ATOM 2617 C C . VAL B 1 160 ? -4.547 -0.414 45.397 1.00 15.43 547 VAL B C 1
ATOM 2618 O O . VAL B 1 160 ? -4.988 0.747 45.396 1.00 15.59 547 VAL B O 1
ATOM 2622 N N . TYR B 1 161 ? -4.710 -1.258 44.379 1.00 8.12 548 TYR B N 1
ATOM 2623 C CA . TYR B 1 161 ? -5.285 -0.847 43.113 1.00 14.95 548 TYR B CA 1
ATOM 2624 C C . TYR B 1 161 ? -6.303 -1.859 42.633 1.00 13.18 548 TYR B C 1
ATOM 2625 O O . TYR B 1 161 ? -6.158 -3.052 42.871 1.00 10.14 548 TYR B O 1
ATOM 2634 N N . ILE B 1 162 ? -7.263 -1.360 41.868 1.00 14.26 549 ILE B N 1
ATOM 2635 C CA . ILE B 1 162 ? -8.266 -2.246 41.234 1.00 13.25 549 ILE B CA 1
ATOM 2636 C C . ILE B 1 162 ? -8.021 -2.165 39.725 1.00 14.81 549 ILE B C 1
ATOM 2637 O O . ILE B 1 162 ? -8.133 -1.083 39.160 1.00 18.50 549 ILE B O 1
ATOM 2642 N N . PRO B 1 163 ? -7.665 -3.276 39.056 1.00 16.25 550 PRO B N 1
ATOM 2643 C CA . PRO B 1 163 ? -7.522 -3.224 37.598 1.00 17.73 550 PRO B CA 1
ATOM 2644 C C . PRO B 1 163 ? -8.912 -3.365 36.991 1.00 19.87 550 PRO B C 1
ATOM 2645 O O . PRO B 1 163 ? -9.699 -4.221 37.415 1.00 18.53 550 PRO B O 1
ATOM 2649 N N . ALA B 1 164 ? -9.228 -2.510 36.023 1.00 16.10 551 ALA B N 1
ATOM 2650 C CA . ALA B 1 164 ? -10.545 -2.583 35.414 1.00 20.60 551 ALA B CA 1
ATOM 2651 C C . ALA B 1 164 ? -10.501 -1.878 34.071 1.00 19.57 551 ALA B C 1
ATOM 2652 O O . ALA B 1 164 ? -9.674 -1.002 33.843 1.00 17.43 551 ALA B O 1
ATOM 2654 N N . TYR B 1 165 ? -11.357 -2.303 33.162 1.00 14.73 552 TYR B N 1
ATOM 2655 C CA . TYR B 1 165 ? -11.451 -1.572 31.909 1.00 17.47 552 TYR B CA 1
ATOM 2656 C C . TYR B 1 165 ? -12.043 -0.202 32.177 1.00 16.08 552 TYR B C 1
ATOM 2657 O O . TYR B 1 165 ? -12.906 -0.046 33.043 1.00 15.92 552 TYR B O 1
ATOM 2666 N N . LYS B 1 166 ? -11.563 0.778 31.429 1.00 16.23 553 LYS B N 1
ATOM 2667 C CA . LYS B 1 166 ? -12.028 2.154 31.480 1.00 16.73 553 LYS B CA 1
ATOM 2668 C C . LYS B 1 166 ? -12.216 2.637 30.046 1.00 15.26 553 LYS B C 1
ATOM 2669 O O . LYS B 1 166 ? -11.386 2.383 29.178 1.00 12.02 553 LYS B O 1
ATOM 2675 N N . VAL B 1 167 ? -13.331 3.305 29.788 1.00 19.53 554 VAL B N 1
ATOM 2676 C CA . VAL B 1 167 ? -13.518 3.877 28.466 1.00 17.88 554 VAL B CA 1
ATOM 2677 C C . VAL B 1 167 ? -12.938 5.277 28.446 1.00 22.38 554 VAL B C 1
ATOM 2678 O O . VAL B 1 167 ? -13.314 6.089 29.270 1.00 26.85 554 VAL B O 1
ATOM 2682 N N . VAL B 1 176 ? -10.861 1.649 24.691 1.00 25.62 563 VAL B N 1
ATOM 2683 C CA . VAL B 1 176 ? -10.875 1.001 26.000 1.00 21.47 563 VAL B CA 1
ATOM 2684 C C . VAL B 1 176 ? -9.435 0.694 26.384 1.00 13.46 563 VAL B C 1
ATOM 2685 O O . VAL B 1 176 ? -8.633 0.330 25.525 1.00 18.41 563 VAL B O 1
ATOM 2689 N N . VAL B 1 177 ? -9.100 0.913 27.658 1.00 15.60 564 VAL B N 1
ATOM 2690 C CA . VAL B 1 177 ? -7.795 0.600 28.221 1.00 19.48 564 VAL B CA 1
ATOM 2691 C C . VAL B 1 177 ? -8.003 -0.175 29.515 1.00 16.06 564 VAL B C 1
ATOM 2692 O O . VAL B 1 177 ? -9.051 -0.093 30.165 1.00 14.34 564 VAL B O 1
ATOM 2696 N N . LEU B 1 178 ? -6.981 -0.945 29.890 1.00 17.09 565 LEU B N 1
ATOM 2697 C CA . LEU B 1 178 ? -6.963 -1.591 31.201 1.00 16.64 565 LEU B CA 1
ATOM 2698 C C . LEU B 1 178 ? -6.434 -0.591 32.203 1.00 19.07 565 LEU B C 1
ATOM 2699 O O . LEU B 1 178 ? -5.234 -0.309 32.223 1.00 23.94 565 LEU B O 1
ATOM 2704 N N . ASN B 1 179 ? -7.288 -0.105 33.075 1.00 17.88 566 ASN B N 1
ATOM 2705 C CA . ASN B 1 179 ? -6.921 0.945 34.011 1.00 18.23 566 ASN B CA 1
ATOM 2706 C C . ASN B 1 179 ? -6.597 0.331 35.365 1.00 22.63 566 ASN B C 1
ATOM 2707 O O . ASN B 1 179 ? -7.439 -0.342 35.964 1.00 20.49 566 ASN B O 1
ATOM 2712 N N . VAL B 1 180 ? -5.373 0.545 35.836 1.00 18.30 567 VAL B N 1
ATOM 2713 C CA . VAL B 1 180 ? -4.987 0.150 37.185 1.00 17.08 567 VAL B CA 1
ATOM 2714 C C . VAL B 1 180 ? -5.271 1.365 38.067 1.00 21.41 567 VAL B C 1
ATOM 2715 O O . VAL B 1 180 ? -4.480 2.306 38.135 1.00 21.24 567 VAL B O 1
ATOM 2719 N N . ALA B 1 181 ? -6.445 1.374 38.697 1.00 19.33 568 ALA B N 1
ATOM 2720 C CA . ALA B 1 181 ? -6.928 2.542 39.410 1.00 21.93 568 ALA B CA 1
ATOM 2721 C C . ALA B 1 181 ? -6.527 2.469 40.876 1.00 17.90 568 ALA B C 1
ATOM 2722 O O . ALA B 1 181 ? -6.734 1.453 41.543 1.00 20.14 568 ALA B O 1
ATOM 2724 N N . GLN B 1 182 ? -5.971 3.556 41.393 1.00 14.89 569 GLN B N 1
ATOM 2725 C CA . GLN B 1 182 ? -5.622 3.558 42.800 1.00 19.31 569 GLN B CA 1
ATOM 2726 C C . GLN B 1 182 ? -6.885 3.546 43.636 1.00 16.56 569 GLN B C 1
ATOM 2727 O O . GLN B 1 182 ? -7.850 4.251 43.344 1.00 19.85 569 GLN B O 1
ATOM 2733 N N . TRP B 1 183 ? -6.884 2.723 44.657 1.00 19.12 570 TRP B N 1
ATOM 2734 C CA . TRP B 1 183 ? -8.059 2.591 45.528 1.00 19.66 570 TRP B CA 1
ATOM 2735 C C . TRP B 1 183 ? -7.717 3.169 46.898 1.00 22.01 570 TRP B C 1
ATOM 2736 O O . TRP B 1 183 ? -8.340 4.163 47.269 1.00 20.12 570 TRP B O 1
ATOM 2747 N N . GLU B 1 184 ? -6.781 2.549 47.608 1.00 19.76 571 GLU B N 1
ATOM 2748 C CA . GLU B 1 184 ? -6.373 3.128 48.904 1.00 16.72 571 GLU B CA 1
ATOM 2749 C C . GLU B 1 184 ? -4.843 3.109 48.995 1.00 26.37 571 GLU B C 1
ATOM 2750 O O . GLU B 1 184 ? -4.232 2.154 48.525 1.00 20.16 571 GLU B O 1
ATOM 2756 N N . ALA B 1 185 ? -4.278 4.147 49.595 1.00 21.37 572 ALA B N 1
ATOM 2757 C CA . ALA B 1 185 ? -2.835 4.182 49.787 1.00 23.53 572 ALA B CA 1
ATOM 2758 C C . ALA B 1 185 ? -2.467 3.711 51.190 1.00 24.41 572 ALA B C 1
ATOM 2759 O O . ALA B 1 185 ? -3.310 3.613 52.087 1.00 21.42 572 ALA B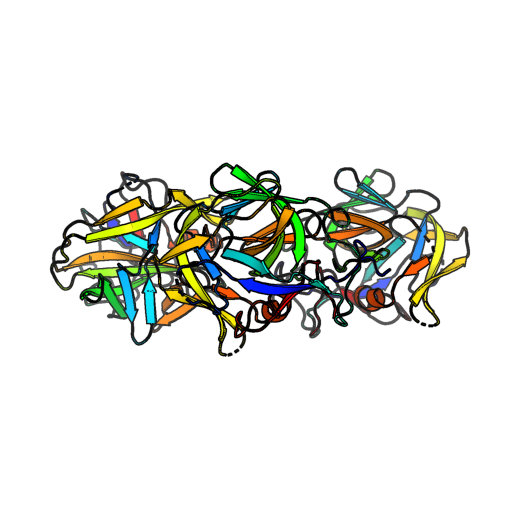 O 1
ATOM 2761 N N . ASN B 1 186 ? -1.191 3.372 51.344 1.00 23.95 573 ASN B N 1
ATOM 2762 C CA . ASN B 1 186 ? -0.567 3.029 52.617 1.00 20.40 573 ASN B CA 1
ATOM 2763 C C . ASN B 1 186 ? -1.406 2.091 53.468 1.00 19.16 573 ASN B C 1
ATOM 2764 O O . ASN B 1 186 ? -1.737 2.365 54.614 1.00 24.74 573 ASN B O 1
ATOM 2769 N N . LYS B 1 187 ? -1.691 0.936 52.907 1.00 19.25 574 LYS B N 1
ATOM 2770 C CA . LYS B 1 187 ? -2.395 -0.082 53.652 1.00 17.02 574 LYS B CA 1
ATOM 2771 C C . LYS B 1 187 ? -1.409 -1.172 54.028 1.00 21.64 574 LYS B C 1
ATOM 2772 O O . LYS B 1 187 ? -0.391 -1.359 53.368 1.00 19.08 574 LYS B O 1
ATOM 2778 N N . THR B 1 188 ? -1.697 -1.862 55.116 1.00 22.03 575 THR B N 1
ATOM 2779 C CA . THR B 1 188 ? -0.891 -2.988 55.540 1.00 20.20 575 THR B CA 1
ATOM 2780 C C . THR B 1 188 ? -1.456 -4.235 54.901 1.00 19.23 575 THR B C 1
ATOM 2781 O O . THR 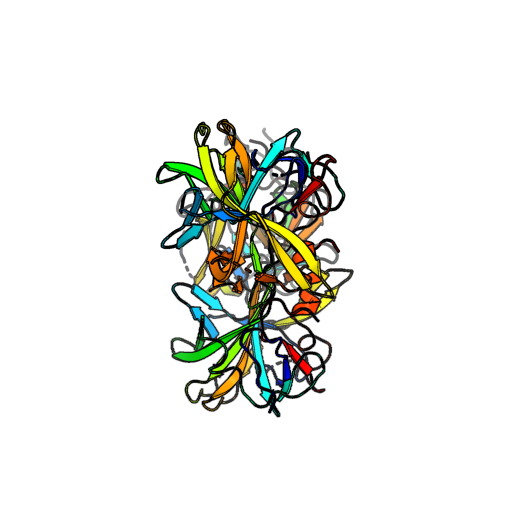B 1 188 ? -2.644 -4.529 55.067 1.00 17.75 575 THR B O 1
ATOM 2785 N N . LEU B 1 189 ? -0.600 -4.964 54.194 1.00 16.72 576 LEU B N 1
ATOM 2786 C CA . LEU B 1 189 ? -0.967 -6.209 53.531 1.00 14.74 576 LEU B CA 1
ATOM 2787 C C . LEU B 1 189 ? -0.269 -7.346 54.253 1.00 14.56 576 LEU B C 1
ATOM 2788 O O . LEU B 1 189 ? 0.935 -7.296 54.501 1.00 11.94 576 LEU B O 1
ATOM 2793 N N . THR B 1 190 ? -1.026 -8.360 54.623 1.00 10.71 577 THR B N 1
ATOM 2794 C CA . THR B 1 190 ? -0.450 -9.493 55.304 1.00 11.57 577 THR B CA 1
ATOM 2795 C C . THR B 1 190 ? -0.656 -10.740 54.473 1.00 20.84 577 THR B C 1
ATOM 2796 O O . THR B 1 190 ? -1.710 -10.911 53.849 1.00 15.10 577 THR B O 1
ATOM 2800 N N . TYR B 1 191 ? 0.359 -11.597 54.452 1.00 17.91 578 TYR B N 1
ATOM 2801 C CA . TYR B 1 191 ? 0.147 -12.911 53.895 1.00 15.28 578 TYR B CA 1
ATOM 2802 C C . TYR B 1 191 ? 0.293 -13.938 54.996 1.00 19.29 578 TYR B C 1
ATOM 2803 O O . TYR B 1 191 ? 1.165 -13.787 55.860 1.00 21.20 578 TYR B O 1
ATOM 2812 N N . PRO B 1 192 ? -0.565 -14.964 55.014 1.00 19.04 579 PRO B N 1
ATOM 2813 C CA . PRO B 1 192 ? -0.440 -16.012 56.029 1.00 22.02 579 PRO B CA 1
ATOM 2814 C C . PRO B 1 192 ? 0.726 -16.926 55.716 1.00 25.77 579 PRO B C 1
ATOM 2815 O O . PRO B 1 192 ? 1.363 -16.795 54.664 1.00 21.70 579 PRO B O 1
ATOM 2819 N N . ALA B 1 193 ? 1.001 -17.859 56.618 1.00 21.58 580 ALA B N 1
ATOM 2820 C CA . ALA B 1 193 ? 2.032 -18.850 56.365 1.00 25.33 580 ALA B CA 1
ATOM 2821 C C . ALA B 1 193 ? 1.683 -19.660 55.120 1.00 21.16 580 ALA B C 1
ATOM 2822 O O . ALA B 1 193 ? 0.518 -19.962 54.858 1.00 20.64 580 ALA B O 1
ATOM 2824 N N . ILE B 1 194 ? 2.706 -19.963 54.328 1.00 19.94 581 ILE B N 1
ATOM 2825 C CA . ILE B 1 194 ? 2.586 -20.742 53.099 1.00 16.61 581 ILE B CA 1
ATOM 2826 C C . ILE B 1 194 ? 3.467 -21.974 53.298 1.00 18.65 581 ILE B C 1
ATOM 2827 O O . ILE B 1 194 ? 4.699 -21.842 53.441 1.00 20.77 581 ILE B O 1
ATOM 2832 N N . PRO B 1 195 ? 2.865 -23.156 53.406 1.00 20.07 582 PRO B N 1
ATOM 2833 C CA . PRO B 1 195 ? 3.645 -24.379 53.596 1.00 20.05 582 PRO B CA 1
ATOM 2834 C C . PRO B 1 195 ? 4.526 -24.633 52.388 1.00 25.97 582 PRO B C 1
ATOM 2835 O O . PRO B 1 195 ? 4.162 -24.309 51.254 1.00 20.37 582 PRO B O 1
ATOM 2839 N N . LYS B 1 196 ? 5.685 -25.246 52.637 1.00 18.28 583 LYS B N 1
ATOM 2840 C CA . LYS B 1 196 ? 6.510 -25.743 51.553 1.00 19.24 583 LYS B CA 1
ATOM 2841 C C . LYS B 1 196 ? 5.677 -26.517 50.546 1.00 20.48 583 LYS B C 1
ATOM 2842 O O . LYS B 1 196 ? 4.727 -27.215 50.904 1.00 22.04 583 LYS B O 1
ATOM 2848 N N . ASP B 1 197 ? 6.021 -26.348 49.271 1.00 15.56 584 ASP B N 1
ATOM 2849 C CA . ASP B 1 197 ? 5.465 -27.018 48.100 1.00 15.58 584 ASP B CA 1
ATOM 2850 C C . ASP B 1 197 ? 4.148 -26.388 47.692 1.00 16.02 584 ASP B C 1
ATOM 2851 O O . ASP B 1 197 ? 3.566 -26.830 46.712 1.00 16.74 584 ASP B O 1
ATOM 2856 N N . THR B 1 198 ? 3.683 -25.354 48.386 1.00 18.18 585 THR B N 1
ATOM 2857 C CA . THR B 1 198 ? 2.454 -24.678 47.991 1.00 18.22 585 THR B CA 1
ATOM 2858 C C . THR B 1 198 ? 2.684 -23.840 46.746 1.00 14.67 585 THR B C 1
ATOM 2859 O O . THR B 1 198 ? 3.571 -22.980 46.722 1.00 13.55 585 THR B O 1
ATOM 2863 N N . TYR B 1 199 ? 1.843 -24.059 45.738 1.00 10.88 586 TYR B N 1
ATOM 2864 C CA . TYR B 1 199 ? 1.850 -23.228 44.541 1.00 12.05 586 TYR B CA 1
ATOM 2865 C C . TYR B 1 199 ? 1.167 -21.897 44.820 1.00 15.45 586 TYR B C 1
ATOM 2866 O O . TYR B 1 199 ? 0.204 -21.813 45.606 1.00 14.27 586 TYR B O 1
ATOM 2875 N N . PHE B 1 200 ? 1.686 -20.846 44.185 1.00 11.05 587 PHE B N 1
ATOM 2876 C CA . PHE B 1 200 ? 1.078 -19.524 44.258 1.00 11.83 587 PHE B CA 1
ATOM 2877 C C . PHE B 1 200 ? 1.552 -18.727 43.056 1.00 12.45 587 PHE B C 1
ATOM 2878 O O . PHE B 1 200 ? 2.403 -19.170 42.298 1.00 11.11 587 PHE B O 1
ATOM 2886 N N . MET B 1 201 ? 0.891 -17.612 42.861 1.00 12.29 588 MET B N 1
ATOM 2887 C CA . MET B 1 201 ? 1.205 -16.801 41.677 1.00 12.25 588 MET B CA 1
ATOM 2888 C C . MET B 1 201 ? 1.536 -15.371 42.063 1.00 9.83 588 MET B C 1
ATOM 2889 O O . MET B 1 201 ? 0.989 -14.886 43.040 1.00 9.55 588 MET B O 1
ATOM 2894 N N . VAL B 1 202 ? 2.454 -14.786 41.325 1.00 9.64 589 VAL B N 1
ATOM 2895 C CA . VAL B 1 202 ? 2.814 -13.392 41.487 1.00 8.98 589 VAL B CA 1
ATOM 2896 C C . VAL B 1 202 ? 2.661 -12.755 40.118 1.00 11.90 589 VAL B C 1
ATOM 2897 O O . VAL B 1 202 ? 2.598 -13.439 39.088 1.00 13.12 589 VAL B O 1
ATOM 2901 N N . VAL B 1 203 ? 2.517 -11.430 40.121 1.00 10.84 590 VAL B N 1
ATOM 2902 C CA . VAL B 1 203 ? 2.380 -10.647 38.910 1.00 10.63 590 VAL B CA 1
ATOM 2903 C C . VAL B 1 203 ? 3.402 -9.526 38.981 1.00 10.50 590 VAL B C 1
ATOM 2904 O O . VAL B 1 203 ? 3.683 -9.013 40.068 1.00 11.45 590 VAL B O 1
ATOM 2908 N N . THR B 1 204 ? 3.980 -9.193 37.829 1.00 10.94 591 THR B N 1
ATOM 2909 C CA . THR B 1 204 ? 4.810 -8.014 37.663 1.00 11.72 591 THR B CA 1
ATOM 2910 C C . THR B 1 204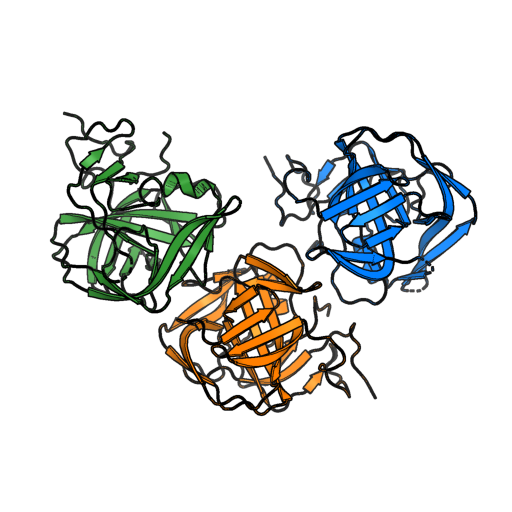 ? 4.210 -7.200 36.530 1.00 10.65 591 THR B C 1
ATOM 2911 O O . THR B 1 204 ? 3.458 -7.707 35.702 1.00 12.59 591 THR B O 1
ATOM 2915 N N . MET B 1 205 ? 4.540 -5.926 36.488 1.00 13.25 592 MET B N 1
ATOM 2916 C CA . MET B 1 205 ? 3.776 -5.031 35.645 1.00 12.35 592 MET B CA 1
ATOM 2917 C C . MET B 1 205 ? 4.610 -3.781 35.447 1.00 11.89 592 MET B C 1
ATOM 2918 O O . MET B 1 205 ? 5.376 -3.405 36.345 1.00 13.76 592 MET B O 1
ATOM 2923 N N . GLY B 1 206 ? 4.465 -3.143 34.302 1.00 14.72 593 GLY B N 1
ATOM 2924 C CA . GLY B 1 206 ? 4.973 -1.802 34.149 1.00 15.05 593 GLY B CA 1
ATOM 2925 C C . GLY B 1 206 ? 5.365 -1.530 32.723 1.00 11.70 593 GLY B C 1
ATOM 2926 O O . GLY B 1 206 ? 4.928 -2.211 31.795 1.00 13.30 593 GLY B O 1
ATOM 2927 N N . GLY B 1 207 ? 6.156 -0.474 32.551 1.00 16.43 594 GLY B N 1
ATOM 2928 C CA . GLY B 1 207 ? 6.489 -0.049 31.205 1.00 15.42 594 GLY B CA 1
ATOM 2929 C C . GLY B 1 207 ? 7.905 -0.365 30.768 1.00 19.91 594 GLY B C 1
ATOM 2930 O O . GLY B 1 207 ? 8.428 0.211 29.808 1.00 22.02 594 GLY B O 1
ATOM 2931 N N . ALA B 1 208 ? 8.549 -1.257 31.490 1.00 17.86 595 ALA B N 1
ATOM 2932 C CA . ALA B 1 208 ? 9.852 -1.775 31.108 1.00 17.78 595 ALA B CA 1
ATOM 2933 C C . ALA B 1 208 ? 9.751 -3.289 31.089 1.00 16.63 595 ALA B C 1
ATOM 2934 O O . ALA B 1 208 ? 8.858 -3.879 31.700 1.00 14.52 595 ALA B O 1
ATOM 2936 N N . SER B 1 209 ? 10.666 -3.911 30.368 1.00 15.50 596 SER B N 1
ATOM 2937 C CA . SER B 1 209 ? 10.589 -5.347 30.234 1.00 14.19 596 SER B CA 1
ATOM 2938 C C . SER B 1 209 ? 11.981 -5.860 29.963 1.00 16.48 596 SER B C 1
ATOM 2939 O O . SER B 1 209 ? 12.813 -5.164 29.399 1.00 18.56 596 SER B O 1
ATOM 2942 N N . PHE B 1 210 ? 12.215 -7.076 30.411 1.00 14.68 597 PHE B N 1
ATOM 2943 C CA . PHE B 1 210 ? 13.394 -7.832 30.082 1.00 17.38 597 PHE B CA 1
ATOM 2944 C C . PHE B 1 210 ? 12.909 -9.249 29.873 1.00 17.58 597 PHE B C 1
ATOM 2945 O O . PHE B 1 210 ? 11.776 -9.602 30.230 1.00 14.47 597 PHE B O 1
ATOM 2953 N N . THR B 1 211 ? 13.752 -10.081 29.292 1.00 13.30 598 THR B N 1
ATOM 2954 C CA . THR B 1 211 ? 13.321 -11.436 29.025 1.00 13.21 598 THR B CA 1
ATOM 2955 C C . THR B 1 211 ? 14.079 -12.414 29.907 1.00 18.81 598 THR B C 1
ATOM 2956 O O . THR B 1 211 ? 15.218 -12.151 30.314 1.00 13.77 598 THR B O 1
ATOM 2960 N N . ILE B 1 212 ? 13.381 -13.489 30.259 1.00 13.13 599 ILE B N 1
ATOM 2961 C CA . ILE B 1 212 ? 13.945 -14.692 30.870 1.00 20.50 599 ILE B CA 1
ATOM 2962 C C . ILE B 1 212 ? 13.503 -15.834 29.970 1.00 18.81 599 ILE B C 1
ATOM 2963 O O . ILE B 1 212 ? 12.305 -16.143 29.908 1.00 12.45 599 ILE B O 1
ATOM 2968 N N . GLN B 1 213 ? 14.451 -16.455 29.269 1.00 16.94 600 GLN B N 1
ATOM 2969 C CA . GLN B 1 213 ? 14.133 -17.469 28.238 1.00 17.51 600 GLN B CA 1
ATOM 2970 C C . GLN B 1 213 ? 13.173 -16.735 27.298 1.00 16.45 600 GLN B C 1
ATOM 2971 O O . GLN B 1 213 ? 13.443 -15.579 26.952 1.00 16.83 600 GLN B O 1
ATOM 2977 N N . ARG B 1 214 ? 12.039 -17.322 26.905 1.00 13.42 601 ARG B N 1
ATOM 2978 C CA . ARG B 1 214 ? 11.176 -16.535 26.041 1.00 13.45 601 ARG B CA 1
ATOM 2979 C C . ARG B 1 214 ? 10.275 -15.580 26.820 1.00 9.39 601 ARG B C 1
ATOM 2980 O O . ARG B 1 214 ? 9.571 -14.789 26.204 1.00 12.50 601 ARG B O 1
ATOM 2988 N N . TYR B 1 215 ? 10.269 -15.638 28.145 1.00 8.84 602 TYR B N 1
ATOM 2989 C CA . TYR B 1 215 ? 9.291 -14.898 28.911 1.00 10.12 602 TYR B CA 1
ATOM 2990 C C . TYR B 1 215 ? 9.642 -13.429 28.897 1.00 8.82 602 TYR B C 1
ATOM 2991 O O . TYR B 1 215 ? 10.780 -13.064 29.179 1.00 13.19 602 TYR B O 1
ATOM 3000 N N . VAL B 1 216 ? 8.656 -12.593 28.592 1.00 9.52 603 VAL B N 1
ATOM 3001 C CA . VAL B 1 216 ? 8.783 -11.135 28.653 1.00 12.56 603 VAL B CA 1
ATOM 3002 C C . VAL B 1 216 ? 8.272 -10.691 30.015 1.00 9.72 603 VAL B C 1
ATOM 3003 O O . VAL B 1 216 ? 7.088 -10.807 30.326 1.00 8.44 603 VAL B O 1
ATOM 3007 N N . VAL B 1 217 ? 9.165 -10.176 30.829 1.00 9.93 604 VAL B N 1
ATOM 3008 C CA . VAL B 1 217 ? 8.854 -9.850 32.202 1.00 8.68 604 VAL B CA 1
ATOM 3009 C C . VAL B 1 217 ? 8.710 -8.345 32.262 1.00 10.29 604 VAL B C 1
ATOM 3010 O O . VAL B 1 217 ? 9.686 -7.593 32.124 1.00 10.75 604 VAL B O 1
ATOM 3014 N N . TYR B 1 218 ? 7.494 -7.905 32.423 1.00 9.42 605 TYR B N 1
ATOM 3015 C CA . TYR B 1 218 ? 7.251 -6.475 32.598 1.00 9.81 605 TYR B CA 1
ATOM 3016 C C . TYR B 1 218 ? 7.544 -6.051 34.031 1.00 12.72 605 TYR B C 1
ATOM 3017 O O . TYR B 1 218 ? 7.338 -6.815 34.985 1.00 15.95 605 TYR B O 1
ATOM 3026 N N . ASN B 1 219 ? 8.028 -4.816 34.185 1.00 10.02 606 ASN B N 1
ATOM 3027 C CA . ASN B 1 219 ? 8.406 -4.321 35.487 1.00 9.96 606 ASN B CA 1
ATOM 3028 C C . ASN B 1 219 ? 8.319 -2.795 35.479 1.00 12.17 606 ASN B C 1
ATOM 3029 O O . ASN B 1 219 ? 8.133 -2.183 34.434 1.00 12.81 606 ASN B O 1
ATOM 3034 N N . GLU B 1 220 ? 8.447 -2.220 36.676 1.00 16.60 607 GLU B N 1
ATOM 3035 C CA . GLU B 1 220 ? 8.482 -0.781 37.021 1.00 22.13 607 GLU B CA 1
ATOM 3036 C C . GLU B 1 220 ? 7.334 -0.552 37.986 1.00 20.44 607 GLU B C 1
ATOM 3037 O O . GLU B 1 220 ? 7.277 0.479 38.649 1.00 23.96 607 GLU B O 1
ATOM 3043 N N . GLY B 1 221 ? 6.416 -1.515 38.082 1.00 17.07 608 GLY B N 1
ATOM 3044 C CA . GLY B 1 221 ? 5.413 -1.323 39.101 1.00 18.73 608 GLY B CA 1
ATOM 3045 C C . GLY B 1 221 ? 4.360 -0.313 38.663 1.00 18.13 608 GLY B C 1
ATOM 3046 O O . GLY B 1 221 ? 4.180 -0.004 37.476 1.00 15.58 608 GLY B O 1
ATOM 3047 N N . ILE B 1 222 ? 3.641 0.200 39.652 1.00 13.62 609 ILE B N 1
ATOM 3048 C CA . ILE B 1 222 ? 2.537 1.123 39.410 1.00 19.10 609 ILE B CA 1
ATOM 3049 C C . ILE B 1 222 ? 2.846 2.408 40.142 1.00 17.78 609 ILE B C 1
ATOM 3050 O O . ILE B 1 222 ? 3.211 2.371 41.323 1.00 19.03 609 ILE B O 1
ATOM 3055 N N . GLY B 1 223 ? 2.698 3.530 39.452 1.00 20.36 610 GLY B N 1
ATOM 3056 C CA . GLY B 1 223 ? 2.824 4.813 40.112 1.00 25.24 610 GLY B CA 1
ATOM 3057 C C . GLY B 1 223 ? 1.571 5.126 40.905 1.00 24.62 610 GLY B C 1
ATOM 3058 O O . GLY B 1 223 ? 1.151 4.338 41.765 1.00 29.72 610 GLY B O 1
ATOM 3059 N N . ASP B 1 224 ? 0.956 6.271 40.625 1.00 22.98 611 ASP B N 1
ATOM 3060 C CA . ASP B 1 224 ? -0.353 6.550 41.194 1.00 22.72 611 ASP B CA 1
ATOM 3061 C C . ASP B 1 224 ? -1.438 5.835 40.424 1.00 23.48 611 ASP B C 1
ATOM 3062 O O . ASP B 1 224 ? -2.607 5.865 40.824 1.00 28.62 611 ASP B O 1
ATOM 3067 N N . GLY B 1 225 ? -1.066 5.255 39.302 1.00 19.56 612 GLY B N 1
ATOM 3068 C CA . GLY B 1 225 ? -1.994 4.633 38.406 1.00 24.71 612 GLY B CA 1
ATOM 3069 C C . GLY B 1 225 ? -1.189 4.155 37.225 1.00 27.93 612 GLY B C 1
ATOM 3070 O O . GLY B 1 225 ? -0.038 4.570 37.009 1.00 23.73 612 GLY B O 1
ATOM 3071 N N . LEU B 1 226 ? -1.783 3.229 36.499 1.00 20.48 613 LEU B N 1
ATOM 3072 C CA . LEU B 1 226 ? -1.171 2.746 35.276 1.00 23.49 613 LEU B CA 1
ATOM 3073 C C . LEU B 1 226 ? -2.262 2.368 34.295 1.00 23.57 613 LEU B C 1
ATOM 3074 O O . LEU B 1 226 ? -3.190 1.651 34.663 1.00 21.78 613 LEU B O 1
ATOM 3079 N N . GLU B 1 227 ? -2.133 2.809 33.051 1.00 18.91 614 GLU B N 1
ATOM 3080 C CA . GLU B 1 227 ? -3.013 2.377 31.983 1.00 20.93 614 GLU B CA 1
ATOM 3081 C C . GLU B 1 227 ? -2.256 1.400 31.096 1.00 24.55 614 GLU B C 1
ATOM 3082 O O . GLU B 1 227 ? -1.202 1.744 30.544 1.00 23.94 614 GLU B O 1
ATOM 3088 N N . LEU B 1 228 ? -2.796 0.194 30.958 1.00 18.98 615 LEU B N 1
ATOM 3089 C CA . LEU B 1 228 ? -2.331 -0.875 30.066 1.00 18.90 615 LEU B CA 1
ATOM 3090 C C . LEU B 1 228 ? -3.219 -1.021 28.828 1.00 19.13 615 LEU B C 1
ATOM 3091 O O . LEU B 1 228 ? -4.447 -0.899 28.916 1.00 20.19 615 LEU B O 1
ATOM 3096 N N . PRO B 1 229 ? -2.601 -1.299 27.680 1.00 13.93 616 PRO B N 1
ATOM 3097 C CA . PRO B 1 229 ? -3.358 -1.737 26.502 1.00 17.68 616 PRO B CA 1
ATOM 3098 C C . PRO B 1 229 ? -4.443 -2.744 26.877 1.00 22.42 616 PRO B C 1
ATOM 3099 O O . PRO B 1 229 ? -4.213 -3.634 27.700 1.00 13.37 616 PRO B O 1
ATOM 3103 N N . ALA B 1 230 ? -5.638 -2.589 26.313 1.00 13.36 617 ALA B N 1
ATOM 3104 C CA . ALA B 1 230 ? -6.731 -3.485 26.655 1.00 18.01 617 ALA B CA 1
ATOM 3105 C C . ALA B 1 230 ? -6.395 -4.926 26.296 1.00 16.50 617 ALA B C 1
ATOM 3106 O O . ALA B 1 230 ? -6.964 -5.841 26.875 1.00 16.27 617 ALA B O 1
ATOM 3108 N N . PHE B 1 231 ? -5.470 -5.115 25.359 1.00 16.18 618 PHE B N 1
ATOM 3109 C CA . PHE B 1 231 ? -4.842 -6.359 24.967 1.00 18.70 618 PHE B CA 1
ATOM 3110 C C . PHE B 1 231 ? -4.541 -7.222 26.192 1.00 17.65 618 PHE B C 1
ATOM 3111 O O . PHE B 1 231 ? -4.650 -8.459 26.151 1.00 11.77 618 PHE B O 1
ATOM 3119 N N . TRP B 1 232 ? -4.154 -6.567 27.293 1.00 16.37 619 TRP B N 1
ATOM 3120 C CA . TRP B 1 232 ? -3.673 -7.304 28.458 1.00 14.74 619 TRP B CA 1
ATOM 3121 C C . TRP B 1 232 ? -4.796 -7.977 29.226 1.00 13.14 619 TRP B C 1
ATOM 3122 O O . TRP B 1 232 ? -4.525 -8.900 30.003 1.00 14.23 619 TRP B O 1
ATOM 3133 N N . GLY B 1 233 ? -6.046 -7.563 28.992 1.00 18.61 620 GLY B N 1
ATOM 3134 C CA . GLY B 1 233 ? -7.172 -8.214 29.643 1.00 13.39 620 GLY B CA 1
ATOM 3135 C C . GLY B 1 233 ? -7.131 -9.723 29.505 1.00 11.84 620 GLY B C 1
ATOM 3136 O O . GLY B 1 233 ? -7.270 -10.444 30.489 1.00 14.05 620 GLY B O 1
ATOM 3137 N N . LYS B 1 234 ? -6.938 -10.219 28.287 1.00 9.77 621 LYS B N 1
ATOM 3138 C CA . LYS B 1 234 ? -6.922 -11.670 28.085 1.00 10.87 621 LYS B CA 1
ATOM 3139 C C . LYS B 1 234 ? -5.937 -12.364 29.033 1.00 12.15 621 LYS B C 1
ATOM 3140 O O . LYS B 1 234 ? -6.231 -13.408 29.634 1.00 8.90 621 LYS B O 1
ATOM 3146 N N . TYR B 1 235 ? -4.736 -11.811 29.132 1.00 11.73 622 TYR B N 1
ATOM 3147 C CA . TYR B 1 235 ? -3.670 -12.470 29.887 1.00 9.12 622 TYR B CA 1
ATOM 3148 C C . TYR B 1 235 ? -3.887 -12.380 31.384 1.00 11.48 622 TYR B C 1
ATOM 3149 O O . TYR B 1 235 ? -3.302 -13.154 32.138 1.00 12.18 622 TYR B O 1
ATOM 3158 N N . LEU B 1 236 ? -4.688 -11.438 31.856 1.00 10.30 623 LEU B N 1
ATOM 3159 C CA . LEU B 1 236 ? -4.969 -11.377 33.276 1.00 14.08 623 LEU B CA 1
ATOM 3160 C C . LEU B 1 236 ? -6.293 -12.041 33.620 1.00 12.41 623 LEU B C 1
ATOM 3161 O O . LEU B 1 236 ? -6.747 -11.968 34.771 1.00 13.40 623 LEU B O 1
ATOM 3166 N N . SER B 1 237 ? -6.902 -12.709 32.654 1.00 10.18 624 SER B N 1
ATOM 3167 C CA . SER B 1 237 ? -8.194 -13.338 32.848 1.00 10.53 624 SER B CA 1
ATOM 3168 C C . SER B 1 237 ? -7.981 -14.820 33.161 1.00 12.01 624 SER B C 1
ATOM 3169 O O . SER B 1 237 ? -6.968 -15.405 32.756 1.00 13.89 624 SER B O 1
ATOM 3172 N N . GLN B 1 238 ? -8.921 -15.439 33.885 1.00 11.89 625 GLN B N 1
ATOM 3173 C CA . GLN B 1 238 ? -10.106 -14.824 34.481 1.00 9.87 625 GLN B CA 1
ATOM 3174 C C . GLN B 1 238 ? -9.829 -14.417 35.896 1.00 11.53 625 GLN B C 1
ATOM 3175 O O . GLN B 1 238 ? -10.721 -13.962 36.607 1.00 17.18 625 GLN B O 1
ATOM 3181 N N . LEU B 1 239 ? -8.579 -14.515 36.293 1.00 9.85 626 LEU B N 1
ATOM 3182 C CA . LEU B 1 239 ? -8.154 -14.178 37.670 1.00 14.89 626 LEU B CA 1
ATOM 3183 C C . LEU B 1 239 ? -8.563 -12.737 37.997 1.00 16.55 626 LEU B C 1
ATOM 3184 O O . LEU B 1 239 ? -9.262 -12.524 38.974 1.00 22.88 626 LEU B O 1
ATOM 3189 N N . TYR B 1 240 ? -8.168 -11.817 37.153 1.00 8.83 627 TYR B N 1
ATOM 3190 C CA . TYR B 1 240 ? -8.488 -10.400 37.378 1.00 15.27 627 TYR B CA 1
ATOM 3191 C C . TYR B 1 240 ? -9.843 -10.119 36.755 1.00 18.17 627 TYR B C 1
ATOM 3192 O O . TYR B 1 240 ? -9.937 -10.024 35.548 1.00 29.21 627 TYR B O 1
ATOM 3201 N N . GLY B 1 241 ? -10.850 -10.127 37.587 1.00 19.48 628 GLY B N 1
ATOM 3202 C CA . GLY B 1 241 ? -12.195 -9.776 37.133 1.00 22.46 628 GLY B CA 1
ATOM 3203 C C . GLY B 1 241 ? -12.988 -9.196 38.291 1.00 18.01 628 GLY B C 1
ATOM 3204 O O . GLY B 1 241 ? -12.432 -8.371 39.015 1.00 17.03 628 GLY B O 1
ATOM 3205 N N . PHE B 1 242 ? -14.210 -9.687 38.503 1.00 13.83 629 PHE B N 1
ATOM 3206 C CA . PHE B 1 242 ? -15.043 -9.039 39.507 1.00 14.00 629 PHE B CA 1
ATOM 3207 C C . PHE B 1 242 ? -14.889 -9.639 40.893 1.00 13.34 629 PHE B C 1
ATOM 3208 O O . PHE B 1 242 ? -15.228 -8.974 41.874 1.00 16.27 629 PHE B O 1
ATOM 3216 N N . SER B 1 243 ? -14.355 -10.848 41.033 1.00 11.30 630 SER B N 1
ATOM 3217 C CA A SER B 1 243 ? -14.503 -11.514 42.310 0.69 12.20 630 SER B CA 1
ATOM 3218 C CA B SER B 1 243 ? -14.478 -11.478 42.334 0.31 12.04 630 SER B CA 1
ATOM 3219 C C . SER B 1 243 ? -13.508 -12.633 42.492 1.00 11.91 630 SER B C 1
ATOM 3220 O O . SER B 1 243 ? -13.315 -13.432 41.583 1.00 11.68 630 SER B O 1
ATOM 3225 N N . TRP B 1 244 ? -12.970 -12.737 43.697 1.00 13.55 631 TRP B N 1
ATOM 3226 C CA . TRP B 1 244 ? -12.260 -13.920 44.114 1.00 10.77 631 TRP B CA 1
ATOM 3227 C C . TRP B 1 244 ? -13.103 -14.742 45.071 1.00 11.78 631 TRP B C 1
ATOM 3228 O O . TRP B 1 244 ? -12.631 -15.768 45.573 1.00 12.75 631 TRP B O 1
ATOM 3239 N N . SER B 1 245 ? -14.348 -14.322 45.314 1.00 11.88 632 SER B N 1
ATOM 3240 C CA . SER B 1 245 ? -15.247 -15.153 46.105 1.00 16.04 632 SER B CA 1
ATOM 3241 C C . SER B 1 245 ? -15.661 -16.381 45.326 1.00 13.58 632 SER B C 1
ATOM 3242 O O . SER B 1 245 ? -15.800 -17.459 45.895 1.00 15.39 632 SER B O 1
ATOM 3245 N N . SER B 1 246 ? -15.952 -16.213 44.035 1.00 10.57 633 SER B N 1
ATOM 3246 C CA . SER B 1 246 ? -16.219 -17.339 43.166 1.00 12.50 633 SER B CA 1
ATOM 3247 C C . SER B 1 246 ? -14.905 -17.909 42.653 1.00 8.31 633 SER B C 1
ATOM 3248 O O . SER B 1 246 ? -13.904 -17.185 42.568 1.00 11.50 633 SER B O 1
ATOM 3251 N N . PRO B 1 247 ? -14.897 -19.176 42.236 1.00 9.03 634 PRO B N 1
ATOM 3252 C CA . PRO B 1 247 ? -13.655 -19.768 41.734 1.00 14.70 634 PRO B CA 1
ATOM 3253 C C . PRO B 1 247 ? -13.219 -19.098 40.446 1.00 13.38 634 PRO B C 1
ATOM 3254 O O . PRO B 1 247 ? -14.045 -18.650 39.643 1.00 12.08 634 PRO B O 1
ATOM 3258 N N . THR B 1 248 ? -11.910 -19.071 40.222 1.00 6.76 635 THR B N 1
ATOM 3259 C CA . THR B 1 248 ? -11.441 -18.578 38.935 1.00 11.44 635 THR B CA 1
ATOM 3260 C C . THR B 1 248 ? -10.147 -19.293 38.551 1.00 17.28 635 THR B C 1
ATOM 3261 O O . THR B 1 248 ? -9.773 -20.323 39.136 1.00 9.87 635 THR B O 1
ATOM 3265 N N . TYR B 1 249 ? -9.502 -18.791 37.503 1.00 10.65 636 TYR B N 1
ATOM 3266 C CA . TYR B 1 249 ? -8.231 -19.360 37.122 1.00 9.90 636 TYR B CA 1
ATOM 3267 C C . TYR B 1 249 ? -7.334 -18.268 36.569 1.00 11.23 636 TYR B C 1
ATOM 3268 O O . TYR B 1 249 ? -7.781 -17.192 36.147 1.00 9.65 636 TYR B O 1
ATOM 3277 N N . ALA B 1 250 ? -6.051 -18.566 36.566 1.00 9.51 637 ALA B N 1
ATOM 3278 C CA . ALA B 1 250 ? -5.095 -17.804 35.788 1.00 10.27 637 ALA B CA 1
ATOM 3279 C C . ALA B 1 250 ? -4.357 -18.797 34.906 1.00 10.57 637 ALA B C 1
ATOM 3280 O O . ALA B 1 250 ? -4.056 -19.919 35.324 1.00 13.91 637 ALA B O 1
ATOM 3282 N N . CYS B 1 251 ? -4.047 -18.386 33.704 1.00 9.21 638 CYS B N 1
ATOM 3283 C CA . CYS B 1 251 ? -3.148 -19.171 32.886 1.00 9.35 638 CYS B CA 1
ATOM 3284 C C . CYS B 1 251 ? -1.731 -19.043 33.435 1.00 12.95 638 CYS B C 1
ATOM 3285 O O . CYS B 1 251 ? -1.337 -17.973 33.896 1.00 13.19 638 CYS B O 1
ATOM 3288 N N . VAL B 1 252 ? -0.958 -20.137 33.395 1.00 10.10 639 VAL B N 1
ATOM 3289 C CA . VAL B 1 252 ? 0.409 -20.160 33.889 1.00 11.42 639 VAL B CA 1
ATOM 3290 C C . VAL B 1 252 ? 1.401 -20.452 32.777 1.00 13.90 639 VAL B C 1
ATOM 3291 O O . VAL B 1 252 ? 2.604 -20.537 33.030 1.00 16.85 639 VAL B O 1
ATOM 3295 N N . THR B 1 253 ? 0.940 -20.523 31.540 1.00 11.50 640 THR B N 1
ATOM 3296 C CA . THR B 1 253 ? 1.833 -20.888 30.455 1.00 11.27 640 THR B CA 1
ATOM 3297 C C . THR B 1 253 ? 1.925 -19.739 29.460 1.00 11.70 640 THR B C 1
ATOM 3298 O O . THR B 1 253 ? 1.031 -18.907 29.373 1.00 10.79 640 THR B O 1
ATOM 3302 N N . TRP B 1 254 ? 2.990 -19.725 28.670 1.00 12.96 641 TRP B N 1
ATOM 3303 C CA . TRP B 1 254 ? 3.285 -18.544 27.855 1.00 14.68 641 TRP B CA 1
ATOM 3304 C C . TRP B 1 254 ? 2.348 -18.397 26.644 1.00 14.74 641 TRP B C 1
ATOM 3305 O O . TRP B 1 254 ? 1.909 -19.376 26.052 1.00 12.50 641 TRP B O 1
ATOM 3316 N N . GLU B 1 255 ? 2.055 -17.118 26.269 1.00 10.94 642 GLU B N 1
ATOM 3317 C CA . GLU B 1 255 ? 1.217 -16.820 25.105 1.00 15.50 642 GLU B CA 1
ATOM 3318 C C . GLU B 1 255 ? 0.124 -17.865 24.916 1.00 15.85 642 GLU B C 1
ATOM 3319 O O . GLU B 1 255 ? 0.160 -18.637 23.948 1.00 17.14 642 GLU B O 1
ATOM 3325 N N . PRO B 1 256 ? -0.813 -17.967 25.852 1.00 17.28 643 PRO B N 1
ATOM 3326 C CA . PRO B 1 256 ? -1.936 -18.896 25.686 1.00 14.83 643 PRO B CA 1
ATOM 3327 C C . PRO B 1 256 ? -2.725 -18.540 24.436 1.00 16.20 643 PRO B C 1
ATOM 3328 O O . PRO B 1 256 ? -3.039 -17.367 24.190 1.00 12.25 643 PRO B O 1
ATOM 3332 N N . ILE B 1 257 ? -3.014 -19.567 23.638 1.00 19.58 644 ILE B N 1
ATOM 3333 C CA . ILE B 1 257 ? -3.932 -19.493 22.505 1.00 23.10 644 ILE B CA 1
ATOM 3334 C C . ILE B 1 257 ? -5.137 -20.339 22.858 1.00 11.13 644 ILE B C 1
ATOM 3335 O O . ILE B 1 257 ? -5.032 -21.560 22.955 1.00 23.34 644 ILE B O 1
ATOM 3340 N N . TYR B 1 258 ? -6.280 -19.703 23.029 1.00 15.10 645 TYR B N 1
ATOM 3341 C CA . TYR B 1 258 ? -7.457 -20.462 23.372 1.00 21.27 645 TYR B CA 1
ATOM 3342 C C . TYR B 1 258 ? -8.234 -20.949 22.154 1.00 26.44 645 TYR B C 1
ATOM 3343 O O . TYR B 1 258 ? -8.799 -22.039 22.205 1.00 31.79 645 TYR B O 1
ATOM 3352 N N . SER C 1 33 ? 14.046 48.978 32.115 1.00 28.64 420 SER C N 1
ATOM 3353 C CA . SER C 1 33 ? 13.159 47.864 32.452 1.00 28.08 420 SER C CA 1
ATOM 3354 C C . SER C 1 33 ? 13.286 46.691 31.477 1.00 27.86 420 SER C C 1
ATOM 3355 O O . SER C 1 33 ? 13.685 46.842 30.326 1.00 32.35 420 SER C O 1
ATOM 3358 N N . TYR C 1 34 ? 12.908 45.503 31.947 1.00 24.63 421 TYR C N 1
ATOM 3359 C CA . TYR C 1 34 ? 12.959 44.290 31.133 1.00 23.99 421 TYR C CA 1
ATOM 3360 C C . TYR C 1 34 ? 11.919 43.322 31.676 1.00 22.75 421 TYR C C 1
ATOM 3361 O O . TYR C 1 34 ? 12.235 42.364 32.392 1.00 21.69 421 TYR C O 1
ATOM 3370 N N . PRO C 1 35 ? 10.651 43.588 31.406 1.00 24.75 422 PRO C N 1
ATOM 3371 C CA . PRO C 1 35 ? 9.594 42.725 31.929 1.00 18.38 422 PRO C CA 1
ATOM 3372 C C . PRO C 1 35 ? 9.459 41.474 31.081 1.00 19.50 422 PRO C C 1
ATOM 3373 O O . PRO C 1 35 ? 9.609 41.498 29.855 1.00 20.81 422 PRO C O 1
ATOM 3377 N N . MET C 1 36 ? 9.159 40.371 31.750 1.00 18.31 423 MET C N 1
ATOM 3378 C CA . MET C 1 36 ? 8.818 39.175 31.007 1.00 17.71 423 MET C CA 1
ATOM 3379 C C . MET C 1 36 ? 7.415 39.338 30.434 1.00 21.69 423 MET C C 1
ATOM 3380 O O . MET C 1 36 ? 6.551 39.976 31.040 1.00 18.36 423 MET C O 1
ATOM 3385 N N . THR C 1 37 ? 7.189 38.739 29.264 1.00 22.38 424 THR C N 1
ATOM 3386 C CA . THR C 1 37 ? 5.871 38.679 28.634 1.00 25.50 424 THR C CA 1
ATOM 3387 C C . THR C 1 37 ? 5.287 37.275 28.746 1.00 23.77 424 THR C C 1
ATOM 3388 O O . THR C 1 37 ? 6.006 36.308 29.030 1.00 20.12 424 THR C O 1
ATOM 3392 N N . PRO C 1 38 ? 3.980 37.116 28.513 1.00 25.41 425 PRO C N 1
ATOM 3393 C CA . PRO C 1 38 ? 3.413 35.753 28.480 1.00 22.37 425 PRO C CA 1
ATOM 3394 C C . PRO C 1 38 ? 4.014 34.856 27.407 1.00 23.53 425 PRO C C 1
ATOM 3395 O O . PRO C 1 38 ? 3.844 33.631 27.474 1.00 24.60 425 PRO C O 1
ATOM 3399 N N . SER C 1 39 ? 4.720 35.416 26.429 1.00 20.71 426 SER C N 1
ATOM 3400 C CA . SER C 1 39 ? 5.410 34.634 25.419 1.00 24.75 426 SER C CA 1
ATOM 3401 C C . SER C 1 39 ? 6.896 34.471 25.711 1.00 25.50 426 SER C C 1
ATOM 3402 O O . SER C 1 39 ? 7.602 33.870 24.898 1.00 25.23 426 SER C O 1
ATOM 3405 N N . SER C 1 40 ? 7.380 34.972 26.852 1.00 21.95 427 SER C N 1
ATOM 3406 C CA A SER C 1 40 ? 8.800 34.972 27.184 0.64 21.53 427 SER C CA 1
ATOM 3407 C CA B SER C 1 40 ? 8.806 34.946 27.107 0.36 21.53 427 SER C CA 1
ATOM 3408 C C . SER C 1 40 ? 9.257 33.602 27.681 1.00 22.85 427 SER C C 1
ATOM 3409 O O . SER C 1 40 ? 8.510 32.885 28.351 1.00 22.31 427 SER C O 1
ATOM 3414 N N . LEU C 1 41 ? 10.501 33.262 27.375 1.00 21.36 428 LEU C N 1
ATOM 3415 C CA . LEU C 1 41 ? 11.155 32.110 27.964 1.00 17.80 428 LEU C CA 1
ATOM 3416 C C . LEU C 1 41 ? 11.769 32.588 29.275 1.00 15.68 428 LEU C C 1
ATOM 3417 O O . LEU C 1 41 ? 12.663 33.439 29.276 1.00 18.42 428 LEU C O 1
ATOM 3422 N N . VAL C 1 42 ? 11.281 32.066 30.386 1.00 17.16 429 VAL C N 1
ATOM 3423 C CA . VAL C 1 42 ? 11.692 32.521 31.707 1.00 12.83 429 VAL C CA 1
ATOM 3424 C C . VAL C 1 42 ? 12.270 31.353 32.476 1.00 16.94 429 VAL C C 1
ATOM 3425 O O . VAL C 1 42 ? 11.653 30.283 32.560 1.00 14.30 429 VAL C O 1
ATOM 3429 N N . LEU C 1 43 ? 13.438 31.588 33.053 1.00 11.21 430 LEU C N 1
ATOM 3430 C CA . LEU C 1 43 ? 14.191 30.668 33.880 1.00 13.49 430 LEU C CA 1
ATOM 3431 C C . LEU C 1 43 ? 14.064 31.099 35.336 1.00 13.98 430 LEU C C 1
ATOM 3432 O O . LEU C 1 43 ? 14.282 32.278 35.663 1.00 16.41 430 LEU C O 1
ATOM 3437 N N . MET C 1 44 ? 13.719 30.173 36.204 1.00 9.90 431 MET C N 1
ATOM 3438 C CA . MET C 1 44 ? 13.639 30.451 37.635 1.00 11.50 431 MET C CA 1
ATOM 3439 C C . MET C 1 44 ? 14.993 30.029 38.176 1.00 14.80 431 MET C C 1
ATOM 3440 O O . MET C 1 44 ? 15.285 28.827 38.214 1.00 13.70 431 MET C O 1
ATOM 3445 N N . ALA C 1 45 ? 15.842 30.990 38.544 1.00 12.85 432 ALA C N 1
ATOM 3446 C CA . ALA C 1 45 ? 17.224 30.691 38.883 1.00 16.08 432 ALA C CA 1
ATOM 3447 C C . ALA C 1 45 ? 17.489 30.996 40.353 1.00 16.83 432 ALA C C 1
ATOM 3448 O O . ALA C 1 45 ? 16.875 31.891 40.936 1.00 17.18 432 ALA C O 1
ATOM 3450 N N . GLY C 1 46 ? 18.414 30.256 40.957 1.00 14.03 433 GLY C N 1
ATOM 3451 C CA . GLY C 1 46 ? 18.690 30.466 42.371 1.00 14.43 433 GLY C CA 1
ATOM 3452 C C . GLY C 1 46 ? 19.326 29.231 42.998 1.00 14.51 433 GLY C C 1
ATOM 3453 O O . GLY C 1 46 ? 19.883 28.390 42.309 1.00 14.04 433 GLY C O 1
ATOM 3454 N N . TYR C 1 47 ? 19.244 29.160 44.316 1.00 11.61 434 TYR C N 1
ATOM 3455 C CA . TYR C 1 47 ? 19.755 28.013 45.055 1.00 16.23 434 TYR C CA 1
ATOM 3456 C C . TYR C 1 47 ? 18.584 27.139 45.449 1.00 19.17 434 TYR C C 1
ATOM 3457 O O . TYR C 1 47 ? 17.824 27.484 46.363 1.00 19.89 434 TYR C O 1
ATOM 3466 N N . PHE C 1 48 ? 18.471 25.995 44.784 1.00 16.91 435 PHE C N 1
ATOM 3467 C CA . PHE C 1 48 ? 17.336 25.116 44.962 1.00 16.68 435 PHE C CA 1
ATOM 3468 C C . PHE C 1 48 ? 17.539 24.167 46.131 1.00 19.47 435 PHE C C 1
ATOM 3469 O O . PHE C 1 48 ? 18.655 23.760 46.471 1.00 16.34 435 PHE C O 1
ATOM 3477 N N . SER C 1 49 ? 16.432 23.797 46.741 1.00 19.68 436 SER C N 1
ATOM 3478 C CA . SER C 1 49 ? 16.482 22.812 47.803 1.00 23.66 436 SER C CA 1
ATOM 3479 C C . SER C 1 49 ? 15.212 21.982 47.729 1.00 26.11 436 SER C C 1
ATOM 3480 O O . SER C 1 49 ? 14.152 22.480 47.345 1.00 17.58 436 SER C O 1
ATOM 3483 N N . GLY C 1 50 ? 15.361 20.699 47.992 1.00 22.24 437 GLY C N 1
ATOM 3484 C CA . GLY C 1 50 ? 14.233 19.824 48.014 1.00 26.77 437 GLY C CA 1
ATOM 3485 C C . GLY C 1 50 ? 13.813 19.558 49.434 1.00 28.19 437 GLY C C 1
ATOM 3486 O O . GLY C 1 50 ? 13.996 20.378 50.353 1.00 18.61 437 GLY C O 1
ATOM 3487 N N . PRO C 1 51 ? 13.256 18.380 49.649 1.00 22.38 438 PRO C N 1
ATOM 3488 C CA . PRO C 1 51 ? 12.819 18.022 50.986 1.00 21.82 438 PRO C CA 1
ATOM 3489 C C . PRO C 1 51 ? 14.025 17.771 51.860 1.00 24.25 438 PRO C C 1
ATOM 3490 O O . PRO C 1 51 ? 15.072 17.309 51.390 1.00 22.53 438 PRO C O 1
ATOM 3494 N N . GLU C 1 52 ? 13.866 18.076 53.139 1.00 24.80 439 GLU C N 1
ATOM 3495 C CA . GLU C 1 52 ? 14.832 17.626 54.124 1.00 29.26 439 GLU C CA 1
ATOM 3496 C C . GLU C 1 52 ? 14.546 16.166 54.461 1.00 29.02 439 GLU C C 1
ATOM 3497 O O . GLU C 1 52 ? 13.387 15.782 54.688 1.00 28.77 439 GLU C O 1
ATOM 3503 N N . ILE C 1 53 ? 15.589 15.346 54.448 1.00 29.23 440 ILE C N 1
ATOM 3504 C CA . ILE C 1 53 ? 15.462 13.920 54.766 1.00 27.05 440 ILE C CA 1
ATOM 3505 C C . ILE C 1 53 ? 16.414 13.532 55.883 1.00 28.93 440 ILE C C 1
ATOM 3506 O O . ILE C 1 53 ? 17.363 14.262 56.174 1.00 34.19 440 ILE C O 1
ATOM 3511 N N . GLY C 1 58 ? 19.726 13.216 51.697 1.00 34.27 445 GLY C N 1
ATOM 3512 C CA . GLY C 1 58 ? 20.133 13.471 50.315 1.00 41.84 445 GLY C CA 1
ATOM 3513 C C . GLY C 1 58 ? 20.475 14.929 50.022 1.00 35.98 445 GLY C C 1
ATOM 3514 O O . GLY C 1 58 ? 20.179 15.460 48.951 1.00 31.77 445 GLY C O 1
ATOM 3515 N N . LYS C 1 59 ? 21.104 15.581 50.993 1.00 35.94 446 LYS C N 1
ATOM 3516 C CA . LYS C 1 59 ? 21.373 17.009 50.882 1.00 36.20 446 LYS C CA 1
ATOM 3517 C C . LYS C 1 59 ? 22.170 17.302 49.619 1.00 29.00 446 LYS C C 1
ATOM 3518 O O . LYS C 1 59 ? 23.191 16.659 49.352 1.00 29.73 446 LYS C O 1
ATOM 3524 N N . TYR C 1 60 ? 21.662 18.247 48.832 1.00 24.80 447 TYR C N 1
ATOM 3525 C CA . TYR C 1 60 ? 22.220 18.817 47.608 1.00 22.82 447 TYR C CA 1
ATOM 3526 C C . TYR C 1 60 ? 22.048 17.894 46.417 1.00 20.13 447 TYR C C 1
ATOM 3527 O O . TYR C 1 60 ? 22.477 18.250 45.325 1.00 14.96 447 TYR C O 1
ATOM 3536 N N . MET C 1 61 ? 21.425 16.739 46.583 1.00 18.28 448 MET C N 1
ATOM 3537 C CA . MET C 1 61 ? 21.283 15.861 45.428 1.00 17.04 448 MET C CA 1
ATOM 3538 C C . MET C 1 61 ? 19.957 16.150 44.737 1.00 19.43 448 MET C C 1
ATOM 3539 O O . MET C 1 61 ? 18.928 16.201 45.404 1.00 19.44 448 MET C O 1
ATOM 3544 N N . PRO C 1 62 ? 19.922 16.392 43.424 1.00 15.60 449 PRO C N 1
ATOM 3545 C CA . PRO C 1 62 ? 18.628 16.606 42.760 1.00 17.45 449 PRO C CA 1
ATOM 3546 C C . PRO C 1 62 ? 17.799 15.335 42.797 1.00 21.09 449 PRO C C 1
ATOM 3547 O O . PRO C 1 62 ? 18.176 14.349 42.166 1.00 22.29 449 PRO C O 1
ATOM 3551 N N . LEU C 1 63 ? 16.696 15.356 43.545 1.00 19.77 450 LEU C N 1
ATOM 3552 C CA . LEU C 1 63 ? 15.929 14.173 43.898 1.00 20.32 450 LEU C CA 1
ATOM 3553 C C . LEU C 1 63 ? 14.495 14.312 43.424 1.00 19.56 450 LEU C C 1
ATOM 3554 O O . LEU C 1 63 ? 13.916 15.404 43.432 1.00 19.17 450 LEU C O 1
ATOM 3559 N N . LEU C 1 64 ? 13.920 13.174 43.081 1.00 16.76 451 LEU C N 1
ATOM 3560 C CA . LEU C 1 64 ? 12.482 13.101 42.782 1.00 17.34 451 LEU C CA 1
ATOM 3561 C C . LEU C 1 64 ? 11.913 12.152 43.844 1.00 18.81 451 LEU C C 1
ATOM 3562 O O . LEU C 1 64 ? 12.686 11.417 44.465 1.00 17.81 451 LEU C O 1
ATOM 3567 N N . PHE C 1 65 ? 10.613 12.164 44.036 1.00 14.83 452 PHE C N 1
ATOM 3568 C CA . PHE C 1 65 ? 10.051 11.280 45.044 1.00 15.21 452 PHE C CA 1
ATOM 3569 C C . PHE C 1 65 ? 8.692 10.785 44.590 1.00 15.54 452 PHE C C 1
ATOM 3570 O O . PHE C 1 65 ? 8.019 11.413 43.767 1.00 15.12 452 PHE C O 1
ATOM 3578 N N . GLN C 1 66 ? 8.308 9.666 45.176 1.00 15.21 453 GLN C N 1
ATOM 3579 C CA . GLN C 1 66 ? 6.951 9.131 44.947 1.00 17.20 453 GLN C CA 1
ATOM 3580 C C . GLN C 1 66 ? 6.333 9.018 46.334 1.00 17.75 453 GLN C C 1
ATOM 3581 O O . GLN C 1 66 ? 6.808 8.220 47.127 1.00 14.39 453 GLN C O 1
ATOM 3587 N N . GLN C 1 67 ? 5.330 9.839 46.569 1.00 12.89 454 GLN C N 1
ATOM 3588 C CA . GLN C 1 67 ? 4.690 9.898 47.865 1.00 21.36 454 GLN C CA 1
ATOM 3589 C C . GLN C 1 67 ? 3.921 8.621 48.147 1.00 21.81 454 GLN C C 1
ATOM 3590 O O . GLN C 1 67 ? 3.206 8.089 47.286 1.00 21.97 454 GLN C O 1
ATOM 3596 N N . ASN C 1 68 ? 4.074 8.151 49.374 1.00 17.18 455 ASN C N 1
ATOM 3597 C CA . ASN C 1 68 ? 3.342 6.991 49.855 1.00 20.30 455 ASN C CA 1
ATOM 3598 C C . ASN C 1 68 ? 1.853 7.275 49.968 1.00 23.85 455 ASN C C 1
ATOM 3599 O O . ASN C 1 68 ? 1.029 6.368 49.789 1.00 21.47 455 ASN C O 1
ATOM 3604 N N . THR C 1 69 ? 1.494 8.520 50.272 1.00 22.64 456 THR C N 1
ATOM 3605 C CA . THR C 1 69 ? 0.118 8.935 50.443 1.00 26.29 456 THR C CA 1
ATOM 3606 C C . THR C 1 69 ? -0.106 10.146 49.547 1.00 29.37 456 THR C C 1
ATOM 3607 O O . THR C 1 69 ? 0.792 10.580 48.823 1.00 23.16 456 THR C O 1
ATOM 3611 N N . SER C 1 70 ? -1.297 10.720 49.596 1.00 26.48 457 SER C N 1
ATOM 3612 C CA . SER C 1 70 ? -1.614 11.847 48.717 1.00 26.82 457 SER C CA 1
ATOM 3613 C C . SER C 1 70 ? -1.383 13.174 49.433 1.00 30.11 457 SER C C 1
ATOM 3614 O O . SER C 1 70 ? -2.291 13.983 49.595 1.00 27.78 457 SER C O 1
ATOM 3617 N N . LYS C 1 71 ? -0.139 13.420 49.838 1.00 23.95 458 LYS C N 1
ATOM 3618 C CA . LYS C 1 71 ? 0.110 14.584 50.681 1.00 23.42 458 LYS C CA 1
ATOM 3619 C C . LYS C 1 71 ? 0.075 15.888 49.885 1.00 21.56 458 LYS C C 1
ATOM 3620 O O . LYS C 1 71 ? -0.610 16.840 50.272 1.00 24.35 458 LYS C O 1
ATOM 3626 N N . VAL C 1 72 ? 0.837 15.977 48.800 1.00 22.48 459 VAL C N 1
ATOM 3627 C CA . VAL C 1 72 ? 0.905 17.201 48.004 1.00 17.85 459 VAL C CA 1
ATOM 3628 C C . VAL C 1 72 ? 0.394 16.883 46.613 1.00 21.01 459 VAL C C 1
ATOM 3629 O O . VAL C 1 72 ? 0.996 16.088 45.891 1.00 17.00 459 VAL C O 1
ATOM 3633 N N . THR C 1 73 ? -0.698 17.522 46.228 1.00 18.06 460 THR C N 1
ATOM 3634 C CA . THR C 1 73 ? -1.295 17.287 44.923 1.00 19.22 460 THR C CA 1
ATOM 3635 C C . THR C 1 73 ? -1.365 18.571 44.111 1.00 15.56 460 THR C C 1
ATOM 3636 O O . THR C 1 73 ? -1.452 19.674 44.654 1.00 20.30 460 THR C O 1
ATOM 3640 N N . PHE C 1 74 ? -1.327 18.402 42.799 1.00 14.07 461 PHE C N 1
ATOM 3641 C CA . PHE C 1 74 ? -1.753 19.422 41.870 1.00 19.80 461 PHE C CA 1
ATOM 3642 C C . PHE C 1 74 ? -3.221 19.183 41.574 1.00 22.76 461 PHE C C 1
ATOM 3643 O O . PHE C 1 74 ? -3.619 18.047 41.315 1.00 19.96 461 PHE C O 1
ATOM 3651 N N . ARG C 1 75 ? -4.029 20.242 41.625 1.00 24.38 462 ARG C N 1
ATOM 3652 C CA . ARG C 1 75 ? -5.449 20.107 41.340 1.00 19.79 462 ARG C CA 1
ATOM 3653 C C . ARG C 1 75 ? -5.863 21.206 40.379 1.00 21.80 462 ARG C C 1
ATOM 3654 O O . ARG C 1 75 ? -5.526 22.382 40.587 1.00 22.97 462 ARG C O 1
ATOM 3662 N N . SER C 1 76 ? -6.551 20.814 39.313 1.00 26.41 463 SER C N 1
ATOM 3663 C CA . SER C 1 76 ? -7.204 21.754 38.411 1.00 27.96 463 SER C CA 1
ATOM 3664 C C . SER C 1 76 ? -8.484 21.120 37.903 1.00 30.86 463 SER C C 1
ATOM 3665 O O . SER C 1 76 ? -8.438 20.014 37.362 1.00 28.77 463 SER C O 1
ATOM 3668 N N . GLY C 1 77 ? -9.605 21.825 38.046 1.00 34.59 464 GLY C N 1
ATOM 3669 C CA . GLY C 1 77 ? -10.877 21.232 37.670 1.00 34.30 464 GLY C CA 1
ATOM 3670 C C . GLY C 1 77 ? -11.056 19.891 38.347 1.00 31.82 464 GLY C C 1
ATOM 3671 O O . GLY C 1 77 ? -10.930 19.763 39.569 1.00 33.47 464 GLY C O 1
ATOM 3672 N N . SER C 1 78 ? -11.305 18.861 37.544 1.00 32.95 465 SER C N 1
ATOM 3673 C CA . SER C 1 78 ? -11.535 17.512 38.047 1.00 33.74 465 SER C CA 1
ATOM 3674 C C . SER C 1 78 ? -10.256 16.703 38.224 1.00 36.75 465 SER C C 1
ATOM 3675 O O . SER C 1 78 ? -10.324 15.575 38.724 1.00 38.66 465 SER C O 1
ATOM 3678 N N . HIS C 1 79 ? -9.101 17.229 37.824 1.00 34.19 466 HIS C N 1
ATOM 3679 C CA . HIS C 1 79 ? -7.856 16.476 37.935 1.00 33.00 466 HIS C CA 1
ATOM 3680 C C . HIS C 1 79 ? -7.190 16.765 39.275 1.00 28.90 466 HIS C C 1
ATOM 3681 O O . HIS C 1 79 ? -7.088 17.925 39.686 1.00 26.71 466 HIS C O 1
ATOM 3688 N N . THR C 1 80 ? -6.745 15.702 39.946 1.00 23.02 467 THR C N 1
ATOM 3689 C CA . THR C 1 80 ? -6.007 15.768 41.209 1.00 25.22 467 THR C CA 1
ATOM 3690 C C . THR C 1 80 ? -4.844 14.796 41.067 1.00 30.77 467 THR C C 1
ATOM 3691 O O . THR C 1 80 ? -5.074 13.592 40.950 1.00 24.04 467 THR C O 1
ATOM 3695 N N . ILE C 1 81 ? -3.614 15.292 41.032 1.00 22.58 468 ILE C N 1
ATOM 3696 C CA . ILE C 1 81 ? -2.469 14.432 40.752 1.00 24.55 468 ILE C CA 1
ATOM 3697 C C . ILE C 1 81 ? -1.352 14.730 41.750 1.00 20.75 468 ILE C C 1
ATOM 3698 O O . ILE C 1 81 ? -1.135 15.882 42.137 1.00 20.62 468 ILE C O 1
ATOM 3703 N N . LYS C 1 82 ? -0.683 13.684 42.184 1.00 17.25 469 LYS C N 1
ATOM 3704 C CA . LYS C 1 82 ? 0.425 13.831 43.138 1.00 16.84 469 LYS C CA 1
ATOM 3705 C C . LYS C 1 82 ? 1.663 14.345 42.412 1.00 23.39 469 LYS C C 1
ATOM 3706 O O . LYS C 1 82 ? 1.931 13.906 41.303 1.00 24.97 469 LYS C O 1
ATOM 3712 N N . ILE C 1 83 ? 2.395 15.230 43.064 1.00 17.97 470 ILE C N 1
ATOM 3713 C CA . ILE C 1 83 ? 3.636 15.728 42.493 1.00 17.85 470 ILE C CA 1
ATOM 3714 C C . ILE C 1 83 ? 4.760 14.767 42.858 1.00 18.11 470 ILE C C 1
ATOM 3715 O O . ILE C 1 83 ? 4.699 14.067 43.872 1.00 17.11 470 ILE C O 1
ATOM 3720 N N . VAL C 1 84 ? 5.804 14.773 42.019 1.00 16.63 471 VAL C N 1
ATOM 3721 C CA . VAL C 1 84 ? 7.004 13.900 42.204 1.00 12.37 471 VAL C CA 1
ATOM 3722 C C . VAL C 1 84 ? 8.202 14.762 42.594 1.00 17.89 471 VAL C C 1
ATOM 3723 O O . VAL C 1 84 ? 9.279 14.204 42.815 1.00 13.60 471 VAL C O 1
ATOM 3727 N N . SER C 1 85 ? 8.005 16.074 42.652 1.00 15.78 472 SER C N 1
ATOM 3728 C CA . SER C 1 85 ? 9.084 16.927 43.205 1.00 14.96 472 SER C CA 1
ATOM 3729 C C . SER C 1 85 ? 8.537 18.268 43.692 1.00 16.73 472 SER C C 1
ATOM 3730 O O . SER C 1 85 ? 7.541 18.720 43.156 1.00 14.54 472 SER C O 1
ATOM 3733 N N . MET C 1 86 ? 9.175 18.815 44.712 1.00 14.60 473 MET C N 1
ATOM 3734 C CA . MET C 1 86 ? 8.829 20.151 45.228 1.00 16.05 473 MET C CA 1
ATOM 3735 C C . MET C 1 86 ? 10.141 20.827 45.633 1.00 16.50 473 MET C C 1
ATOM 3736 O O . MET C 1 86 ? 10.812 20.346 46.518 1.00 16.91 473 MET C O 1
ATOM 3741 N N . VAL C 1 87 ? 10.483 21.880 44.922 1.00 13.32 474 VAL C N 1
ATOM 3742 C CA . VAL C 1 87 ? 11.754 22.531 45.192 1.00 13.40 474 VAL C CA 1
ATOM 3743 C C . VAL C 1 87 ? 11.475 23.960 45.626 1.00 18.29 474 VAL C C 1
ATOM 3744 O O . VAL C 1 87 ? 10.660 24.662 45.009 1.00 14.73 474 VAL C O 1
ATOM 3748 N N . LEU C 1 88 ? 12.136 24.364 46.697 1.00 19.18 475 LEU C N 1
ATOM 3749 C CA . LEU C 1 88 ? 12.190 25.725 47.181 1.00 19.36 475 LEU C CA 1
ATOM 3750 C C . LEU C 1 88 ? 13.425 26.383 46.592 1.00 22.91 475 LEU C C 1
ATOM 3751 O O . LEU C 1 88 ? 14.406 25.712 46.241 1.00 18.91 475 LEU C O 1
ATOM 3756 N N . VAL C 1 89 ? 13.383 27.705 46.477 1.00 16.67 476 VAL C N 1
ATOM 3757 C CA . VAL C 1 89 ? 14.456 28.402 45.790 1.00 20.99 476 VAL C CA 1
ATOM 3758 C C . VAL C 1 89 ? 14.866 29.567 46.660 1.00 24.24 476 VAL C C 1
ATOM 3759 O O . VAL C 1 89 ? 14.030 30.399 47.033 1.00 20.50 476 VAL C O 1
ATOM 3763 N N . ASP C 1 90 ? 16.134 29.603 47.012 1.00 21.46 477 ASP C N 1
ATOM 3764 C CA A ASP C 1 90 ? 16.692 30.742 47.717 0.46 21.39 477 ASP C CA 1
ATOM 3765 C CA B ASP C 1 90 ? 16.700 30.724 47.729 0.54 21.39 477 ASP C CA 1
ATOM 3766 C C . ASP C 1 90 ? 17.399 31.644 46.722 1.00 21.74 477 ASP C C 1
ATOM 3767 O O . ASP C 1 90 ? 17.866 31.202 45.658 1.00 19.00 477 ASP C O 1
ATOM 3776 N N . ARG C 1 91 ? 17.457 32.945 47.007 1.00 16.23 478 ARG C N 1
ATOM 3777 C CA . ARG C 1 91 ? 18.144 33.955 46.149 1.00 18.38 478 ARG C CA 1
ATOM 3778 C C . ARG C 1 91 ? 17.531 33.899 44.746 1.00 19.69 478 ARG C C 1
ATOM 3779 O O . ARG C 1 91 ? 18.268 33.934 43.766 1.00 15.18 478 ARG C O 1
ATOM 3787 N N . LEU C 1 92 ? 16.200 33.838 44.690 1.00 20.33 479 LEU C N 1
ATOM 3788 C CA . LEU C 1 92 ? 15.507 33.669 43.422 1.00 15.72 479 LEU C CA 1
ATOM 3789 C C . LEU C 1 92 ? 15.743 34.825 42.458 1.00 21.51 479 LEU C C 1
ATOM 3790 O O . LEU C 1 92 ? 15.710 35.999 42.838 1.00 16.59 479 LEU C O 1
ATOM 3795 N N . MET C 1 93 ? 15.949 34.485 41.194 1.00 15.49 480 MET C N 1
ATOM 3796 C CA . MET C 1 93 ? 16.070 35.450 40.117 1.00 13.51 480 MET C CA 1
ATOM 3797 C C . MET C 1 93 ? 15.288 34.919 38.947 1.00 16.88 480 MET C C 1
ATOM 3798 O O . MET C 1 93 ? 15.327 33.717 38.678 1.00 15.42 480 MET C O 1
ATOM 3803 N N . TRP C 1 94 ? 14.621 35.810 38.226 1.00 17.18 481 TRP C N 1
ATOM 3804 C CA . TRP C 1 94 ? 13.955 35.444 36.981 1.00 13.64 481 TRP C CA 1
ATOM 3805 C C . TRP C 1 94 ? 14.841 35.882 35.822 1.00 18.20 481 TRP C C 1
ATOM 3806 O O . TRP C 1 94 ? 15.114 37.083 35.645 1.00 15.73 481 TRP C O 1
ATOM 3817 N N . LEU C 1 95 ? 15.286 34.909 35.033 1.00 13.04 482 LEU C N 1
ATOM 3818 C CA . LEU C 1 95 ? 16.281 35.128 34.008 1.00 12.42 482 LEU C CA 1
ATOM 3819 C C . LEU C 1 95 ? 15.703 34.823 32.639 1.00 12.69 482 LEU C C 1
ATOM 3820 O O . LEU C 1 95 ? 14.845 33.936 32.486 1.00 16.47 482 LEU C O 1
ATOM 3825 N N . ASP C 1 96 ? 16.204 35.510 31.613 1.00 13.22 483 ASP C N 1
ATOM 3826 C CA . ASP C 1 96 ? 15.856 35.094 30.271 1.00 16.00 483 ASP C CA 1
ATOM 3827 C C . ASP C 1 96 ? 16.881 34.056 29.831 1.00 19.52 483 ASP C C 1
ATOM 3828 O O . ASP C 1 96 ? 17.757 33.649 30.608 1.00 17.92 483 ASP C O 1
ATOM 3833 N N . LYS C 1 97 ? 16.776 33.620 28.583 1.00 20.72 484 LYS C N 1
ATOM 3834 C CA . LYS C 1 97 ? 17.655 32.561 28.095 1.00 18.29 484 LYS C CA 1
ATOM 3835 C C . LYS C 1 97 ? 19.095 33.035 27.928 1.00 24.02 484 LYS C C 1
ATOM 3836 O O . LYS C 1 97 ? 19.970 32.238 27.573 1.00 17.43 484 LYS C O 1
ATOM 3842 N N . HIS C 1 98 ? 19.377 34.301 28.213 1.00 19.40 485 HIS C N 1
ATOM 3843 C CA . HIS C 1 98 ? 20.716 34.796 28.000 1.00 24.43 485 HIS C CA 1
ATOM 3844 C C . HIS C 1 98 ? 21.274 35.197 29.357 1.00 26.32 485 HIS C C 1
ATOM 3845 O O . HIS C 1 98 ? 22.366 35.777 29.448 1.00 25.89 485 HIS C O 1
ATOM 3852 N N . PHE C 1 99 ? 20.514 34.890 30.414 1.00 20.07 486 PHE C N 1
ATOM 3853 C CA . PHE C 1 99 ? 20.812 35.131 31.819 1.00 26.05 486 PHE C CA 1
ATOM 3854 C C . PHE C 1 99 ? 20.673 36.596 32.201 1.00 22.27 486 PHE C C 1
ATOM 3855 O O . PHE C 1 99 ? 21.174 36.995 33.267 1.00 25.49 486 PHE C O 1
ATOM 3863 N N . ASN C 1 100 ? 20.032 37.398 31.356 1.00 26.71 487 ASN C N 1
ATOM 3864 C CA . ASN C 1 100 ? 19.576 38.722 31.755 1.00 22.56 487 ASN C CA 1
ATOM 3865 C C . ASN C 1 100 ? 18.440 38.571 32.761 1.00 24.80 487 ASN C C 1
ATOM 3866 O O . ASN C 1 100 ? 17.569 37.698 32.616 1.00 19.05 487 ASN C O 1
ATOM 3871 N N . GLN C 1 101 ? 18.429 39.428 33.769 1.00 17.24 488 GLN C N 1
ATOM 3872 C CA . GLN C 1 101 ? 17.416 39.342 34.813 1.00 16.06 488 GLN C CA 1
ATOM 3873 C C . GLN C 1 101 ? 16.211 40.205 34.424 1.00 23.43 488 GLN C C 1
ATOM 3874 O O . GLN C 1 101 ? 16.340 41.411 34.153 1.00 16.81 488 GLN C O 1
ATOM 3880 N N . TYR C 1 102 ? 15.056 39.570 34.328 1.00 16.32 489 TYR C N 1
ATOM 3881 C CA . TYR C 1 102 ? 13.796 40.287 34.169 1.00 16.73 489 TYR C CA 1
ATOM 3882 C C . TYR C 1 102 ? 13.526 41.169 35.385 1.00 18.37 489 TYR C C 1
ATOM 3883 O O . TYR C 1 102 ? 13.905 40.840 36.515 1.00 17.42 489 TYR C O 1
ATOM 3892 N N . THR C 1 103 ? 12.841 42.298 35.157 1.00 20.02 490 THR C N 1
ATOM 3893 C CA . THR C 1 103 ? 12.583 43.247 36.235 1.00 17.95 490 THR C CA 1
ATOM 3894 C C . THR C 1 103 ? 11.228 43.037 36.894 1.00 19.51 490 THR C C 1
ATOM 3895 O O . THR C 1 103 ? 10.924 43.703 37.895 1.00 13.91 490 THR C O 1
ATOM 3899 N N . ASN C 1 104 ? 10.419 42.128 36.350 1.00 17.83 491 ASN C N 1
ATOM 3900 C CA . ASN C 1 104 ? 9.093 41.862 36.885 1.00 21.19 491 ASN C CA 1
ATOM 3901 C C . ASN C 1 104 ? 9.015 40.421 37.358 1.00 22.41 491 ASN C C 1
ATOM 3902 O O . ASN C 1 104 ? 10.047 39.791 37.606 1.00 17.33 491 ASN C O 1
ATOM 3907 N N . GLU C 1 105 ? 7.801 39.908 37.495 1.00 16.72 492 GLU C N 1
ATOM 3908 C CA . GLU C 1 105 ? 7.438 38.674 38.165 1.00 22.39 492 GLU C CA 1
ATOM 3909 C C . GLU C 1 105 ? 6.517 37.843 37.295 1.00 19.83 492 GLU C C 1
ATOM 3910 O O . GLU C 1 105 ? 5.660 38.392 36.601 1.00 20.92 492 GLU C O 1
ATOM 3916 N N . PRO C 1 106 ? 6.600 36.524 37.393 1.00 18.58 493 PRO C N 1
ATOM 3917 C CA . PRO C 1 106 ? 5.630 35.691 36.667 1.00 18.65 493 PRO C CA 1
ATOM 3918 C C . PRO C 1 106 ? 4.199 35.915 37.112 1.00 17.35 493 PRO C C 1
ATOM 3919 O O . PRO C 1 106 ? 3.277 35.869 36.289 1.00 19.01 493 PRO C O 1
ATOM 3923 N N . ASP C 1 107 ? 3.975 36.093 38.405 1.00 16.25 494 ASP C N 1
ATOM 3924 C CA . ASP C 1 107 ? 2.610 36.279 38.884 1.00 23.31 494 ASP C CA 1
ATOM 3925 C C . ASP C 1 107 ? 2.032 37.574 38.326 1.00 27.65 494 ASP C C 1
ATOM 3926 O O . ASP C 1 107 ? 2.593 38.652 38.537 1.00 25.47 494 ASP C O 1
ATOM 3931 N N . GLY C 1 108 ? 0.915 37.464 37.623 1.00 22.84 495 GLY C N 1
ATOM 3932 C CA . GLY C 1 108 ? 0.317 38.585 36.932 1.00 18.17 495 GLY C CA 1
ATOM 3933 C C . GLY C 1 108 ? 0.631 38.640 35.459 1.00 21.77 495 GLY C C 1
ATOM 3934 O O . GLY C 1 108 ? -0.016 39.401 34.726 1.00 18.82 495 GLY C O 1
ATOM 3935 N N . VAL C 1 109 ? 1.611 37.876 35.002 1.00 16.68 496 VAL C N 1
ATOM 3936 C CA . VAL C 1 109 ? 1.905 37.769 33.583 1.00 16.54 496 VAL C CA 1
ATOM 3937 C C . VAL C 1 109 ? 1.291 36.515 32.999 1.00 20.45 496 VAL C C 1
ATOM 3938 O O . VAL C 1 109 ? 0.669 36.547 31.942 1.00 21.45 496 VAL C O 1
ATOM 3942 N N . PHE C 1 110 ? 1.522 35.396 33.654 1.00 16.09 497 PHE C N 1
ATOM 3943 C CA . PHE C 1 110 ? 1.001 34.118 33.128 1.00 23.36 497 PHE C CA 1
ATOM 3944 C C . PHE C 1 110 ? -0.263 33.827 33.926 1.00 26.91 497 PHE C C 1
ATOM 3945 O O . PHE C 1 110 ? -0.345 34.304 35.035 1.00 37.34 497 PHE C O 1
ATOM 3953 N N . GLY C 1 111 ? -1.204 33.079 33.379 1.00 30.74 498 GLY C N 1
ATOM 3954 C CA . GLY C 1 111 ? -2.486 32.916 34.098 1.00 32.32 498 GLY C CA 1
ATOM 3955 C C . GLY C 1 111 ? -2.395 32.088 35.369 1.00 35.03 498 GLY C C 1
ATOM 3956 O O . GLY C 1 111 ? -1.348 32.039 35.996 1.00 38.19 498 GLY C O 1
ATOM 3957 N N . ASP C 1 112 ? -3.511 31.540 35.801 1.00 30.45 499 ASP C N 1
ATOM 3958 C CA . ASP C 1 112 ? -3.506 30.624 36.967 1.00 32.41 499 ASP C CA 1
ATOM 3959 C C . ASP C 1 112 ? -4.166 29.360 36.413 1.00 31.89 499 ASP C C 1
ATOM 3960 O O . ASP C 1 112 ? -5.311 29.442 35.976 1.00 34.29 499 ASP C O 1
ATOM 3965 N N . VAL C 1 113 ? -3.432 28.267 36.373 1.00 27.06 500 VAL C N 1
ATOM 3966 C CA . VAL C 1 113 ? -3.952 27.034 35.721 1.00 27.38 500 VAL C CA 1
ATOM 3967 C C . VAL C 1 113 ? -4.160 25.931 36.753 1.00 30.76 500 VAL C C 1
ATOM 3968 O O . VAL C 1 113 ? -4.314 24.775 36.356 1.00 33.63 500 VAL C O 1
ATOM 3972 N N . GLY C 1 114 ? -4.147 26.279 38.025 1.00 24.45 501 GLY C N 1
ATOM 3973 C CA . GLY C 1 114 ? -4.472 25.274 39.006 1.00 22.10 501 GLY C CA 1
ATOM 3974 C C . GLY C 1 114 ? -3.907 25.660 40.350 1.00 19.94 501 GLY C C 1
ATOM 3975 O O . GLY C 1 114 ? -3.438 26.780 40.558 1.00 20.95 501 GLY C O 1
ATOM 3976 N N . ASN C 1 115 ? -3.999 24.685 41.236 1.00 18.55 502 ASN C N 1
ATOM 3977 C CA . ASN C 1 115 ? -3.566 24.944 42.612 1.00 21.03 502 ASN C CA 1
ATOM 3978 C C . ASN C 1 115 ? -2.792 23.762 43.174 1.00 22.34 502 ASN C C 1
ATOM 3979 O O . ASN C 1 115 ? -2.936 22.648 42.675 1.00 21.28 502 ASN C O 1
ATOM 3984 N N . VAL C 1 116 ? -1.960 24.067 44.144 1.00 18.63 503 VAL C N 1
ATOM 3985 C CA . VAL C 1 116 ? -1.203 23.052 44.829 1.00 17.11 503 VAL C CA 1
ATOM 3986 C C . VAL C 1 116 ? -1.858 22.904 46.184 1.00 21.29 503 VAL C C 1
ATOM 3987 O O . VAL C 1 116 ? -2.146 23.909 46.852 1.00 20.45 503 VAL C O 1
ATOM 3991 N N . PHE C 1 117 ? -2.179 21.661 46.537 1.00 18.41 504 PHE C N 1
ATOM 3992 C CA . PHE C 1 117 ? -2.872 21.299 47.765 1.00 18.26 504 PHE C CA 1
ATOM 3993 C C . PHE C 1 117 ? -1.944 20.514 48.681 1.00 25.81 504 PHE C C 1
ATOM 3994 O O . PHE C 1 117 ? -1.253 19.603 48.230 1.00 15.29 504 PHE C O 1
ATOM 4002 N N . VAL C 1 118 ? -1.970 20.843 49.962 1.00 25.20 505 VAL C N 1
ATOM 4003 C CA . VAL C 1 118 ? -1.281 20.039 50.997 1.00 26.46 505 VAL C CA 1
ATOM 4004 C C . VAL C 1 118 ? -2.455 19.441 51.783 1.00 26.12 505 VAL C C 1
ATOM 4005 O O . VAL C 1 118 ? -3.186 20.216 52.379 1.00 26.75 505 VAL C O 1
ATOM 4009 N N . ASP C 1 119 ? -2.622 18.126 51.767 1.00 27.08 506 ASP C N 1
ATOM 4010 C CA . ASP C 1 119 ? -3.847 17.481 52.311 1.00 29.07 506 ASP C CA 1
ATOM 4011 C C . ASP C 1 119 ? -5.030 18.054 51.509 1.00 31.66 506 ASP C C 1
ATOM 4012 O O . ASP C 1 119 ? -4.974 18.007 50.276 1.00 25.60 506 ASP C O 1
ATOM 4017 N N . ASN C 1 120 ? -6.043 18.591 52.183 1.00 29.79 507 ASN C N 1
ATOM 4018 C CA . ASN C 1 120 ? -7.153 19.246 51.440 1.00 28.73 507 ASN C CA 1
ATOM 4019 C C . ASN C 1 120 ? -6.998 20.763 51.571 1.00 31.79 507 ASN C C 1
ATOM 4020 O O . ASN C 1 120 ? -7.963 21.479 51.294 1.00 30.39 507 ASN C O 1
ATOM 4025 N N . ASP C 1 121 ? -5.797 21.215 51.941 1.00 28.71 508 ASP C N 1
ATOM 4026 C CA . ASP C 1 121 ? -5.536 22.662 52.131 1.00 31.32 508 ASP C CA 1
ATOM 4027 C C . ASP C 1 121 ? -4.963 23.250 50.845 1.00 28.00 508 ASP C C 1
ATOM 4028 O O . ASP C 1 121 ? -3.891 22.835 50.445 1.00 22.88 508 ASP C O 1
ATOM 4033 N N . ASN C 1 122 ? -5.720 24.119 50.205 1.00 23.96 509 ASN C N 1
ATOM 4034 C CA . ASN C 1 122 ? -5.248 24.839 49.024 1.00 24.82 509 ASN C CA 1
ATOM 4035 C C . ASN C 1 122 ? -4.193 25.858 49.458 1.00 28.72 509 ASN C C 1
ATOM 4036 O O . ASN C 1 122 ? -4.505 26.847 50.132 1.00 27.86 509 ASN C O 1
ATOM 4041 N N . VAL C 1 123 ? -2.941 25.638 49.059 1.00 22.32 510 VAL C N 1
ATOM 4042 C CA . VAL C 1 123 ? -1.832 26.406 49.611 1.00 22.18 510 VAL C CA 1
ATOM 4043 C C . VAL C 1 123 ? -1.172 27.312 48.589 1.00 19.50 510 VAL C C 1
ATOM 4044 O O . VAL C 1 123 ? -0.357 28.162 48.982 1.00 24.07 510 VAL C O 1
ATOM 4048 N N . ALA C 1 124 ? -1.465 27.155 47.301 1.00 22.02 511 ALA C N 1
ATOM 4049 C CA . ALA C 1 124 ? -0.679 27.873 46.308 1.00 22.86 511 ALA C CA 1
ATOM 4050 C C . ALA C 1 124 ? -1.397 27.869 44.976 1.00 18.55 511 ALA C C 1
ATOM 4051 O O . ALA C 1 124 ? -2.161 26.946 44.661 1.00 21.63 511 ALA C O 1
ATOM 4053 N N . LYS C 1 125 ? -1.139 28.912 44.193 1.00 18.29 512 LYS C N 1
ATOM 4054 C CA . LYS C 1 125 ? -1.579 28.958 42.807 1.00 16.68 512 LYS C CA 1
ATOM 4055 C C . LYS C 1 125 ? -0.474 28.438 41.900 1.00 21.17 512 LYS C C 1
ATOM 4056 O O . LYS C 1 125 ? 0.707 28.613 42.181 1.00 20.37 512 LYS C O 1
ATOM 4062 N N . VAL C 1 126 ? -0.866 27.826 40.788 1.00 16.49 513 VAL C N 1
ATOM 4063 C CA . VAL C 1 126 ? 0.072 27.460 39.744 1.00 18.56 513 VAL C CA 1
ATOM 4064 C C . VAL C 1 126 ? -0.031 28.472 38.609 1.00 18.81 513 VAL C C 1
ATOM 4065 O O . VAL C 1 126 ? -1.069 28.565 37.940 1.00 22.32 513 VAL C O 1
ATOM 4069 N N . ILE C 1 127 ? 1.053 29.194 38.347 1.00 19.19 514 ILE C N 1
ATOM 4070 C CA . ILE C 1 127 ? 1.054 30.334 37.385 1.00 21.93 514 ILE C CA 1
ATOM 4071 C C . ILE C 1 127 ? 1.398 29.894 35.958 1.00 24.63 514 ILE C C 1
ATOM 4072 O O . ILE C 1 127 ? 0.735 30.343 35.016 1.00 20.10 514 ILE C O 1
ATOM 4077 N N . THR C 1 128 ? 2.404 29.043 35.829 1.00 13.19 515 THR C N 1
ATOM 4078 C CA . THR C 1 128 ? 2.812 28.658 34.500 1.00 15.46 515 THR C CA 1
ATOM 4079 C C . THR C 1 128 ? 3.420 27.266 34.605 1.00 15.69 515 THR C C 1
ATOM 4080 O O . THR C 1 128 ? 3.680 26.761 35.698 1.00 17.31 515 THR C O 1
ATOM 4084 N N . MET C 1 129 ? 3.613 26.642 33.457 1.00 15.31 516 MET C N 1
ATOM 4085 C CA . MET C 1 129 ? 4.178 25.307 33.412 1.00 17.56 516 MET C CA 1
ATOM 4086 C C . MET C 1 129 ? 5.200 25.218 32.314 1.00 15.38 516 MET C C 1
ATOM 4087 O O . MET C 1 129 ? 5.133 25.937 31.319 1.00 19.70 516 MET C O 1
ATOM 4092 N N . SER C 1 130 ? 6.166 24.330 32.511 1.00 15.29 517 SER C N 1
ATOM 4093 C CA . SER C 1 130 ? 7.129 24.060 31.470 1.00 15.75 517 SER C CA 1
ATOM 4094 C C . SER C 1 130 ? 7.041 22.593 31.080 1.00 16.66 517 SER C C 1
ATOM 4095 O O . SER C 1 130 ? 6.698 21.734 31.893 1.00 18.13 517 SER C O 1
ATOM 4098 N N . GLY C 1 131 ? 7.404 22.329 29.851 1.00 19.55 518 GLY C N 1
ATOM 4099 C CA . GLY C 1 131 ? 7.307 21.021 29.279 1.00 19.09 518 GLY C CA 1
ATOM 4100 C C . GLY C 1 131 ? 7.131 21.170 27.793 1.00 19.80 518 GLY C C 1
ATOM 4101 O O . GLY C 1 131 ? 7.461 22.214 27.225 1.00 19.07 518 GLY C O 1
ATOM 4102 N N . SER C 1 132 ? 6.615 20.118 27.173 1.00 14.54 519 SER C N 1
ATOM 4103 C CA . SER C 1 132 ? 6.495 20.138 25.732 1.00 19.07 519 SER C CA 1
ATOM 4104 C C . SER C 1 132 ? 5.131 19.610 25.320 1.00 23.22 519 SER C C 1
ATOM 4105 O O . SER C 1 132 ? 4.529 18.775 26.001 1.00 19.41 519 SER C O 1
ATOM 4108 N N . SER C 1 133 ? 4.653 20.103 24.196 1.00 20.31 520 SER C N 1
ATOM 4109 C CA . SER C 1 133 ? 3.437 19.559 23.624 1.00 29.93 520 SER C CA 1
ATOM 4110 C C . SER C 1 133 ? 3.723 18.403 22.680 1.00 23.68 520 SER C C 1
ATOM 4111 O O . SER C 1 133 ? 2.783 17.857 22.096 1.00 26.44 520 SER C O 1
ATOM 4114 N N . ALA C 1 134 ? 4.994 18.031 22.526 1.00 21.85 521 ALA C N 1
ATOM 4115 C CA . ALA C 1 134 ? 5.380 17.064 21.511 1.00 25.22 521 ALA C CA 1
ATOM 4116 C C . ALA C 1 134 ? 4.790 15.695 21.840 1.00 30.80 521 ALA C C 1
ATOM 4117 O O . ALA C 1 134 ? 4.678 15.330 23.018 1.00 26.13 521 ALA C O 1
ATOM 4119 N N . PRO C 1 135 ? 4.395 14.917 20.837 1.00 37.36 522 PRO C N 1
ATOM 4120 C CA . PRO C 1 135 ? 3.756 13.631 21.139 1.00 33.70 522 PRO C CA 1
ATOM 4121 C C . PRO C 1 135 ? 4.694 12.743 21.946 1.00 28.57 522 PRO C C 1
ATOM 4122 O O . PRO C 1 135 ? 5.850 12.530 21.572 1.00 28.69 522 PRO C O 1
ATOM 4126 N N . ALA C 1 136 ? 4.188 12.249 23.075 1.00 30.03 523 ALA C N 1
ATOM 4127 C CA . ALA C 1 136 ? 4.956 11.387 23.963 1.00 28.81 523 ALA C CA 1
ATOM 4128 C C . ALA C 1 136 ? 4.023 10.391 24.647 1.00 30.49 523 ALA C C 1
ATOM 4129 O O . ALA C 1 136 ? 2.873 10.725 24.948 1.00 32.02 523 ALA C O 1
ATOM 4131 N N . ASN C 1 137 ? 4.520 9.162 24.882 1.00 26.10 524 ASN C N 1
ATOM 4132 C CA . ASN C 1 137 ? 3.834 8.212 25.761 1.00 30.40 524 ASN C CA 1
ATOM 4133 C C . ASN C 1 137 ? 4.128 8.458 27.229 1.00 27.63 524 ASN C C 1
ATOM 4134 O O . ASN C 1 137 ? 3.429 7.924 28.093 1.00 25.31 524 ASN C O 1
ATOM 4139 N N . ARG C 1 138 ? 5.169 9.220 27.521 1.00 18.56 525 ARG C N 1
ATOM 4140 C CA . ARG C 1 138 ? 5.675 9.380 28.870 1.00 18.83 525 ARG C CA 1
ATOM 4141 C C . ARG C 1 138 ? 6.341 10.736 28.906 1.00 14.11 525 ARG C C 1
ATOM 4142 O O . ARG C 1 138 ? 6.999 11.117 27.938 1.00 19.00 525 ARG C O 1
ATOM 4150 N N . GLY C 1 139 ? 6.196 11.444 30.013 1.00 14.93 526 GLY C N 1
ATOM 4151 C CA . GLY C 1 139 ? 6.903 12.701 30.115 1.00 14.92 526 GLY C CA 1
ATOM 4152 C C . GLY C 1 139 ? 6.805 13.324 31.479 1.00 14.54 526 GLY C C 1
ATOM 4153 O O . GLY C 1 139 ? 6.470 12.670 32.472 1.00 11.87 526 GLY C O 1
ATOM 4154 N N . ALA C 1 140 ? 7.104 14.626 31.509 1.00 13.05 527 ALA C N 1
ATOM 4155 C CA . ALA C 1 140 ? 7.194 15.332 32.768 1.00 12.01 527 ALA C CA 1
ATOM 4156 C C . ALA C 1 140 ? 6.733 16.761 32.548 1.00 12.43 527 ALA C C 1
ATOM 4157 O O . ALA C 1 140 ? 6.809 17.297 31.437 1.00 12.59 527 ALA C O 1
ATOM 4159 N N . THR C 1 141 ? 6.252 17.354 33.622 1.00 10.61 528 THR C N 1
ATOM 4160 C CA . THR C 1 141 ? 5.746 18.718 33.566 1.00 15.38 528 THR C CA 1
ATOM 4161 C C . THR C 1 141 ? 6.244 19.466 34.783 1.00 12.78 528 THR C C 1
ATOM 4162 O O . THR C 1 141 ? 6.130 18.973 35.907 1.00 16.68 528 THR C O 1
ATOM 4166 N N . LEU C 1 142 ? 6.825 20.632 34.563 1.00 16.22 529 LEU C N 1
ATOM 4167 C CA . LEU C 1 142 ? 7.226 21.476 35.677 1.00 18.10 529 LEU C CA 1
ATOM 4168 C C . LEU C 1 142 ? 6.180 22.552 35.860 1.00 15.83 529 LEU C C 1
ATOM 4169 O O . LEU C 1 142 ? 5.587 23.022 34.891 1.00 15.15 529 LEU C O 1
ATOM 4174 N N . MET C 1 143 ? 5.925 22.914 37.099 1.00 14.45 530 MET C N 1
ATOM 4175 C CA . MET C 1 143 ? 4.882 23.890 37.385 1.00 16.65 530 MET C CA 1
ATOM 4176 C C . MET C 1 143 ? 5.433 24.904 38.364 1.00 15.39 530 MET C C 1
ATOM 4177 O O . MET C 1 143 ? 5.989 24.531 39.405 1.00 15.42 530 MET C O 1
ATOM 4182 N N . LEU C 1 144 ? 5.315 26.179 38.002 1.00 13.41 531 LEU C N 1
ATOM 4183 C CA . LEU C 1 144 ? 5.691 27.268 38.880 1.00 14.05 531 LEU C CA 1
ATOM 4184 C C . LEU C 1 144 ? 4.524 27.576 39.792 1.00 15.50 531 LEU C C 1
ATOM 4185 O O . LEU C 1 144 ? 3.434 27.902 39.316 1.00 16.13 531 LEU C O 1
ATOM 4190 N N . CYS C 1 145 ? 4.763 27.513 41.097 1.00 14.69 532 CYS C N 1
ATOM 4191 C CA . CYS C 1 145 ? 3.734 27.754 42.086 1.00 18.74 532 CYS C CA 1
ATOM 4192 C C . CYS C 1 145 ? 4.053 29.017 42.870 1.00 22.11 532 CYS C C 1
ATOM 4193 O O . CYS C 1 145 ? 5.198 29.482 42.907 1.00 18.03 532 CYS C O 1
ATOM 4196 N N . ARG C 1 146 ? 3.036 29.556 43.533 1.00 18.03 533 ARG C N 1
ATOM 4197 C CA . ARG C 1 146 ? 3.269 30.666 44.456 1.00 18.56 533 ARG C CA 1
ATOM 4198 C C . ARG C 1 146 ? 2.372 30.463 45.672 1.00 16.62 533 ARG C C 1
ATOM 4199 O O . ARG C 1 146 ? 1.158 30.282 45.528 1.00 20.94 533 ARG C O 1
ATOM 4207 N N . ALA C 1 147 ? 2.970 30.452 46.853 1.00 17.18 534 ALA C N 1
ATOM 4208 C CA . ALA C 1 147 ? 2.204 30.266 48.076 1.00 18.97 534 ALA C CA 1
ATOM 4209 C C . ALA C 1 147 ? 1.172 31.377 48.247 1.00 20.39 534 ALA C C 1
ATOM 4210 O O . ALA C 1 147 ? 1.477 32.565 48.071 1.00 17.75 534 ALA C O 1
ATOM 4212 N N . THR C 1 148 ? -0.065 30.985 48.537 1.00 24.62 535 THR C N 1
ATOM 4213 C CA . THR C 1 148 ? -1.164 31.922 48.720 1.00 24.52 535 THR C CA 1
ATOM 4214 C C . THR C 1 148 ? -1.550 32.056 50.189 1.00 26.88 535 THR C C 1
ATOM 4215 O O . THR C 1 148 ? -2.465 32.817 50.511 1.00 27.90 535 THR C O 1
ATOM 4219 N N . LYS C 1 149 ? -0.892 31.317 51.075 1.00 28.23 536 LYS C N 1
ATOM 4220 C CA . LYS C 1 149 ? -0.968 31.493 52.523 1.00 30.68 536 LYS C CA 1
ATOM 4221 C C . LYS C 1 149 ? 0.376 31.063 53.096 1.00 26.38 536 LYS C C 1
ATOM 4222 O O . LYS C 1 149 ? 1.264 30.632 52.357 1.00 27.10 536 LYS C O 1
ATOM 4228 N N . ASN C 1 150 ? 0.511 31.151 54.413 1.00 27.74 537 ASN C N 1
ATOM 4229 C CA . ASN C 1 150 ? 1.721 30.643 55.102 1.00 28.81 537 ASN C CA 1
ATOM 4230 C C . ASN C 1 150 ? 1.577 29.127 55.269 1.00 31.10 537 ASN C C 1
ATOM 4231 O O . ASN C 1 150 ? 0.806 28.685 56.130 1.00 31.16 537 ASN C O 1
ATOM 4236 N N . ILE C 1 151 ? 2.301 28.373 54.464 1.00 26.34 538 ILE C N 1
ATOM 4237 C CA . ILE C 1 151 ? 2.240 26.921 54.514 1.00 25.80 538 ILE C CA 1
ATOM 4238 C C . ILE C 1 151 ? 3.040 26.462 55.722 1.00 22.60 538 ILE C C 1
ATOM 4239 O O . ILE C 1 151 ? 4.238 26.732 55.817 1.00 24.97 538 ILE C O 1
ATOM 4244 N N . GLN C 1 152 ? 2.384 25.781 56.656 1.00 24.28 539 GLN C N 1
ATOM 4245 C CA . GLN C 1 152 ? 3.151 25.283 57.788 1.00 30.95 539 GLN C CA 1
ATOM 4246 C C . GLN C 1 152 ? 4.021 24.097 57.366 1.00 28.61 539 GLN C C 1
ATOM 4247 O O . GLN C 1 152 ? 3.796 23.468 56.330 1.00 26.72 539 GLN C O 1
ATOM 4253 N N . THR C 1 153 ? 5.044 23.809 58.170 1.00 28.22 540 THR C N 1
ATOM 4254 C CA . THR C 1 153 ? 5.903 22.676 57.865 1.00 29.17 540 THR C CA 1
ATOM 4255 C C . THR C 1 153 ? 5.056 21.411 57.847 1.00 26.05 540 THR C C 1
ATOM 4256 O O . THR C 1 153 ? 4.024 21.318 58.520 1.00 25.62 540 THR C O 1
ATOM 4260 N N . PHE C 1 154 ? 5.460 20.458 57.015 1.00 24.27 541 PHE C N 1
ATOM 4261 C CA . PHE C 1 154 ? 4.719 19.217 56.880 1.00 17.40 541 PHE C CA 1
ATOM 4262 C C . PHE C 1 154 ? 5.699 18.138 56.465 1.00 22.08 541 PHE C C 1
ATOM 4263 O O . PHE C 1 154 ? 6.808 18.418 56.012 1.00 19.56 541 PHE C O 1
ATOM 4271 N N . ASN C 1 155 ? 5.270 16.891 56.607 1.00 24.67 542 ASN C N 1
ATOM 4272 C CA . ASN C 1 155 ? 6.128 15.786 56.218 1.00 23.25 542 ASN C CA 1
ATOM 4273 C C . ASN C 1 155 ? 5.271 14.703 55.584 1.00 25.63 542 ASN C C 1
ATOM 4274 O O . ASN C 1 155 ? 4.039 14.737 55.637 1.00 20.84 542 ASN C O 1
ATOM 4279 N N . PHE C 1 156 ? 5.949 13.734 54.985 1.00 22.35 543 PHE C N 1
ATOM 4280 C CA . PHE C 1 156 ? 5.296 12.611 54.332 1.00 20.05 543 PHE C CA 1
ATOM 4281 C C . PHE C 1 156 ? 6.376 11.583 54.062 1.00 18.06 543 PHE C C 1
ATOM 4282 O O . PHE C 1 156 ? 7.562 11.905 54.037 1.00 20.25 543 PHE C O 1
ATOM 4290 N N . ALA C 1 157 ? 5.958 10.342 53.911 1.00 19.59 544 ALA C N 1
ATOM 4291 C CA . ALA C 1 157 ? 6.873 9.262 53.587 1.00 19.34 544 ALA C CA 1
ATOM 4292 C C . ALA C 1 157 ? 6.858 9.061 52.083 1.00 20.36 544 ALA C C 1
ATOM 4293 O O . ALA C 1 157 ? 5.813 9.210 51.435 1.00 18.45 544 ALA C O 1
ATOM 4295 N N . ALA C 1 158 ? 8.021 8.735 51.524 1.00 17.45 545 ALA C N 1
ATOM 4296 C CA . ALA C 1 158 ? 8.128 8.633 50.084 1.00 16.77 545 ALA C CA 1
ATOM 4297 C C . ALA C 1 158 ? 9.314 7.759 49.722 1.00 20.39 545 ALA C C 1
ATOM 4298 O O . ALA C 1 158 ? 10.211 7.527 50.531 1.00 19.45 545 ALA C O 1
ATOM 4300 N N . THR C 1 159 ? 9.297 7.280 48.493 1.00 16.27 546 THR C N 1
ATOM 4301 C CA . THR C 1 159 ? 10.468 6.706 47.875 1.00 17.82 546 THR C CA 1
ATOM 4302 C C . THR C 1 159 ? 11.183 7.842 47.151 1.00 21.11 546 THR C C 1
ATOM 4303 O O . THR C 1 159 ? 10.539 8.681 46.525 1.00 19.31 546 THR C O 1
ATOM 4307 N N . VAL C 1 160 ? 12.490 7.877 47.326 1.00 15.36 547 VAL C N 1
ATOM 4308 C CA . VAL C 1 160 ? 13.340 8.926 46.719 1.00 18.49 547 VAL C CA 1
ATOM 4309 C C . VAL C 1 160 ? 14.038 8.349 45.477 1.00 16.93 547 VAL C C 1
ATOM 4310 O O . VAL C 1 160 ? 14.492 7.203 45.542 1.00 19.45 547 VAL C O 1
ATOM 4314 N N . TYR C 1 161 ? 14.132 9.121 44.411 1.00 16.37 548 TYR C N 1
ATOM 4315 C CA . TYR C 1 161 ? 14.723 8.709 43.150 1.00 14.27 548 TYR C CA 1
ATOM 4316 C C . TYR C 1 161 ? 15.682 9.783 42.687 1.00 18.83 548 TYR C C 1
ATOM 4317 O O . TYR C 1 161 ? 15.522 10.964 43.009 1.00 15.52 548 TYR C O 1
ATOM 4326 N N . ILE C 1 162 ? 16.609 9.355 41.844 1.00 16.53 549 ILE C N 1
ATOM 4327 C CA . ILE C 1 162 ? 17.622 10.194 41.218 1.00 20.10 549 ILE C CA 1
ATOM 4328 C C . ILE C 1 162 ? 17.427 10.098 39.711 1.00 18.50 549 ILE C C 1
ATOM 4329 O O . ILE C 1 162 ? 17.572 9.008 39.130 1.00 21.96 549 ILE C O 1
ATOM 4334 N N . PRO C 1 163 ? 17.049 11.183 39.037 1.00 16.23 550 PRO C N 1
ATOM 4335 C CA . PRO C 1 163 ? 16.933 11.145 37.577 1.00 18.89 550 PRO C CA 1
ATOM 4336 C C . PRO C 1 163 ? 18.310 11.305 36.948 1.00 22.34 550 PRO C C 1
ATOM 4337 O O . PRO C 1 163 ? 19.084 12.176 37.341 1.00 19.70 550 PRO C O 1
ATOM 4341 N N . ALA C 1 164 ? 18.625 10.445 35.986 1.00 23.38 551 ALA C N 1
ATOM 4342 C CA . ALA C 1 164 ? 19.920 10.550 35.319 1.00 20.91 551 ALA C CA 1
ATOM 4343 C C . ALA C 1 164 ? 19.837 9.803 34.001 1.00 21.48 551 ALA C C 1
ATOM 4344 O O . ALA C 1 164 ? 19.038 8.878 33.868 1.00 18.27 551 ALA C O 1
ATOM 4346 N N . TYR C 1 165 ? 20.643 10.223 33.025 1.00 17.92 552 TYR C N 1
ATOM 4347 C CA . TYR C 1 165 ? 20.679 9.488 31.775 1.00 15.25 552 TYR C CA 1
ATOM 4348 C C . TYR C 1 165 ? 21.282 8.117 32.045 1.00 18.83 552 TYR C C 1
ATOM 4349 O O . TYR C 1 165 ? 22.177 7.966 32.879 1.00 16.74 552 TYR C O 1
ATOM 4358 N N . LYS C 1 166 ? 20.799 7.129 31.308 1.00 15.67 553 LYS C N 1
ATOM 4359 C CA . LYS C 1 166 ? 21.283 5.764 31.378 1.00 21.08 553 LYS C CA 1
ATOM 4360 C C . LYS C 1 166 ? 21.441 5.272 29.947 1.00 20.22 553 LYS C C 1
ATOM 4361 O O . LYS C 1 166 ? 20.561 5.502 29.121 1.00 21.72 553 LYS C O 1
ATOM 4367 N N . VAL C 1 167 ? 22.577 4.641 29.647 1.00 19.53 554 VAL C N 1
ATOM 4368 C CA . VAL C 1 167 ? 22.795 4.054 28.326 1.00 22.81 554 VAL C CA 1
ATOM 4369 C C . VAL C 1 167 ? 22.188 2.659 28.312 1.00 28.63 554 VAL C C 1
ATOM 4370 O O . VAL C 1 167 ? 22.476 1.856 29.195 1.00 23.84 554 VAL C O 1
ATOM 4374 N N 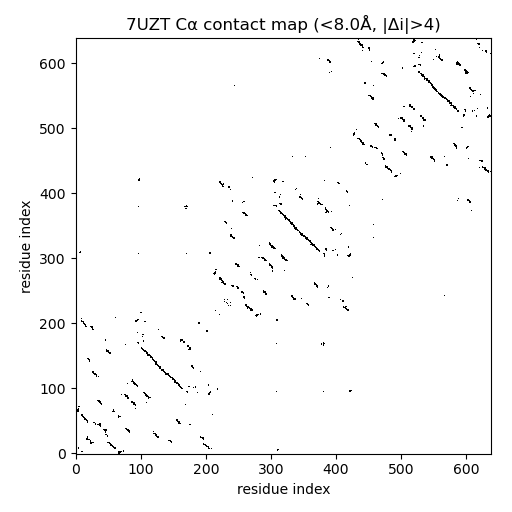. VAL C 1 176 ? 20.111 6.008 24.818 1.00 27.41 563 VAL C N 1
ATOM 4375 C CA . VAL C 1 176 ? 20.180 6.705 26.087 1.00 23.66 563 VAL C CA 1
ATOM 4376 C C . VAL C 1 176 ? 18.764 7.107 26.471 1.00 19.49 563 VAL C C 1
ATOM 4377 O O . VAL C 1 176 ? 17.989 7.564 25.626 1.00 24.68 563 VAL C O 1
ATOM 4381 N N . VAL C 1 177 ? 18.422 6.912 27.740 1.00 18.93 564 VAL C N 1
ATOM 4382 C CA . VAL C 1 177 ? 17.114 7.284 28.248 1.00 21.50 564 VAL C CA 1
ATOM 4383 C C . VAL C 1 177 ? 17.297 8.072 29.532 1.00 17.91 564 VAL C C 1
ATOM 4384 O O . VAL C 1 177 ? 18.307 7.949 30.230 1.00 18.47 564 VAL C O 1
ATOM 4388 N N . LEU C 1 178 ? 16.259 8.831 29.867 1.00 19.55 565 LEU C N 1
ATOM 4389 C CA . LEU C 1 178 ? 16.234 9.537 31.157 1.00 18.41 565 LEU C CA 1
ATOM 4390 C C . LEU C 1 178 ? 15.707 8.527 32.173 1.00 22.64 565 LEU C C 1
ATOM 4391 O O . LEU C 1 178 ? 14.529 8.239 32.151 1.00 24.04 565 LEU C O 1
ATOM 4396 N N . ASN C 1 179 ? 16.572 8.036 33.022 1.00 14.69 566 ASN C N 1
ATOM 4397 C CA . ASN C 1 179 ? 16.246 7.033 34.023 1.00 19.84 566 ASN C CA 1
ATOM 4398 C C . ASN C 1 179 ? 15.885 7.695 35.342 1.00 23.18 566 ASN C C 1
ATOM 4399 O O . ASN C 1 179 ? 16.688 8.445 35.907 1.00 20.06 566 ASN C O 1
ATOM 4404 N N . VAL C 1 180 ? 14.708 7.377 35.864 1.00 19.24 567 VAL C N 1
ATOM 4405 C CA . VAL C 1 180 ? 14.341 7.784 37.212 1.00 19.56 567 VAL C CA 1
ATOM 4406 C C . VAL C 1 180 ? 14.586 6.566 38.081 1.00 21.90 567 VAL C C 1
ATOM 4407 O O . VAL C 1 180 ? 13.777 5.622 38.110 1.00 21.51 567 VAL C O 1
ATOM 4411 N N . ALA C 1 181 ? 15.723 6.574 38.760 1.00 18.53 568 ALA C N 1
ATOM 4412 C CA . ALA C 1 181 ? 16.245 5.402 39.443 1.00 19.77 568 ALA C CA 1
ATOM 4413 C C . ALA C 1 181 ? 15.947 5.493 40.936 1.00 18.27 568 ALA C C 1
ATOM 4414 O O . ALA C 1 181 ? 16.243 6.506 41.586 1.00 16.81 568 ALA C O 1
ATOM 4416 N N . GLN C 1 182 ? 15.328 4.442 41.463 1.00 16.82 569 GLN C N 1
ATOM 4417 C CA . GLN C 1 182 ? 15.004 4.408 42.876 1.00 18.33 569 GLN C CA 1
ATOM 4418 C C . GLN C 1 182 ? 16.279 4.422 43.693 1.00 16.18 569 GLN C C 1
ATOM 4419 O O . GLN C 1 182 ? 17.225 3.692 43.400 1.00 21.07 569 GLN C O 1
ATOM 4425 N N . TRP C 1 183 ? 16.313 5.245 44.721 1.00 15.62 570 TRP C N 1
ATOM 4426 C CA . TRP C 1 183 ? 17.508 5.321 45.591 1.00 20.61 570 TRP C CA 1
ATOM 4427 C C . TRP C 1 183 ? 17.174 4.665 46.916 1.00 25.01 570 TRP C C 1
ATOM 4428 O O . TRP C 1 183 ? 17.790 3.647 47.231 1.00 23.06 570 TRP C O 1
ATOM 4439 N N . GLU C 1 184 ? 16.217 5.242 47.626 1.00 18.51 571 GLU C N 1
ATOM 4440 C CA . GLU C 1 184 ? 15.852 4.684 48.917 1.00 20.13 571 GLU C CA 1
ATOM 4441 C C . GLU C 1 184 ? 14.349 4.789 49.079 1.00 24.66 571 GLU C C 1
ATOM 4442 O O . GLU C 1 184 ? 13.738 5.798 48.709 1.00 24.86 571 GLU C O 1
ATOM 4448 N N . ALA C 1 185 ? 13.767 3.742 49.642 1.00 25.03 572 ALA C N 1
ATOM 4449 C CA . ALA C 1 185 ? 12.339 3.661 49.878 1.00 23.66 572 ALA C CA 1
ATOM 4450 C C . ALA C 1 185 ? 12.013 4.108 51.290 1.00 22.85 572 ALA C C 1
ATOM 4451 O O . ALA C 1 185 ? 12.854 4.068 52.195 1.00 22.22 572 ALA C O 1
ATOM 4453 N N . ASN C 1 186 ? 10.763 4.519 51.462 1.00 20.90 573 ASN C N 1
ATOM 4454 C CA . ASN C 1 186 ? 10.174 4.864 52.755 1.00 25.37 573 ASN C CA 1
ATOM 4455 C C . ASN C 1 186 ? 11.069 5.763 53.602 1.00 29.43 573 ASN C C 1
ATOM 4456 O O . ASN C 1 186 ? 11.405 5.470 54.747 1.00 27.38 573 ASN C O 1
ATOM 4461 N N . LYS C 1 187 ? 11.425 6.887 53.018 1.00 25.50 574 LYS C N 1
ATOM 4462 C CA . LYS C 1 187 ? 12.133 7.928 53.740 1.00 25.28 574 LYS C CA 1
ATOM 4463 C C . LYS C 1 187 ? 11.139 9.023 54.113 1.00 22.52 574 LYS C C 1
ATOM 4464 O O . LYS C 1 187 ? 10.126 9.224 53.429 1.00 23.19 574 LYS C O 1
ATOM 4470 N N . THR C 1 188 ? 11.383 9.676 55.241 1.00 17.93 575 THR C N 1
ATOM 4471 C CA . THR C 1 188 ? 10.495 10.737 55.691 1.00 25.18 575 THR C CA 1
ATOM 4472 C C . THR C 1 188 ? 10.986 12.060 55.129 1.00 20.95 575 THR C C 1
ATOM 4473 O O . THR C 1 188 ? 12.131 12.460 55.360 1.00 18.55 575 THR C O 1
ATOM 4477 N N . LEU C 1 189 ? 10.133 12.734 54.378 1.00 20.65 576 LEU C N 1
ATOM 4478 C CA . LEU C 1 189 ? 10.537 13.951 53.682 1.00 18.93 576 LEU C CA 1
ATOM 4479 C C . LEU C 1 189 ? 9.831 15.129 54.336 1.00 22.33 576 LEU C C 1
ATOM 4480 O O . LEU C 1 189 ? 8.618 15.095 54.535 1.00 19.67 576 LEU C O 1
ATOM 4485 N N . THR C 1 190 ? 10.582 16.165 54.690 1.00 21.59 577 THR C N 1
ATOM 4486 C CA . THR C 1 190 ? 10.005 17.279 55.423 1.00 22.04 577 THR C CA 1
ATOM 4487 C C . THR C 1 190 ? 10.283 18.566 54.658 1.00 25.77 577 THR C C 1
ATOM 4488 O O . THR C 1 190 ? 11.392 18.774 54.151 1.00 23.62 577 THR C O 1
ATOM 4492 N N . TYR C 1 191 ? 9.230 19.387 54.568 1.00 26.00 578 TYR C N 1
ATOM 4493 C CA . TYR C 1 191 ? 9.365 20.728 53.966 1.00 25.85 578 TYR C CA 1
ATOM 4494 C C . TYR C 1 191 ? 9.203 21.737 55.082 1.00 25.87 578 TYR C C 1
ATOM 4495 O O . TYR C 1 191 ? 8.360 21.551 55.943 1.00 19.90 578 TYR C O 1
ATOM 4504 N N . PRO C 1 192 ? 10.016 22.805 55.065 1.00 28.57 579 PRO C N 1
ATOM 4505 C CA . PRO C 1 192 ? 9.905 23.823 56.080 1.00 25.58 579 PRO C CA 1
ATOM 4506 C C . PRO C 1 192 ? 8.688 24.720 55.857 1.00 25.16 579 PRO C C 1
ATOM 4507 O O . PRO C 1 192 ? 8.050 24.623 54.847 1.00 25.89 579 PRO C O 1
ATOM 4511 N N . ALA C 1 193 ? 8.414 25.571 56.838 1.00 25.07 580 ALA C N 1
ATOM 4512 C CA . ALA C 1 193 ? 7.345 26.570 56.667 1.00 29.51 580 ALA C CA 1
ATOM 4513 C C . ALA C 1 193 ? 7.654 27.390 55.431 1.00 27.79 580 ALA C C 1
ATOM 4514 O O . ALA C 1 193 ? 8.807 27.805 55.289 1.00 28.49 580 ALA C O 1
ATOM 4516 N N . ILE C 1 194 ? 6.656 27.568 54.571 1.00 26.20 581 ILE C N 1
ATOM 4517 C CA . ILE C 1 194 ? 6.806 28.388 53.341 1.00 24.32 581 ILE C CA 1
ATOM 4518 C C . ILE C 1 194 ? 5.904 29.612 53.515 1.00 25.75 581 ILE C C 1
ATOM 4519 O O . ILE C 1 194 ? 4.702 29.437 53.671 1.00 24.34 581 ILE C O 1
ATOM 4524 N N . PRO C 1 195 ? 6.461 30.839 53.538 1.00 27.94 582 PRO C N 1
ATOM 4525 C CA . PRO C 1 195 ? 5.628 32.035 53.732 1.00 22.09 582 PRO C CA 1
ATOM 4526 C C . PRO C 1 195 ? 4.801 32.337 52.496 1.00 24.68 582 PRO C C 1
ATOM 4527 O O . PRO C 1 195 ? 5.205 32.042 51.367 1.00 24.58 582 PRO C O 1
ATOM 4531 N N . LYS C 1 196 ? 3.686 33.002 52.753 1.00 21.69 583 LYS C N 1
ATOM 4532 C CA . LYS C 1 196 ? 2.840 33.491 51.664 1.00 25.14 583 LYS C CA 1
ATOM 4533 C C . LYS C 1 196 ? 3.687 34.266 50.665 1.00 23.56 583 LYS C C 1
ATOM 4534 O O . LYS C 1 196 ? 4.641 34.927 51.110 1.00 24.07 583 LYS C O 1
ATOM 4540 N N . ASP C 1 197 ? 3.302 34.216 49.402 1.00 19.59 584 ASP C N 1
ATOM 4541 C CA . ASP C 1 197 ? 3.972 34.848 48.272 1.00 18.53 584 ASP C CA 1
ATOM 4542 C C . ASP C 1 197 ? 5.257 34.136 47.837 1.00 20.54 584 ASP C C 1
ATOM 4543 O O . ASP C 1 197 ? 5.886 34.585 46.875 1.00 21.61 584 ASP C O 1
ATOM 4548 N N . THR C 1 198 ? 5.679 33.058 48.495 1.00 19.58 585 THR C N 1
ATOM 4549 C CA . THR C 1 198 ? 6.946 32.427 48.117 1.00 18.41 585 THR C CA 1
ATOM 4550 C C . THR C 1 198 ? 6.743 31.622 46.836 1.00 21.14 585 THR C C 1
ATOM 4551 O O . THR C 1 198 ? 5.769 30.870 46.721 1.00 18.69 585 THR C O 1
ATOM 4555 N N . TYR C 1 199 ? 7.622 31.819 45.872 1.00 17.64 586 TYR C N 1
ATOM 4556 C CA . TYR C 1 199 ? 7.565 30.993 44.654 1.00 13.31 586 TYR C CA 1
ATOM 4557 C C . TYR C 1 199 ? 8.235 29.645 44.899 1.00 19.86 586 TYR C C 1
ATOM 4558 O O . TYR C 1 199 ? 9.269 29.573 45.560 1.00 20.64 586 TYR C O 1
ATOM 4567 N N . PHE C 1 200 ? 7.658 28.623 44.315 1.00 17.05 587 PHE C N 1
ATOM 4568 C CA . PHE C 1 200 ? 8.299 27.298 44.396 1.00 21.77 587 PHE C CA 1
ATOM 4569 C C . PHE C 1 200 ? 7.908 26.534 43.140 1.00 17.15 587 PHE C C 1
ATOM 4570 O O . PHE C 1 200 ? 7.110 27.004 42.347 1.00 18.83 587 PHE C O 1
ATOM 4578 N N . MET C 1 201 ? 8.522 25.385 42.989 1.00 15.66 588 MET C N 1
ATOM 4579 C CA . MET C 1 201 ? 8.203 24.586 41.801 1.00 18.26 588 MET C CA 1
ATOM 4580 C C . MET C 1 201 ? 7.789 23.170 42.192 1.00 15.23 588 MET C C 1
ATOM 4581 O O . MET C 1 201 ? 8.240 22.675 43.213 1.00 15.19 588 MET C O 1
ATOM 4586 N N . VAL C 1 202 ? 6.872 22.620 41.406 1.00 15.35 589 VAL C N 1
ATOM 4587 C CA . VAL C 1 202 ? 6.507 21.194 41.567 1.00 12.18 589 VAL C CA 1
ATOM 4588 C C . VAL C 1 202 ? 6.696 20.512 40.209 1.00 14.04 589 VAL C C 1
ATOM 4589 O O . VAL C 1 202 ? 6.640 21.175 39.175 1.00 15.04 589 VAL C O 1
ATOM 4593 N N . VAL C 1 203 ? 6.929 19.216 40.243 1.00 17.04 590 VAL C N 1
ATOM 4594 C CA . VAL C 1 203 ? 7.047 18.402 39.044 1.00 15.64 590 VAL C CA 1
ATOM 4595 C C . VAL C 1 203 ? 5.972 17.322 39.099 1.00 12.04 590 VAL C C 1
ATOM 4596 O O . VAL C 1 203 ? 5.696 16.764 40.166 1.00 13.43 590 VAL C O 1
ATOM 4600 N N . THR C 1 204 ? 5.343 17.064 37.970 1.00 14.10 591 THR C N 1
ATOM 4601 C CA . THR C 1 204 ? 4.495 15.888 37.811 1.00 13.03 591 THR C CA 1
ATOM 4602 C C . THR C 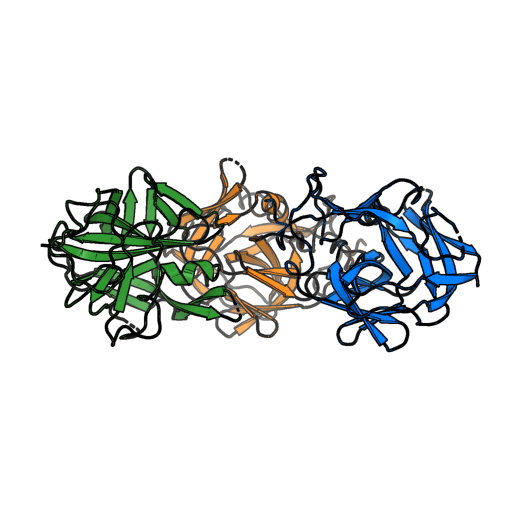1 204 ? 5.095 15.086 36.678 1.00 13.82 591 THR C C 1
ATOM 4603 O O . THR C 1 204 ? 5.763 15.626 35.800 1.00 18.39 591 THR C O 1
ATOM 4607 N N . MET C 1 205 ? 4.873 13.783 36.705 1.00 13.20 592 MET C N 1
ATOM 4608 C CA . MET C 1 205 ? 5.551 12.934 35.762 1.00 14.16 592 MET C CA 1
ATOM 4609 C C . MET C 1 205 ? 4.725 11.676 35.587 1.00 11.55 592 MET C C 1
ATOM 4610 O O . MET C 1 205 ? 3.950 11.317 36.473 1.00 15.96 592 MET C O 1
ATOM 4615 N N . GLY C 1 206 ? 4.897 11.017 34.450 1.00 15.59 593 GLY C N 1
ATOM 4616 C CA . GLY C 1 206 ? 4.413 9.647 34.324 1.00 17.87 593 GLY C CA 1
ATOM 4617 C C . GLY C 1 206 ? 4.000 9.338 32.902 1.00 16.62 593 GLY C C 1
ATOM 4618 O O . GLY C 1 206 ? 4.364 10.038 31.968 1.00 16.52 593 GLY C O 1
ATOM 4619 N N . GLY C 1 207 ? 3.247 8.249 32.754 1.00 18.30 594 GLY C N 1
ATOM 4620 C CA . GLY C 1 207 ? 2.874 7.780 31.437 1.00 19.19 594 GLY C CA 1
ATOM 4621 C C . GLY C 1 207 ? 1.478 8.158 30.988 1.00 23.36 594 GLY C C 1
ATOM 4622 O O . GLY C 1 207 ? 0.982 7.595 30.003 1.00 21.63 594 GLY C O 1
ATOM 4623 N N . ALA C 1 208 ? 0.829 9.084 31.676 1.00 21.52 595 ALA C N 1
ATOM 4624 C CA . ALA C 1 208 ? -0.473 9.581 31.262 1.00 19.74 595 ALA C CA 1
ATOM 4625 C C . ALA C 1 208 ? -0.361 11.089 31.127 1.00 21.71 595 ALA C C 1
ATOM 4626 O O . ALA C 1 208 ? 0.583 11.692 31.633 1.00 18.89 595 ALA C O 1
ATOM 4628 N N . SER C 1 209 ? -1.312 11.706 30.424 1.00 18.92 596 SER C N 1
ATOM 4629 C CA . SER C 1 209 ? -1.277 13.161 30.338 1.00 18.88 596 SER C CA 1
ATOM 4630 C C . SER C 1 209 ? -2.668 13.688 30.029 1.00 24.48 596 SER C C 1
ATOM 4631 O O . SER C 1 209 ? -3.493 13.000 29.425 1.00 21.00 596 SER C O 1
ATOM 4634 N N . PHE C 1 210 ? -2.917 14.910 30.482 1.00 20.32 597 PHE C N 1
ATOM 4635 C CA . PHE C 1 210 ? -4.098 15.667 30.120 1.00 19.80 597 PHE C CA 1
ATOM 4636 C C . PHE C 1 210 ? -3.642 17.080 29.832 1.00 28.00 597 PHE C C 1
ATOM 4637 O O . PHE C 1 210 ? -2.516 17.463 30.156 1.00 18.92 597 PHE C O 1
ATOM 4645 N N . THR C 1 211 ? -4.499 17.854 29.186 1.00 19.51 598 THR C N 1
ATOM 4646 C CA . THR C 1 211 ? -4.145 19.219 28.851 1.00 22.09 598 THR C CA 1
ATOM 4647 C C . THR C 1 211 ? -4.878 20.172 29.775 1.00 28.28 598 THR C C 1
ATOM 4648 O O . THR C 1 211 ? -6.031 19.936 30.147 1.00 26.44 598 THR C O 1
ATOM 4652 N N . ILE C 1 212 ? -4.186 21.227 30.170 1.00 27.58 599 ILE C N 1
ATOM 4653 C CA . ILE C 1 212 ? -4.803 22.395 30.767 1.00 30.99 599 ILE C CA 1
ATOM 4654 C C . ILE C 1 212 ? -4.393 23.545 29.872 1.00 32.79 599 ILE C C 1
ATOM 4655 O O . ILE C 1 212 ? -3.219 23.934 29.864 1.00 27.34 599 ILE C O 1
ATOM 4660 N N . GLN C 1 213 ? -5.348 24.073 29.105 1.00 30.23 600 GLN C N 1
ATOM 4661 C CA . GLN C 1 213 ? -5.083 25.125 28.122 1.00 36.13 600 GLN C CA 1
ATOM 4662 C C . GLN C 1 213 ? -4.060 24.537 27.154 1.00 29.58 600 GLN C C 1
ATOM 4663 O O . GLN C 1 213 ? -4.281 23.437 26.632 1.00 35.66 600 GLN C O 1
ATOM 4669 N N . ARG C 1 214 ? -2.934 25.198 26.906 1.00 28.99 601 ARG C N 1
ATOM 4670 C CA . ARG C 1 214 ? -1.879 24.675 25.986 1.00 32.69 601 ARG C CA 1
ATOM 4671 C C . ARG C 1 214 ? -0.914 23.720 26.716 1.00 26.46 601 ARG C C 1
ATOM 4672 O O . ARG C 1 214 ? -0.031 23.154 26.069 1.00 29.69 601 ARG C O 1
ATOM 4680 N N . TYR C 1 215 ? -1.112 23.507 28.006 1.00 19.52 602 TYR C N 1
ATOM 4681 C CA . TYR C 1 215 ? -0.141 22.751 28.782 1.00 21.81 602 TYR C CA 1
ATOM 4682 C C . TYR C 1 215 ? -0.490 21.274 28.763 1.00 22.60 602 TYR C C 1
ATOM 4683 O O . TYR C 1 215 ? -1.660 20.904 28.780 1.00 24.37 602 TYR C O 1
ATOM 4692 N N . VAL C 1 216 ? 0.534 20.433 28.753 1.00 17.11 603 VAL C N 1
ATOM 4693 C CA . VAL C 1 216 ? 0.359 18.982 28.808 1.00 17.36 603 VAL C CA 1
ATOM 4694 C C . VAL C 1 216 ? 0.887 18.545 30.167 1.00 21.36 603 VAL C C 1
ATOM 4695 O O . VAL C 1 216 ? 2.073 18.710 30.463 1.00 17.78 603 VAL C O 1
ATOM 4699 N N . VAL C 1 217 ? 0.011 18.038 31.020 1.00 17.62 604 VAL C N 1
ATOM 4700 C CA . VAL C 1 217 ? 0.373 17.680 32.382 1.00 14.72 604 VAL C CA 1
ATOM 4701 C C . VAL C 1 217 ? 0.555 16.173 32.437 1.00 18.70 604 VAL C C 1
ATOM 4702 O O . VAL C 1 217 ? -0.422 15.412 32.433 1.00 18.43 604 VAL C O 1
ATOM 4706 N N . TYR C 1 218 ? 1.805 15.741 32.508 1.00 17.44 605 TYR C N 1
ATOM 4707 C CA . TYR C 1 218 ? 2.073 14.322 32.643 1.00 17.22 605 TYR C CA 1
ATOM 4708 C C . TYR C 1 218 ? 1.789 13.885 34.068 1.00 16.84 605 TYR C C 1
ATOM 4709 O O . TYR C 1 218 ? 1.979 14.648 35.016 1.00 16.23 605 TYR C O 1
ATOM 4718 N N . ASN C 1 219 ? 1.287 12.664 34.216 1.00 19.97 606 ASN C N 1
ATOM 4719 C CA . ASN C 1 219 ? 0.966 12.153 35.537 1.00 19.06 606 ASN C CA 1
ATOM 4720 C C . ASN C 1 219 ? 1.015 10.634 35.479 1.00 19.95 606 ASN C C 1
ATOM 4721 O O . ASN C 1 219 ? 1.212 10.047 34.412 1.00 18.87 606 ASN C O 1
ATOM 4726 N N . GLU C 1 220 ? 0.778 10.028 36.642 1.00 20.41 607 GLU C N 1
ATOM 4727 C CA . GLU C 1 220 ? 0.836 8.598 36.955 1.00 22.56 607 GLU C CA 1
ATOM 4728 C C . GLU C 1 220 ? 2.010 8.394 37.901 1.00 24.62 607 GLU C C 1
ATOM 4729 O O . GLU C 1 220 ? 2.065 7.393 38.607 1.00 22.96 607 GLU C O 1
ATOM 4735 N N . GLY C 1 221 ? 2.942 9.353 37.958 1.00 21.21 608 GLY C N 1
ATOM 4736 C CA . GLY C 1 221 ? 3.977 9.207 38.964 1.00 20.80 608 GLY C CA 1
ATOM 4737 C C . GLY C 1 221 ? 5.009 8.146 38.599 1.00 19.34 608 GLY C C 1
ATOM 4738 O O . GLY C 1 221 ? 5.215 7.804 37.440 1.00 19.78 608 GLY C O 1
ATOM 4739 N N . ILE C 1 222 ? 5.683 7.648 39.631 1.00 21.21 609 ILE C N 1
ATOM 4740 C CA . ILE C 1 222 ? 6.813 6.734 39.481 1.00 26.13 609 ILE C CA 1
ATOM 4741 C C . ILE C 1 222 ? 6.523 5.476 40.286 1.00 21.30 609 ILE C C 1
ATOM 4742 O O . ILE C 1 222 ? 6.249 5.560 41.486 1.00 20.45 609 ILE C O 1
ATOM 4747 N N . GLY C 1 223 ? 6.612 4.314 39.642 1.00 22.79 610 GLY C N 1
ATOM 4748 C CA . GLY C 1 223 ? 6.553 3.065 40.383 1.00 21.04 610 GLY C CA 1
ATOM 4749 C C . GLY C 1 223 ? 7.881 2.734 41.046 1.00 24.60 610 GLY C C 1
ATOM 4750 O O . GLY C 1 223 ? 8.380 3.502 41.881 1.00 26.29 610 GLY C O 1
ATOM 4751 N N . ASP C 1 224 ? 8.468 1.592 40.682 1.00 19.36 611 ASP C N 1
ATOM 4752 C CA . ASP C 1 224 ? 9.815 1.274 41.136 1.00 17.92 611 ASP C CA 1
ATOM 4753 C C . ASP C 1 224 ? 10.851 2.115 40.408 1.00 20.05 611 ASP C C 1
ATOM 4754 O O . ASP C 1 224 ? 11.971 2.298 40.897 1.00 22.41 611 ASP C O 1
ATOM 4759 N N . GLY C 1 225 ? 10.497 2.615 39.242 1.00 19.88 612 GLY C N 1
ATOM 4760 C CA . GLY C 1 225 ? 11.385 3.460 38.478 1.00 22.77 612 GLY C CA 1
ATOM 4761 C C . GLY C 1 225 ? 10.620 3.909 37.266 1.00 24.35 612 GLY C C 1
ATOM 4762 O O . GLY C 1 225 ? 9.460 3.534 37.056 1.00 23.85 612 GLY C O 1
ATOM 4763 N N . LEU C 1 226 ? 11.272 4.729 36.466 1.00 18.24 613 LEU C N 1
ATOM 4764 C CA . LEU C 1 226 ? 10.601 5.208 35.276 1.00 20.80 613 LEU C CA 1
ATOM 4765 C C . LEU C 1 226 ? 11.644 5.618 34.259 1.00 22.88 613 LEU C C 1
ATOM 4766 O O . LEU C 1 226 ? 12.603 6.310 34.597 1.00 22.26 613 LEU C O 1
ATOM 4771 N N . GLU C 1 227 ? 11.449 5.187 33.027 1.00 22.64 614 GLU C N 1
ATOM 4772 C CA . GLU C 1 227 ? 12.362 5.447 31.931 1.00 24.23 614 GLU C CA 1
ATOM 4773 C C . GLU C 1 227 ? 11.704 6.471 31.021 1.00 22.48 614 GLU C C 1
ATOM 4774 O O . GLU C 1 227 ? 10.648 6.198 30.439 1.00 21.15 614 GLU C O 1
ATOM 4780 N N . LEU C 1 228 ? 12.317 7.644 30.905 1.00 22.43 615 LEU C N 1
ATOM 4781 C CA . LEU C 1 228 ? 11.705 8.647 30.057 1.00 16.98 615 LEU C CA 1
ATOM 4782 C C . LEU C 1 228 ? 12.562 8.822 28.797 1.00 18.96 615 LEU C C 1
ATOM 4783 O O . LEU C 1 228 ? 13.776 8.639 28.835 1.00 21.23 615 LEU C O 1
ATOM 4788 N N . PRO C 1 229 ? 11.970 9.148 27.657 1.00 21.16 616 PRO C N 1
ATOM 4789 C CA . PRO C 1 229 ? 12.789 9.495 26.487 1.00 20.35 616 PRO C CA 1
ATOM 4790 C C . PRO C 1 229 ? 13.792 10.593 26.837 1.00 21.43 616 PRO C C 1
ATOM 4791 O O . PRO C 1 229 ? 13.480 11.518 27.592 1.00 19.89 616 PRO C O 1
ATOM 4795 N N . ALA C 1 230 ? 15.028 10.484 26.330 1.00 18.49 617 ALA C N 1
ATOM 4796 C CA . ALA C 1 230 ? 16.089 11.487 26.638 1.00 23.30 617 ALA C CA 1
ATOM 4797 C C . ALA C 1 230 ? 15.633 12.899 26.250 1.00 21.52 617 ALA C C 1
ATOM 4798 O O . ALA C 1 230 ? 16.207 13.848 26.794 1.00 21.24 617 ALA C O 1
ATOM 4800 N N . PHE C 1 231 ? 14.676 13.015 25.332 1.00 18.36 618 PHE C N 1
ATOM 4801 C CA . PHE C 1 231 ? 14.037 14.299 24.957 1.00 15.35 618 PHE C CA 1
ATOM 4802 C C . PHE C 1 231 ? 13.745 15.131 26.189 1.00 17.30 618 PHE C C 1
ATOM 4803 O O . PHE C 1 231 ? 13.948 16.334 26.162 1.00 20.68 618 PHE C O 1
ATOM 4811 N N . TRP C 1 232 ? 13.281 14.481 27.237 1.00 16.79 619 TRP C N 1
ATOM 4812 C CA . TRP C 1 232 ? 12.855 15.218 28.446 1.00 19.65 619 TRP C CA 1
ATOM 4813 C C . TRP C 1 232 ? 14.016 15.902 29.171 1.00 18.15 619 TRP C C 1
ATOM 4814 O O . TRP C 1 232 ? 13.731 16.797 29.965 1.00 17.55 619 TRP C O 1
ATOM 4825 N N . GLY C 1 233 ? 15.255 15.519 28.872 1.00 15.14 620 GLY C N 1
ATOM 4826 C CA . GLY C 1 233 ? 16.353 16.088 29.639 1.00 17.57 620 GLY C CA 1
ATOM 4827 C C . GLY C 1 233 ? 16.424 17.600 29.515 1.00 18.94 620 GLY C C 1
ATOM 4828 O O . GLY C 1 233 ? 16.593 18.304 30.512 1.00 19.08 620 GLY C O 1
ATOM 4829 N N . LYS C 1 234 ? 16.276 18.112 28.288 1.00 15.80 621 LYS C N 1
ATOM 4830 C CA . LYS C 1 234 ? 16.249 19.556 28.067 1.00 21.20 621 LYS C CA 1
ATOM 4831 C C . LYS C 1 234 ? 15.262 20.250 28.990 1.00 19.70 621 LYS C C 1
ATOM 4832 O O . LYS C 1 234 ? 15.544 21.342 29.504 1.00 17.10 621 LYS C O 1
ATOM 4838 N N . TYR C 1 235 ? 14.109 19.619 29.240 1.00 12.88 622 TYR C N 1
ATOM 4839 C CA . TYR C 1 235 ? 13.050 20.310 29.958 1.00 17.98 622 TYR C CA 1
ATOM 4840 C C . TYR C 1 235 ? 13.224 20.200 31.454 1.00 17.91 622 TYR C C 1
ATOM 4841 O O . TYR C 1 235 ? 12.727 21.057 32.189 1.00 14.25 622 TYR C O 1
ATOM 4850 N N . LEU C 1 236 ? 13.995 19.215 31.908 1.00 13.17 623 LEU C N 1
ATOM 4851 C CA . LEU C 1 236 ? 14.357 19.067 33.310 1.00 15.61 623 LEU C CA 1
ATOM 4852 C C . LEU C 1 236 ? 15.692 19.726 33.648 1.00 17.10 623 LEU C C 1
ATOM 4853 O O . LEU C 1 236 ? 16.162 19.593 34.779 1.00 14.62 623 LEU C O 1
ATOM 4858 N N . SER C 1 237 ? 16.267 20.473 32.716 1.00 17.30 624 SER C N 1
ATOM 4859 C CA . SER C 1 237 ? 17.558 21.133 32.857 1.00 15.38 624 SER C CA 1
ATOM 4860 C C . SER C 1 237 ? 17.363 22.615 33.166 1.00 15.51 624 SER C C 1
ATOM 4861 O O . SER C 1 237 ? 16.317 23.189 32.865 1.00 15.98 624 SER C O 1
ATOM 4864 N N . GLN C 1 238 ? 18.364 23.241 33.809 1.00 14.13 625 GLN C N 1
ATOM 4865 C CA . GLN C 1 238 ? 19.493 22.597 34.476 1.00 14.28 625 GLN C CA 1
ATOM 4866 C C . GLN C 1 238 ? 19.187 22.156 35.925 1.00 15.92 625 GLN C C 1
ATOM 4867 O O . GLN C 1 238 ? 20.089 21.692 36.639 1.00 19.02 625 GLN C O 1
ATOM 4873 N N . LEU C 1 239 ? 17.923 22.243 36.330 1.00 14.33 626 LEU C N 1
ATOM 4874 C CA . LEU C 1 239 ? 17.500 21.893 37.707 1.00 14.81 626 LEU C CA 1
ATOM 4875 C C . LEU C 1 239 ? 17.993 20.494 38.036 1.00 16.59 626 LEU C C 1
ATOM 4876 O O . LEU C 1 239 ? 18.707 20.340 38.998 1.00 20.71 626 LEU C O 1
ATOM 4881 N N . TYR C 1 240 ? 17.624 19.545 37.195 1.00 12.96 627 TYR C N 1
ATOM 4882 C CA . TYR C 1 240 ? 17.976 18.141 37.481 1.00 17.37 627 TYR C CA 1
ATOM 4883 C C . TYR C 1 240 ? 19.333 17.880 36.861 1.00 18.92 627 TYR C C 1
ATOM 4884 O O . TYR C 1 240 ? 19.408 17.643 35.675 1.00 29.32 627 TYR C O 1
ATOM 4893 N N . GLY C 1 241 ? 20.354 18.025 37.675 1.00 20.70 628 GLY C N 1
ATOM 4894 C CA . GLY C 1 241 ? 21.668 17.720 37.174 1.00 20.65 628 GLY C CA 1
ATOM 4895 C C . GLY C 1 241 ? 22.403 17.084 38.323 1.00 22.94 628 GLY C C 1
ATOM 4896 O O . GLY C 1 241 ? 21.834 16.274 39.062 1.00 19.62 628 GLY C O 1
ATOM 4897 N N . PHE C 1 242 ? 23.644 17.490 38.523 1.00 16.53 629 PHE C N 1
ATOM 4898 C CA . PHE C 1 242 ? 24.469 16.838 39.526 1.00 18.83 629 PHE C CA 1
ATOM 4899 C C . PHE C 1 242 ? 24.322 17.435 40.909 1.00 18.85 629 PHE C C 1
ATOM 4900 O O . PHE C 1 242 ? 24.668 16.770 41.897 1.00 19.06 629 PHE C O 1
ATOM 4908 N N . SER C 1 243 ? 23.835 18.669 41.019 1.00 17.03 630 SER C N 1
ATOM 4909 C CA . SER C 1 243 ? 23.981 19.299 42.321 1.00 15.66 630 SER C CA 1
ATOM 4910 C C . SER C 1 243 ? 23.016 20.454 42.516 1.00 14.03 630 SER C C 1
ATOM 4911 O O . SER C 1 243 ? 22.771 21.231 41.597 1.00 15.44 630 SER C O 1
ATOM 4914 N N . TRP C 1 244 ? 22.517 20.579 43.733 1.00 11.86 631 TRP C N 1
ATOM 4915 C CA . TRP C 1 244 ? 21.841 21.792 44.159 1.00 13.85 631 TRP C CA 1
ATOM 4916 C C . TRP C 1 244 ? 22.653 22.581 45.184 1.00 14.48 631 TRP C C 1
ATOM 4917 O O . TRP C 1 244 ? 22.142 23.545 45.756 1.00 12.26 631 TRP C O 1
ATOM 4928 N N . SER C 1 245 ? 23.881 22.136 45.480 1.00 13.22 632 SER C N 1
ATOM 4929 C CA . SER C 1 245 ? 24.854 22.994 46.151 1.00 18.20 632 SER C CA 1
ATOM 4930 C C . SER C 1 245 ? 25.181 24.209 45.296 1.00 14.93 632 SER C C 1
ATOM 4931 O O . SER C 1 245 ? 25.257 25.340 45.798 1.00 17.00 632 SER C O 1
ATOM 4934 N N . SER C 1 246 ? 25.420 23.986 44.016 1.00 10.53 633 SER C N 1
ATOM 4935 C CA . SER C 1 246 ? 25.695 25.085 43.110 1.00 12.93 633 SER C CA 1
ATOM 4936 C C . SER C 1 246 ? 24.375 25.646 42.611 1.00 13.51 633 SER C C 1
ATOM 4937 O O . SER C 1 246 ? 23.358 24.950 42.624 1.00 14.64 633 SER C O 1
ATOM 4940 N N . PRO C 1 247 ? 24.358 26.904 42.167 1.00 13.18 634 PRO C N 1
ATOM 4941 C CA . PRO C 1 247 ? 23.103 27.500 41.681 1.00 12.43 634 PRO C CA 1
ATOM 4942 C C . PRO C 1 247 ? 22.636 26.882 40.378 1.00 12.33 634 PRO C C 1
ATOM 4943 O O . PRO C 1 247 ? 23.419 26.402 39.552 1.00 11.66 634 PRO C O 1
ATOM 4947 N N . THR C 1 248 ? 21.327 26.921 40.160 1.00 12.08 635 THR C N 1
ATOM 4948 C CA . THR C 1 248 ? 20.872 26.368 38.911 1.00 10.83 635 THR C CA 1
ATOM 4949 C C . THR C 1 248 ? 19.572 27.042 38.544 1.00 14.45 635 THR C C 1
ATOM 4950 O O . THR C 1 248 ? 19.216 28.079 39.108 1.00 12.51 635 THR C O 1
ATOM 4954 N N . TYR C 1 249 ? 18.863 26.466 37.583 1.00 11.15 636 TYR C N 1
ATOM 4955 C CA . TYR C 1 249 ? 17.605 27.078 37.214 1.00 10.80 636 TYR C CA 1
ATOM 4956 C C . TYR C 1 249 ? 16.706 26.000 36.646 1.00 13.32 636 TYR C C 1
ATOM 4957 O O . TYR C 1 249 ? 17.158 24.927 36.212 1.00 12.99 636 TYR C O 1
ATOM 4966 N N . ALA C 1 250 ? 15.424 26.314 36.631 1.00 12.54 637 ALA C N 1
ATOM 4967 C CA . ALA C 1 250 ? 14.440 25.552 35.895 1.00 13.19 637 ALA C CA 1
ATOM 4968 C C . ALA C 1 250 ? 13.685 26.506 34.978 1.00 15.37 637 ALA C C 1
ATOM 4969 O O . ALA C 1 250 ? 13.412 27.658 35.348 1.00 15.62 637 ALA C O 1
ATOM 4971 N N . CYS C 1 251 ? 13.388 26.040 33.777 1.00 15.05 638 CYS C N 1
ATOM 4972 C CA . CYS C 1 251 ? 12.495 26.789 32.905 1.00 12.55 638 CYS C CA 1
ATOM 4973 C C . CYS C 1 251 ? 11.082 26.711 33.456 1.00 17.49 638 CYS C C 1
ATOM 4974 O O . CYS C 1 251 ? 10.650 25.649 33.905 1.00 16.55 638 CYS C O 1
ATOM 4977 N N . VAL C 1 252 ? 10.345 27.824 33.410 1.00 15.13 639 VAL C N 1
ATOM 4978 C CA . VAL C 1 252 ? 8.992 27.826 33.948 1.00 16.26 639 VAL C CA 1
ATOM 4979 C C . VAL C 1 252 ? 7.936 28.119 32.898 1.00 16.82 639 VAL C C 1
ATOM 4980 O O . VAL C 1 252 ? 6.746 28.188 33.231 1.00 20.58 639 VAL C O 1
ATOM 4984 N N . THR C 1 253 ? 8.322 28.262 31.644 1.00 18.02 640 THR C N 1
ATOM 4985 C CA . THR C 1 253 ? 7.399 28.615 30.582 1.00 17.17 640 THR C CA 1
ATOM 4986 C C . THR C 1 253 ? 7.332 27.464 29.592 1.00 19.70 640 THR C C 1
ATOM 4987 O O . THR C 1 253 ? 8.245 26.631 29.526 1.00 15.49 640 THR C O 1
ATOM 4991 N N . TRP C 1 254 ? 6.273 27.480 28.781 1.00 18.73 641 TRP C N 1
ATOM 4992 C CA . TRP C 1 254 ? 5.919 26.347 27.937 1.00 15.72 641 TRP C CA 1
ATOM 4993 C C . TRP C 1 254 ? 6.794 26.251 26.698 1.00 21.08 641 TRP C C 1
ATOM 4994 O O . TRP C 1 254 ? 7.132 27.259 26.069 1.00 15.77 641 TRP C O 1
ATOM 5005 N N . GLU C 1 255 ? 7.148 25.011 26.344 1.00 18.42 642 GLU C N 1
ATOM 5006 C CA . GLU C 1 255 ? 7.804 24.694 25.083 1.00 20.46 642 GLU C CA 1
ATOM 5007 C C . GLU C 1 255 ? 9.016 25.601 24.831 1.00 18.37 642 GLU C C 1
ATOM 5008 O O . GLU C 1 255 ? 9.089 26.270 23.804 1.00 22.32 642 GLU C O 1
ATOM 5014 N N . PRO C 1 256 ? 9.946 25.689 25.788 1.00 25.66 643 PRO C N 1
ATOM 5015 C CA . PRO C 1 256 ? 11.111 26.567 25.608 1.00 21.82 643 PRO C CA 1
ATOM 5016 C C . PRO C 1 256 ? 11.874 26.188 24.351 1.00 21.02 643 PRO C C 1
ATOM 5017 O O . PRO C 1 256 ? 12.151 25.007 24.102 1.00 23.62 643 PRO C O 1
ATOM 5021 N N . ILE C 1 257 ? 12.204 27.204 23.565 1.00 22.57 644 ILE C N 1
ATOM 5022 C CA . ILE C 1 257 ? 13.050 26.987 22.367 1.00 16.45 644 ILE C CA 1
ATOM 5023 C C . ILE C 1 257 ? 14.269 27.878 22.574 1.00 24.03 644 ILE C C 1
ATOM 5024 O O . ILE C 1 257 ? 14.120 29.105 22.550 1.00 23.23 644 ILE C O 1
ATOM 5029 N N . TYR C 1 258 ? 15.417 27.261 22.857 1.00 21.06 645 TYR C N 1
ATOM 5030 C CA . TYR C 1 258 ? 16.576 28.060 23.187 1.00 21.36 645 TYR C CA 1
ATOM 5031 C C . TYR C 1 258 ? 17.246 28.455 21.910 1.00 27.08 645 TYR C C 1
ATOM 5032 O O . TYR C 1 258 ? 17.796 29.543 21.822 1.00 26.75 645 TYR C O 1
#